Protein AF-A0A9P9QZ88-F1 (afdb_monomer)

Sequence (449 aa):
DKNSRKSSDKESGKKSDNDEESGKDENSAEHKKSTRYRLEQREEITRVRKCPEKDYYAILGLGENCSRAEVKKAYMKSSLLTHPDKSQFNDAEEAFKMVSAAYQVLGVAVERTKYDRNRETYKLRGELDPFVLWDEEFAENAAGTDSGSDSSGDDSEEDEEELRPDSFRLGIYKEATPWVRKLLADPRDSSTKAKIESLNKRITKQNKKDGFTKGEFLIGINVLRAIGMEAGVAVKSLKKDPNSKRAKELQEKLEKQFEKTIRINSYPREWLDFLPWSRKDKGKRHTRIRKWEPGETRKGEKILGWRPFYKTDRKKKEQLYNGCQFVIEKKGQPNPIALVSGEEVGRRVVDAYRDLPEEEQNDIRYSEKRYTYEDVEMFDELLGFACKPFNTKTEGSRAYYPVGYALYSFTDGSRDLVSRECMRQVFGKTDADNQIAEFYEDIGETPPW

Radius of gyration: 35.12 Å; Cα contacts (8 Å, |Δi|>4): 467; chains: 1; bounding box: 79×95×70 Å

Solvent-accessible surface area (backbone atoms only — not comparable to full-atom values): 26858 Å² total; per-residue (Å²): 135,89,80,85,90,79,92,87,87,92,87,88,85,85,88,85,84,87,88,80,92,89,73,72,64,65,64,53,50,52,54,50,50,54,53,49,50,56,48,52,23,54,52,50,33,53,51,35,64,71,35,62,96,84,41,42,45,59,44,54,72,47,62,94,87,59,50,69,70,54,51,52,53,34,42,57,53,50,47,66,41,20,30,59,92,78,35,99,50,88,62,18,53,61,29,32,52,52,46,50,54,26,42,61,36,59,70,35,73,68,47,30,51,54,48,61,69,45,47,68,66,51,76,76,63,86,74,84,67,80,75,79,80,50,67,83,72,58,63,70,73,71,64,72,82,86,75,89,79,80,92,71,96,69,92,71,75,72,81,66,82,72,85,72,75,50,77,66,55,53,50,51,51,62,70,39,44,69,44,52,44,48,29,33,72,39,53,81,50,63,70,46,50,54,52,51,51,54,52,37,53,52,50,54,57,46,29,62,74,75,70,50,65,101,66,71,85,52,77,60,61,69,59,46,26,51,54,18,48,54,48,54,49,35,51,54,48,33,74,75,36,83,79,42,63,72,35,54,54,50,50,54,53,51,51,53,52,49,51,51,52,31,59,79,57,65,46,70,74,70,61,63,61,57,43,96,76,49,57,82,75,56,67,67,75,52,74,71,69,62,80,77,52,78,51,39,39,87,90,65,34,43,53,71,30,37,38,78,43,66,45,69,40,83,89,77,74,42,76,41,85,68,50,43,36,33,35,32,42,40,86,92,44,80,56,35,37,41,56,44,46,39,72,80,54,25,64,74,45,50,53,47,41,69,69,44,57,70,89,75,45,46,63,46,83,57,33,55,76,76,58,46,56,85,47,48,82,43,58,65,44,80,62,27,66,22,48,74,70,49,83,74,83,63,93,90,59,82,85,77,79,72,76,33,38,34,35,32,35,30,72,87,72,48,72,53,67,37,29,49,69,28,40,28,58,31,62,31,65,65,54,36,55,44,55,56,50,51,48,31,60,74,60,70,49,82,69,61,87

Mean predicted aligned error: 21.86 Å

Structure (mmCIF, N/CA/C/O backbone):
data_AF-A0A9P9QZ88-F1
#
_entry.id   AF-A0A9P9QZ88-F1
#
loop_
_atom_site.group_PDB
_atom_site.id
_atom_site.type_symbol
_atom_site.label_atom_id
_atom_site.label_alt_id
_atom_site.label_comp_id
_atom_site.label_asym_id
_atom_site.label_entity_id
_atom_site.label_seq_id
_atom_site.pdbx_PDB_ins_code
_atom_site.Cartn_x
_atom_site.Cartn_y
_atom_site.Cartn_z
_atom_site.occupancy
_atom_site.B_iso_or_equiv
_atom_site.auth_seq_id
_atom_site.auth_comp_id
_atom_site.auth_asym_id
_atom_site.auth_atom_id
_atom_site.pdbx_PDB_model_num
ATOM 1 N N . ASP A 1 1 ? 42.108 72.452 35.640 1.00 34.72 1 ASP A N 1
ATOM 2 C CA . ASP A 1 1 ? 43.156 71.425 35.510 1.00 34.72 1 ASP A CA 1
ATOM 3 C C . ASP A 1 1 ? 43.193 70.808 34.121 1.00 34.72 1 ASP A C 1
ATOM 5 O O . ASP A 1 1 ? 42.151 70.413 33.627 1.00 34.72 1 ASP A O 1
ATOM 9 N N . LYS A 1 2 ? 44.399 70.825 33.523 1.00 34.12 2 LYS A N 1
ATOM 10 C CA . LYS A 1 2 ? 45.036 69.881 32.568 1.00 34.12 2 LYS A CA 1
ATOM 11 C C . LYS A 1 2 ? 44.146 69.177 31.506 1.00 34.12 2 LYS A C 1
ATOM 13 O O . LYS A 1 2 ? 43.226 68.470 31.864 1.00 34.12 2 LYS A O 1
ATOM 18 N N . ASN A 1 3 ? 44.451 69.145 30.202 1.00 29.64 3 ASN A N 1
ATOM 19 C CA . ASN A 1 3 ? 45.600 69.629 29.429 1.00 29.64 3 ASN A CA 1
ATOM 20 C C . ASN A 1 3 ? 45.358 69.415 27.906 1.00 29.64 3 ASN A C 1
ATOM 22 O O . ASN A 1 3 ? 44.804 68.390 27.532 1.00 29.64 3 ASN A O 1
ATOM 26 N N . SER A 1 4 ? 45.946 70.301 27.081 1.00 32.91 4 SER A N 1
ATOM 27 C CA . SER A 1 4 ? 46.688 70.009 25.822 1.00 32.91 4 SER A CA 1
ATOM 28 C C . SER A 1 4 ? 45.928 69.625 24.519 1.00 32.91 4 SER A C 1
ATOM 30 O O . SER A 1 4 ? 45.398 68.530 24.433 1.00 32.91 4 SER A O 1
ATOM 32 N N . ARG A 1 5 ? 45.798 70.511 23.495 1.00 34.22 5 ARG A N 1
ATOM 33 C CA . ARG A 1 5 ? 46.765 70.908 22.404 1.00 34.22 5 ARG A CA 1
ATOM 34 C C . ARG A 1 5 ? 46.899 69.840 21.283 1.00 34.22 5 ARG A C 1
ATOM 36 O O . ARG A 1 5 ? 47.051 68.684 21.629 1.00 34.22 5 ARG A O 1
ATOM 43 N N . LYS A 1 6 ? 46.989 70.106 19.963 1.00 32.41 6 LYS A N 1
ATOM 44 C CA . LYS A 1 6 ? 46.983 71.297 19.066 1.00 32.41 6 LYS A CA 1
ATOM 45 C C . LYS A 1 6 ? 47.202 70.780 17.608 1.00 32.41 6 LYS A C 1
ATOM 47 O O . LYS A 1 6 ? 47.982 69.846 17.496 1.00 32.41 6 LYS A O 1
ATOM 52 N N . SER A 1 7 ? 46.647 71.457 16.573 1.00 30.48 7 SER A N 1
ATOM 53 C CA . SER A 1 7 ? 47.150 71.650 15.163 1.00 30.48 7 SER A CA 1
ATOM 54 C C . SER A 1 7 ? 47.491 70.426 14.272 1.00 30.48 7 SER A C 1
ATOM 56 O O . SER A 1 7 ? 47.955 69.433 14.798 1.00 30.48 7 SER A O 1
ATOM 58 N N . SER A 1 8 ? 47.450 70.394 12.931 1.00 31.16 8 SER A N 1
ATOM 59 C CA . SER A 1 8 ? 47.005 71.206 11.771 1.00 31.16 8 SER A CA 1
ATOM 60 C C . SER A 1 8 ? 47.221 70.340 10.492 1.00 31.16 8 SER A C 1
ATOM 62 O O . SER A 1 8 ? 47.776 69.254 10.616 1.00 31.16 8 SER A O 1
ATOM 64 N N . ASP A 1 9 ? 46.858 70.859 9.302 1.00 30.72 9 ASP A N 1
ATOM 65 C CA . ASP A 1 9 ? 47.376 70.558 7.929 1.00 30.72 9 ASP A CA 1
ATOM 66 C C . ASP A 1 9 ? 46.320 69.989 6.958 1.00 30.72 9 ASP A C 1
ATOM 68 O O . ASP A 1 9 ? 45.675 68.993 7.255 1.00 30.72 9 ASP A O 1
ATOM 72 N N . LYS A 1 10 ? 45.899 70.684 5.888 1.00 32.38 10 LYS A N 1
ATOM 73 C CA . LYS A 1 10 ? 46.516 71.209 4.638 1.00 32.38 10 LYS A CA 1
ATOM 74 C C . LYS A 1 10 ? 46.350 70.266 3.436 1.00 32.38 10 LYS A C 1
ATOM 76 O O . LYS A 1 10 ? 46.510 69.058 3.507 1.00 32.38 10 LYS A O 1
ATOM 81 N N . GLU A 1 11 ? 45.997 70.909 2.333 1.00 32.91 11 GLU A N 1
ATOM 82 C CA . GLU A 1 11 ? 45.300 70.442 1.137 1.00 32.91 11 GLU A CA 1
ATOM 83 C C . GLU A 1 11 ? 46.273 70.234 -0.039 1.00 32.91 11 GLU A C 1
ATOM 85 O O . GLU A 1 11 ? 47.186 71.038 -0.220 1.00 32.91 11 GLU A O 1
ATOM 90 N N . SER A 1 12 ? 46.075 69.194 -0.863 1.00 28.86 12 SER A N 1
ATOM 91 C CA . SER A 1 12 ? 46.436 69.196 -2.297 1.00 28.86 12 SER A CA 1
ATOM 92 C C . SER A 1 12 ? 45.827 67.983 -3.021 1.00 28.86 12 SER A C 1
ATOM 94 O O . SER A 1 12 ? 46.050 66.841 -2.629 1.00 28.86 12 SER A O 1
ATOM 96 N N . GLY A 1 13 ? 45.063 68.220 -4.092 1.00 30.64 13 GLY A N 1
ATOM 97 C CA . GLY A 1 13 ? 44.488 67.185 -4.960 1.00 30.64 13 GLY A CA 1
ATOM 98 C C . GLY A 1 13 ? 44.632 67.578 -6.432 1.00 30.64 13 GLY A C 1
ATOM 99 O O . GLY A 1 13 ? 44.128 68.614 -6.854 1.00 30.64 13 GLY A O 1
ATOM 100 N N . LYS A 1 14 ? 45.389 66.773 -7.183 1.00 32.53 14 LYS A N 1
ATOM 101 C CA . LYS A 1 14 ? 45.826 66.968 -8.577 1.00 32.53 14 LYS A CA 1
ATOM 102 C C . LYS A 1 14 ? 44.733 66.606 -9.600 1.00 32.53 14 LYS A C 1
ATOM 104 O O . LYS A 1 14 ? 44.025 65.624 -9.418 1.00 32.53 14 LYS A O 1
ATOM 109 N N . LYS A 1 15 ? 44.698 67.355 -10.712 1.00 33.94 15 LYS A N 1
ATOM 110 C CA . LYS A 1 15 ? 44.058 67.012 -12.001 1.00 33.94 15 LYS A CA 1
ATOM 111 C C . LYS A 1 15 ? 44.886 65.984 -12.791 1.00 33.94 15 LYS A C 1
ATOM 113 O O . LYS A 1 15 ? 46.110 66.108 -12.808 1.00 33.94 15 LYS A O 1
ATOM 118 N N . SER A 1 16 ? 44.214 65.126 -13.563 1.00 31.05 16 SER A N 1
ATOM 119 C CA . SER A 1 16 ? 44.664 64.680 -14.895 1.00 31.05 16 SER A CA 1
ATOM 120 C C . SER A 1 16 ? 43.493 64.106 -15.706 1.00 31.05 16 SER A C 1
ATOM 122 O O . SER A 1 16 ? 42.749 63.269 -15.198 1.00 31.05 16 SER A O 1
ATOM 124 N N . ASP A 1 17 ? 43.368 64.592 -16.942 1.00 33.62 17 ASP A N 1
ATOM 125 C CA . ASP A 1 17 ? 42.414 64.217 -17.989 1.00 33.62 17 ASP A CA 1
ATOM 126 C C . ASP A 1 17 ? 42.834 62.935 -18.749 1.00 33.62 17 ASP A C 1
ATOM 128 O O . ASP A 1 17 ? 44.015 62.760 -19.032 1.00 33.62 17 ASP A O 1
ATOM 132 N N . ASN A 1 18 ? 41.821 62.103 -19.040 1.00 33.28 18 ASN A N 1
ATOM 133 C CA . ASN A 1 18 ? 41.443 61.349 -20.258 1.00 33.28 18 ASN A CA 1
ATOM 134 C C . ASN A 1 18 ? 42.388 60.481 -21.128 1.00 33.28 18 ASN A C 1
ATOM 136 O O . ASN A 1 18 ? 43.574 60.743 -21.283 1.00 33.28 18 ASN A O 1
ATOM 140 N N . ASP A 1 19 ? 41.686 59.526 -21.779 1.00 31.80 19 ASP A N 1
ATOM 141 C CA . ASP A 1 19 ? 41.996 58.650 -22.934 1.00 31.80 19 ASP A CA 1
ATOM 142 C C . ASP A 1 19 ? 42.615 57.277 -22.557 1.00 31.80 19 ASP A C 1
ATOM 144 O O . ASP A 1 19 ? 43.600 57.216 -21.836 1.00 31.80 19 ASP A O 1
ATOM 148 N N . GLU A 1 20 ? 42.080 56.085 -22.879 1.00 31.78 20 GLU A N 1
ATOM 149 C CA . GLU A 1 20 ? 41.272 55.601 -24.011 1.00 31.78 20 GLU A CA 1
ATOM 150 C C . GLU A 1 20 ? 40.477 54.311 -23.641 1.00 31.78 20 GLU A C 1
ATOM 152 O O . GLU A 1 20 ? 41.004 53.340 -23.101 1.00 31.78 20 GLU A O 1
ATOM 157 N N . GLU A 1 21 ? 39.170 54.337 -23.912 1.00 45.81 21 GLU A N 1
ATOM 158 C CA . GLU A 1 21 ? 38.405 53.355 -24.706 1.00 45.81 21 GLU A CA 1
ATOM 159 C C . GLU A 1 21 ? 38.781 51.845 -24.680 1.00 45.81 21 GLU A C 1
ATOM 161 O O . GLU A 1 21 ? 39.639 51.397 -25.427 1.00 45.81 21 GLU A O 1
ATOM 166 N N . SER A 1 22 ? 38.049 51.015 -23.907 1.00 37.34 22 SER A N 1
ATOM 167 C CA . SER A 1 22 ? 37.836 49.567 -24.211 1.00 37.34 22 SER A CA 1
ATOM 168 C C . SER A 1 22 ? 36.823 48.837 -23.291 1.00 37.34 22 SER A C 1
ATOM 170 O O . SER A 1 22 ? 37.036 47.693 -22.905 1.00 37.34 22 SER A O 1
ATOM 172 N N . GLY A 1 23 ? 35.696 49.458 -22.908 1.00 42.78 23 GLY A N 1
ATOM 173 C CA . GLY A 1 23 ? 34.761 48.828 -21.945 1.00 42.78 23 GLY A CA 1
ATOM 174 C C . GLY A 1 23 ? 33.261 49.043 -22.166 1.00 42.78 23 GLY A C 1
ATOM 175 O O . GLY A 1 23 ? 32.466 48.732 -21.281 1.00 42.78 23 GLY A O 1
ATOM 176 N N . LYS A 1 24 ? 32.837 49.614 -23.301 1.00 41.72 24 LYS A N 1
ATOM 177 C CA . LYS A 1 24 ? 31.432 50.028 -23.508 1.00 41.72 24 LYS A CA 1
ATOM 178 C C . LYS A 1 24 ? 30.541 48.995 -24.210 1.00 41.72 24 LYS A C 1
ATOM 180 O O . LYS A 1 24 ? 29.320 49.151 -24.176 1.00 41.72 24 LYS A O 1
ATOM 185 N N . ASP A 1 25 ? 31.102 47.926 -24.770 1.00 48.78 25 ASP A N 1
ATOM 186 C CA . ASP A 1 25 ? 30.315 46.976 -25.567 1.00 48.78 25 ASP A CA 1
ATOM 187 C C . ASP A 1 25 ? 29.669 45.849 -24.742 1.00 48.78 25 ASP A C 1
ATOM 189 O O . ASP A 1 25 ? 28.537 45.454 -25.034 1.00 48.78 25 ASP A O 1
ATOM 193 N N . GLU A 1 26 ? 30.299 45.393 -23.654 1.00 47.38 26 GLU A N 1
ATOM 194 C CA . GLU A 1 26 ? 29.779 44.276 -22.844 1.00 47.38 26 GLU A CA 1
ATOM 195 C C . GLU A 1 26 ? 28.549 44.674 -22.003 1.00 47.38 26 GLU A C 1
ATOM 197 O O . GLU A 1 26 ? 27.521 43.992 -22.035 1.00 47.38 26 GLU A O 1
ATOM 202 N N . ASN A 1 27 ? 28.579 45.852 -21.362 1.00 50.38 27 ASN A N 1
ATOM 203 C CA . ASN A 1 27 ? 27.444 46.388 -20.591 1.00 50.38 27 ASN A CA 1
ATOM 204 C C . ASN A 1 27 ? 26.219 46.716 -21.469 1.00 50.38 27 ASN A C 1
ATOM 206 O O . ASN A 1 27 ? 25.073 46.576 -21.036 1.00 50.38 27 ASN A O 1
ATOM 210 N N . SER A 1 28 ? 26.444 47.126 -22.723 1.00 53.81 28 SER A N 1
ATOM 211 C CA . SER A 1 28 ? 25.387 47.381 -23.713 1.00 53.81 28 SER A CA 1
ATOM 212 C C . SER A 1 28 ? 24.700 46.081 -24.147 1.00 53.81 28 SER A C 1
ATOM 214 O O . SER A 1 28 ? 23.475 46.043 -24.298 1.00 53.81 28 SER A O 1
ATOM 216 N N . ALA A 1 29 ? 25.465 44.997 -24.310 1.00 53.88 29 ALA A N 1
ATOM 217 C CA . ALA A 1 29 ? 24.950 43.687 -24.699 1.00 53.88 29 ALA A CA 1
ATOM 218 C C . ALA A 1 29 ? 24.126 43.018 -23.584 1.00 53.88 29 ALA A C 1
ATOM 220 O O . ALA A 1 29 ? 23.055 42.471 -23.866 1.00 53.88 29 ALA A O 1
ATOM 221 N N . GLU A 1 30 ? 24.557 43.107 -22.322 1.00 54.59 30 GLU A N 1
ATOM 222 C CA . GLU A 1 30 ? 23.807 42.565 -21.178 1.00 54.59 30 GLU A CA 1
ATOM 223 C C . GLU A 1 30 ? 22.503 43.322 -20.906 1.00 54.59 30 GLU A C 1
ATOM 225 O O . GLU A 1 30 ? 21.456 42.693 -20.719 1.00 54.59 30 GLU A O 1
ATOM 230 N N . HIS A 1 31 ? 22.513 44.659 -20.983 1.00 55.75 31 HIS A N 1
ATOM 231 C CA . HIS A 1 31 ? 21.285 45.457 -20.875 1.00 55.75 31 HIS A CA 1
ATOM 232 C C . HIS A 1 31 ? 20.290 45.131 -21.996 1.00 55.75 31 HIS A C 1
ATOM 234 O O . HIS A 1 31 ? 19.091 44.978 -21.744 1.00 55.75 31 HIS A O 1
ATOM 240 N N . LYS A 1 32 ? 20.771 44.947 -23.233 1.00 57.03 32 LYS A N 1
ATOM 241 C CA . LYS A 1 32 ? 19.935 44.516 -24.367 1.00 57.03 32 LYS A CA 1
ATOM 242 C C . LYS A 1 32 ? 19.372 43.105 -24.164 1.00 57.03 32 LYS A C 1
ATOM 244 O O . LYS A 1 32 ? 18.207 42.874 -24.483 1.00 57.03 32 LYS A O 1
ATOM 249 N N . LYS A 1 33 ? 20.151 42.177 -23.596 1.00 60.22 33 LYS A N 1
ATOM 250 C CA . LYS A 1 33 ? 19.728 40.793 -23.307 1.00 60.22 33 LYS A CA 1
ATOM 251 C C . LYS A 1 33 ? 18.678 40.727 -22.192 1.00 60.22 33 LYS A C 1
ATOM 253 O O . LYS A 1 33 ? 17.687 40.019 -22.343 1.00 60.22 33 LYS A O 1
ATOM 258 N N . SER A 1 34 ? 18.848 41.515 -21.130 1.00 65.06 34 SER A N 1
ATOM 259 C CA . SER A 1 34 ? 17.876 41.655 -20.033 1.00 65.06 34 SER A CA 1
ATOM 260 C C . SER A 1 34 ? 16.563 42.296 -20.503 1.00 65.06 34 SER A C 1
ATOM 262 O O . SER A 1 34 ? 15.475 41.793 -20.219 1.00 65.06 34 SER A O 1
ATOM 264 N N . THR A 1 35 ? 16.649 43.350 -21.322 1.00 66.50 35 THR A N 1
ATOM 265 C CA . THR A 1 35 ? 15.469 44.021 -21.899 1.00 66.50 35 THR A CA 1
ATOM 266 C C . THR A 1 35 ? 14.703 43.097 -22.850 1.00 66.50 35 THR A C 1
ATOM 268 O O . THR A 1 35 ? 13.476 43.038 -22.801 1.00 66.50 35 THR A O 1
ATOM 271 N N . ARG A 1 36 ? 15.420 42.317 -23.671 1.00 68.81 36 ARG A N 1
ATOM 272 C CA . ARG A 1 36 ? 14.833 41.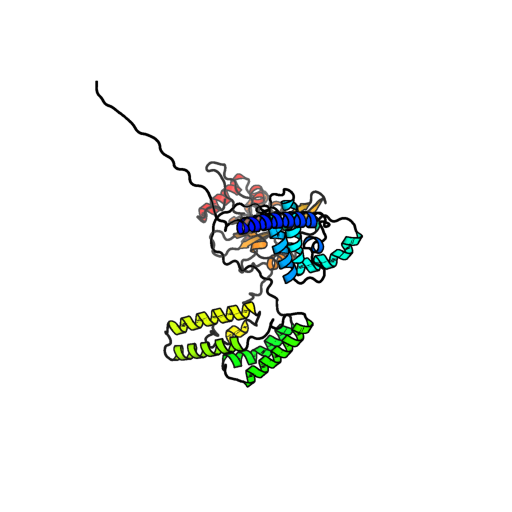307 -24.560 1.00 68.81 36 ARG A CA 1
ATOM 273 C C . ARG A 1 36 ? 14.142 40.186 -23.782 1.00 68.81 36 ARG A C 1
ATOM 275 O O . ARG A 1 36 ? 13.027 39.822 -24.128 1.00 68.81 36 ARG A O 1
ATOM 282 N N . TYR A 1 37 ? 14.757 39.696 -22.707 1.00 71.38 37 TYR A N 1
ATOM 283 C CA . TYR A 1 37 ? 14.162 38.669 -21.850 1.00 71.38 37 TYR A CA 1
ATOM 284 C C . TYR A 1 37 ? 12.861 39.153 -21.188 1.00 71.38 37 TYR A C 1
ATOM 286 O O . TYR A 1 37 ? 11.872 38.429 -21.178 1.00 71.38 37 TYR A O 1
ATOM 294 N N . ARG A 1 38 ? 12.808 40.408 -20.717 1.00 74.00 38 ARG A N 1
ATOM 295 C CA . ARG A 1 38 ? 11.575 41.006 -20.161 1.00 74.00 38 ARG A CA 1
ATOM 296 C C . ARG A 1 38 ? 10.472 41.191 -21.207 1.00 74.00 38 ARG A C 1
ATOM 298 O O . ARG A 1 38 ? 9.294 41.079 -20.868 1.00 74.00 38 ARG A O 1
ATOM 305 N N . LEU A 1 39 ? 10.835 41.471 -22.461 1.00 78.81 39 LEU A N 1
ATOM 306 C CA . LEU A 1 39 ? 9.883 41.531 -23.573 1.00 78.81 39 LEU A CA 1
ATOM 307 C C . LEU A 1 39 ? 9.314 40.136 -23.876 1.00 78.81 39 LEU A C 1
ATOM 309 O O . LEU A 1 39 ? 8.098 39.979 -23.928 1.00 78.81 39 LEU A O 1
ATOM 313 N N . GLU A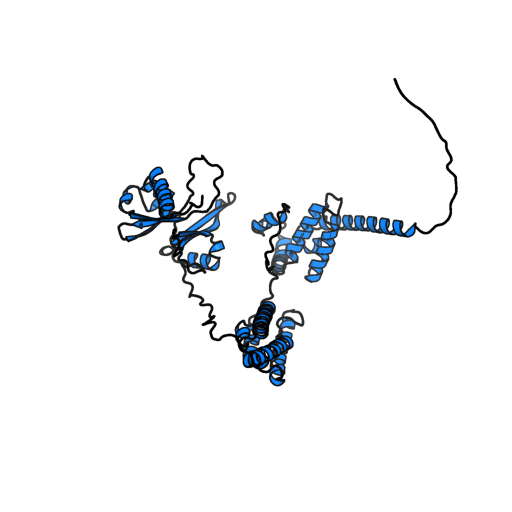 1 40 ? 10.180 39.123 -23.957 1.00 80.06 40 GLU A N 1
ATOM 314 C CA . GLU A 1 40 ? 9.798 37.720 -24.171 1.00 80.06 40 GLU A CA 1
ATOM 315 C C . GLU A 1 40 ? 8.899 37.187 -23.035 1.00 80.06 40 GLU A C 1
ATOM 317 O O . GLU A 1 40 ? 7.916 36.497 -23.301 1.00 80.06 40 GLU A O 1
ATOM 322 N N . GLN A 1 41 ? 9.161 37.563 -21.775 1.00 79.31 41 GLN A N 1
ATOM 323 C CA . GLN A 1 41 ? 8.283 37.247 -20.638 1.00 79.31 41 GLN A CA 1
ATOM 324 C C . GLN A 1 41 ? 6.882 37.850 -20.809 1.00 79.31 41 GLN A C 1
ATOM 326 O O . GLN A 1 41 ? 5.878 37.163 -20.628 1.00 79.31 41 GLN A O 1
ATOM 331 N N . ARG A 1 42 ? 6.794 39.132 -21.184 1.00 80.50 42 ARG A N 1
ATOM 332 C CA . ARG A 1 42 ? 5.509 39.823 -21.361 1.00 80.50 42 ARG A CA 1
ATOM 333 C C . ARG A 1 42 ? 4.704 39.247 -22.526 1.00 80.50 42 ARG A C 1
ATOM 335 O O . ARG A 1 42 ? 3.485 39.106 -22.413 1.00 80.50 42 ARG A O 1
ATOM 342 N N . GLU A 1 43 ? 5.367 38.926 -23.631 1.00 83.38 43 GLU A N 1
ATOM 343 C CA . GLU A 1 43 ? 4.742 38.300 -24.798 1.00 83.38 43 GLU A CA 1
ATOM 344 C C . GLU A 1 43 ? 4.175 36.923 -24.453 1.00 83.38 43 GLU A C 1
ATOM 346 O O . GLU A 1 43 ? 3.028 36.634 -24.792 1.00 83.38 43 GLU A O 1
ATOM 351 N N . GLU A 1 44 ? 4.930 36.112 -23.712 1.00 81.38 44 GLU A N 1
ATOM 352 C CA . GLU A 1 44 ? 4.503 34.774 -23.307 1.00 81.38 44 GLU A CA 1
ATOM 353 C C . GLU A 1 44 ? 3.327 34.814 -22.320 1.00 81.38 44 GLU A C 1
ATOM 355 O O . GLU A 1 44 ? 2.339 34.108 -22.518 1.00 81.38 44 GLU A O 1
ATOM 360 N N . ILE A 1 45 ? 3.369 35.698 -21.316 1.00 83.50 45 ILE A N 1
ATOM 361 C CA . ILE A 1 45 ? 2.254 35.906 -20.374 1.00 83.50 45 ILE A CA 1
ATOM 362 C C . ILE A 1 45 ? 0.992 36.348 -21.132 1.00 83.50 45 ILE A C 1
ATOM 364 O O . ILE A 1 45 ? -0.095 35.813 -20.914 1.00 83.50 45 ILE A O 1
ATOM 368 N N . THR A 1 46 ? 1.131 37.284 -22.075 1.00 84.31 46 THR A N 1
ATOM 369 C CA . THR A 1 46 ? 0.001 37.773 -22.884 1.00 84.31 46 THR A CA 1
ATOM 370 C C . THR A 1 46 ? -0.552 36.679 -23.800 1.00 84.31 46 THR A C 1
ATOM 372 O O . THR A 1 46 ? -1.767 36.570 -23.973 1.00 84.31 46 THR A O 1
ATOM 375 N N . ARG A 1 47 ? 0.322 35.845 -24.377 1.00 87.88 47 ARG A N 1
ATOM 376 C CA . ARG A 1 47 ? -0.056 34.709 -25.226 1.00 87.88 47 ARG A CA 1
ATOM 377 C C . ARG A 1 47 ? -0.877 33.693 -24.441 1.00 87.88 47 ARG A C 1
ATOM 379 O O . ARG A 1 47 ? -1.959 33.335 -24.896 1.00 87.88 47 ARG A O 1
ATOM 386 N N . VAL A 1 48 ? -0.387 33.277 -23.272 1.00 84.06 48 VAL A N 1
ATOM 387 C CA . VAL A 1 48 ? -1.055 32.291 -22.409 1.00 84.06 48 VAL A CA 1
ATOM 388 C C . VAL A 1 48 ? -2.434 32.787 -21.977 1.00 84.06 48 VAL A C 1
ATOM 390 O O . VAL A 1 48 ? -3.401 32.046 -22.109 1.00 84.06 48 VAL A O 1
ATOM 393 N N . ARG A 1 49 ? -2.558 34.055 -21.565 1.00 81.31 49 ARG A N 1
ATOM 394 C CA . ARG A 1 49 ? -3.850 34.634 -21.147 1.00 81.31 49 ARG A CA 1
ATOM 395 C C . ARG A 1 49 ? -4.856 34.813 -22.281 1.00 81.31 49 ARG A C 1
ATOM 397 O 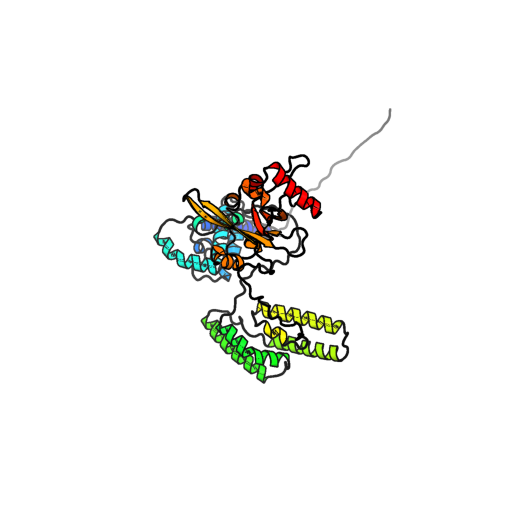O . ARG A 1 49 ? -6.056 34.833 -22.040 1.00 81.31 49 ARG A O 1
ATOM 404 N N . LYS A 1 50 ? -4.385 34.986 -23.519 1.00 83.69 50 LYS A N 1
ATOM 405 C CA . LYS A 1 50 ? -5.258 35.116 -24.695 1.00 83.69 50 LYS A CA 1
ATOM 406 C C . LYS A 1 50 ? -5.806 33.763 -25.159 1.00 83.69 50 LYS A C 1
ATOM 408 O O . LYS A 1 50 ? -6.802 33.726 -25.883 1.00 83.69 50 LYS A O 1
ATOM 413 N N . CYS A 1 51 ? -5.154 32.664 -24.789 1.00 79.50 51 CYS A N 1
ATOM 414 C CA . CYS A 1 51 ? -5.640 31.330 -25.098 1.00 79.50 51 CYS A CA 1
ATOM 415 C C . CYS A 1 51 ? -6.888 31.009 -24.260 1.00 79.50 51 CYS A C 1
ATOM 417 O O . CYS A 1 51 ? -6.973 31.406 -23.101 1.00 79.50 51 CYS A O 1
ATOM 419 N N . PRO A 1 52 ? -7.863 30.277 -24.821 1.00 75.81 52 PRO A N 1
ATOM 420 C CA . PRO A 1 52 ? -8.981 29.788 -24.031 1.00 75.81 52 PRO A CA 1
ATOM 421 C C . PRO A 1 52 ? -8.452 28.877 -22.916 1.00 75.81 52 PRO A C 1
ATOM 423 O O . PRO A 1 52 ? -7.661 27.974 -23.186 1.00 75.81 52 PRO A O 1
ATOM 426 N N . GLU A 1 53 ? -8.931 29.081 -21.684 1.00 64.56 53 GLU A N 1
ATOM 427 C CA . GLU A 1 53 ? -8.442 28.430 -20.447 1.00 64.56 53 GLU A CA 1
ATOM 428 C C . GLU A 1 53 ? -8.429 26.890 -20.491 1.00 64.56 53 GLU A C 1
ATOM 430 O O . GLU A 1 53 ? -7.831 26.231 -19.647 1.00 64.56 53 GLU A O 1
ATOM 435 N N . LYS A 1 54 ? -9.116 26.309 -21.478 1.00 67.06 54 LYS A N 1
ATOM 436 C CA . LYS A 1 54 ? -9.391 24.876 -21.618 1.00 67.06 54 LYS A CA 1
ATOM 437 C C . LYS A 1 54 ? -8.727 24.242 -22.846 1.00 67.06 54 LYS A C 1
ATOM 439 O O . LYS A 1 54 ? -8.946 23.058 -23.106 1.00 67.06 54 LYS A O 1
ATOM 444 N N . ASP A 1 55 ? -7.930 24.998 -23.609 1.00 81.19 55 ASP A N 1
ATOM 445 C CA . ASP A 1 55 ? -7.120 24.465 -24.714 1.00 81.19 55 ASP A CA 1
ATOM 446 C C . ASP A 1 55 ? -5.652 24.339 -24.293 1.00 81.19 55 ASP A C 1
ATOM 448 O O . ASP A 1 55 ? -4.818 25.208 -24.553 1.00 81.19 55 ASP A O 1
ATOM 452 N N . TYR A 1 56 ? -5.337 23.234 -23.614 1.00 85.38 56 TYR A N 1
ATOM 453 C CA . TYR A 1 56 ? -4.018 22.992 -23.024 1.00 85.38 56 TYR A CA 1
ATOM 454 C C . TYR A 1 56 ? -2.894 22.933 -24.070 1.00 85.38 56 TYR A C 1
ATOM 456 O O . TYR A 1 56 ? -1.761 23.324 -23.785 1.00 85.38 56 TYR A O 1
ATOM 464 N N . TYR A 1 57 ? -3.204 22.524 -25.307 1.00 85.38 57 TYR A N 1
ATOM 465 C CA . TYR A 1 57 ? -2.246 22.549 -26.417 1.00 85.38 57 TYR A CA 1
ATOM 466 C C . TYR A 1 57 ? -1.914 23.985 -26.834 1.00 85.38 57 TYR A C 1
ATOM 468 O O . TYR A 1 57 ? -0.742 24.324 -27.001 1.00 85.38 57 TYR A O 1
ATOM 476 N N . ALA A 1 58 ? -2.925 24.854 -26.927 1.00 84.31 58 ALA A N 1
ATOM 477 C CA . ALA A 1 58 ? -2.734 26.266 -27.244 1.00 84.31 58 ALA A CA 1
ATOM 478 C C . ALA A 1 58 ? -1.992 27.010 -26.121 1.00 84.31 58 ALA A C 1
ATOM 480 O O . ALA A 1 58 ? -1.090 27.803 -26.404 1.00 84.31 58 ALA A O 1
ATOM 481 N N . ILE A 1 59 ? -2.294 26.694 -24.856 1.00 85.69 59 ILE A N 1
ATOM 482 C CA . ILE A 1 59 ? -1.608 27.254 -23.681 1.00 85.69 59 ILE A CA 1
ATOM 483 C C . ILE A 1 59 ? -0.103 26.945 -23.735 1.00 85.69 59 ILE A C 1
ATOM 485 O O . ILE A 1 59 ? 0.712 27.863 -23.631 1.00 85.69 59 ILE A O 1
ATOM 489 N N . LEU A 1 60 ? 0.291 25.699 -24.024 1.00 85.88 60 LEU A N 1
ATOM 490 C CA . LEU A 1 60 ? 1.707 25.328 -24.197 1.00 85.88 60 LEU A CA 1
ATOM 491 C C . LEU A 1 60 ? 2.299 25.711 -25.567 1.00 85.88 60 LEU A C 1
ATOM 493 O O . LEU A 1 60 ? 3.498 25.548 -25.781 1.00 85.88 60 LEU A O 1
ATOM 497 N N . GLY A 1 61 ? 1.491 26.227 -26.498 1.00 83.75 61 GLY A N 1
ATOM 498 C CA . GLY A 1 61 ? 1.940 26.624 -27.836 1.00 83.75 61 GLY A CA 1
ATOM 499 C C . GLY A 1 61 ? 2.337 25.442 -28.727 1.00 83.75 61 GLY A C 1
ATOM 500 O O . GLY A 1 61 ? 3.232 25.571 -29.562 1.00 83.75 61 GLY A O 1
ATOM 501 N N . LEU A 1 62 ? 1.703 24.283 -28.534 1.00 87.75 62 LEU A N 1
ATOM 502 C CA . LEU A 1 62 ? 1.996 23.035 -29.237 1.00 87.75 62 LEU A CA 1
ATOM 503 C C . LEU A 1 62 ? 0.835 22.600 -30.135 1.00 87.75 62 LEU A C 1
ATOM 505 O O . LEU A 1 62 ? -0.325 22.904 -29.876 1.00 87.75 62 LEU A O 1
ATOM 509 N N . GLY A 1 63 ? 1.157 21.856 -31.195 1.00 81.94 63 GLY A N 1
ATOM 510 C CA . GLY A 1 63 ? 0.161 21.180 -32.026 1.00 81.94 63 GLY A CA 1
ATOM 511 C C . GLY A 1 63 ? -0.292 19.848 -31.422 1.00 81.94 63 GLY A C 1
ATOM 512 O O . GLY A 1 63 ? 0.410 19.259 -30.605 1.00 81.94 63 GLY A O 1
ATOM 513 N N . GLU A 1 64 ? -1.435 19.339 -31.876 1.00 76.25 64 GLU A N 1
ATOM 514 C CA . GLU A 1 64 ? -2.063 18.101 -31.373 1.00 76.25 64 GLU A CA 1
ATOM 515 C C . GLU A 1 64 ? -1.163 16.857 -31.547 1.00 76.25 64 GLU A C 1
ATOM 517 O O . GLU A 1 64 ? -1.170 15.946 -30.721 1.00 76.25 64 GLU A O 1
ATOM 522 N N . ASN A 1 65 ? -0.293 16.870 -32.564 1.00 77.56 65 ASN A N 1
ATOM 523 C CA . ASN A 1 65 ? 0.675 15.806 -32.859 1.00 77.56 65 ASN A CA 1
ATOM 524 C C . ASN A 1 65 ? 1.991 15.911 -32.057 1.00 77.56 65 ASN A C 1
ATOM 526 O O . ASN A 1 65 ? 2.981 15.277 -32.426 1.00 77.56 65 ASN A O 1
ATOM 530 N N . CYS A 1 66 ? 2.050 16.725 -30.998 1.00 79.31 66 CYS A N 1
ATOM 531 C CA . CYS A 1 66 ? 3.283 16.929 -30.239 1.00 79.31 66 CYS A CA 1
ATOM 532 C C . CYS A 1 66 ? 3.702 15.679 -29.448 1.00 79.31 66 CYS A C 1
ATOM 534 O O . CYS A 1 66 ? 2.885 14.975 -28.841 1.00 79.31 66 CYS A O 1
ATOM 536 N N . SER A 1 67 ? 5.004 15.416 -29.422 1.00 80.56 67 SER A N 1
ATOM 537 C CA . SER A 1 67 ? 5.602 14.348 -28.620 1.00 80.56 67 SER A CA 1
ATOM 538 C C . SER A 1 67 ? 5.716 14.751 -27.144 1.00 80.56 67 SER A C 1
ATOM 540 O O . SER A 1 67 ? 5.799 15.930 -26.803 1.00 80.56 67 SER A O 1
ATOM 542 N N . ARG A 1 68 ? 5.795 13.771 -26.234 1.00 76.12 68 ARG A N 1
ATOM 543 C CA . ARG A 1 68 ? 5.968 14.032 -24.788 1.00 76.12 68 ARG A CA 1
ATOM 544 C C . ARG A 1 68 ? 7.223 14.866 -24.484 1.00 76.12 68 ARG A C 1
ATOM 546 O O . ARG A 1 68 ? 7.217 15.698 -23.581 1.00 76.12 68 ARG A O 1
ATOM 553 N N . ALA A 1 69 ? 8.285 14.678 -25.269 1.00 76.69 69 ALA A N 1
ATOM 554 C CA . ALA A 1 69 ? 9.516 15.456 -25.155 1.00 76.69 69 ALA A CA 1
ATOM 555 C C . ALA A 1 69 ? 9.305 16.940 -25.509 1.00 76.69 69 ALA A C 1
ATOM 557 O O . ALA A 1 69 ? 9.869 17.816 -24.854 1.00 76.69 69 ALA A O 1
ATOM 558 N N . GLU A 1 70 ? 8.466 17.233 -26.504 1.00 80.25 70 GLU A N 1
ATOM 559 C CA . GLU A 1 70 ? 8.108 18.603 -26.889 1.00 80.25 70 GLU A CA 1
ATOM 560 C C . GLU A 1 70 ? 7.203 19.267 -25.850 1.00 80.25 70 GLU A C 1
ATOM 562 O O . GLU A 1 70 ? 7.435 20.428 -25.522 1.00 80.25 70 GLU A O 1
ATOM 567 N N . VAL A 1 71 ? 6.259 18.522 -25.261 1.00 83.75 71 VAL A N 1
ATOM 568 C CA . VAL A 1 71 ? 5.419 18.983 -24.137 1.00 83.75 71 VAL A CA 1
ATOM 569 C C . VAL A 1 71 ? 6.276 19.411 -22.949 1.00 83.75 71 VAL A C 1
ATOM 571 O O . VAL A 1 71 ? 6.135 20.529 -22.454 1.00 83.75 71 VAL A O 1
ATOM 574 N N . LYS A 1 72 ? 7.233 18.571 -22.541 1.00 82.81 72 LYS A N 1
ATOM 575 C CA . LYS A 1 72 ? 8.158 18.891 -21.444 1.00 82.81 72 LYS A CA 1
ATOM 576 C C . LYS A 1 72 ? 9.031 20.105 -21.766 1.00 82.81 72 LYS A C 1
ATOM 578 O O . LYS A 1 72 ? 9.218 20.975 -20.920 1.00 82.81 72 LYS A O 1
ATOM 583 N N . LYS A 1 73 ? 9.541 20.199 -22.996 1.00 82.25 73 LYS A N 1
ATOM 584 C CA . LYS A 1 73 ? 10.382 21.323 -23.432 1.00 82.25 73 LYS A CA 1
ATOM 585 C C . LYS A 1 73 ? 9.609 22.645 -23.485 1.00 82.25 73 LYS A C 1
ATOM 587 O O . LYS A 1 73 ? 10.152 23.673 -23.084 1.00 82.25 73 LYS A O 1
ATOM 592 N N . ALA A 1 74 ? 8.366 22.620 -23.961 1.00 84.62 74 ALA A N 1
ATOM 593 C CA . ALA A 1 74 ? 7.489 23.785 -23.986 1.00 84.62 74 ALA A CA 1
ATOM 594 C C . ALA A 1 74 ? 7.129 24.233 -22.567 1.00 84.62 74 ALA A C 1
ATOM 596 O O . ALA A 1 74 ? 7.307 25.403 -22.247 1.00 84.62 74 ALA A O 1
ATOM 597 N N . TYR A 1 75 ? 6.757 23.294 -21.692 1.00 85.81 75 TYR A N 1
ATOM 598 C CA . TYR A 1 75 ? 6.493 23.580 -20.283 1.00 85.81 75 TYR A CA 1
ATOM 599 C C . TYR A 1 75 ? 7.694 24.226 -19.588 1.00 85.81 75 TYR A C 1
ATOM 601 O O . TYR A 1 75 ? 7.545 25.280 -18.983 1.00 85.81 75 TYR A O 1
ATOM 609 N N . MET A 1 76 ? 8.901 23.665 -19.728 1.00 81.06 76 MET A N 1
ATOM 610 C CA . MET A 1 76 ? 10.104 24.247 -19.117 1.00 81.06 76 MET A CA 1
ATOM 611 C C . MET A 1 76 ? 10.371 25.674 -19.612 1.00 81.06 76 MET A C 1
ATOM 613 O O . MET A 1 76 ? 10.763 26.534 -18.827 1.00 81.06 76 MET A O 1
ATOM 617 N N . LYS A 1 77 ? 10.143 25.945 -20.902 1.00 85.19 77 LYS A N 1
ATOM 618 C CA . LYS A 1 77 ? 10.322 27.281 -21.480 1.00 85.19 77 LYS A CA 1
ATOM 619 C C . LYS A 1 77 ? 9.270 28.266 -20.961 1.00 85.19 77 LYS A C 1
ATOM 621 O O . LYS A 1 77 ? 9.640 29.346 -20.511 1.00 85.19 77 LYS A O 1
ATOM 626 N N . SER A 1 78 ? 7.991 27.902 -21.007 1.00 83.56 78 SER A N 1
ATOM 627 C CA . SER A 1 78 ? 6.889 28.770 -20.578 1.00 83.56 78 SER A CA 1
ATOM 628 C C . SER A 1 78 ? 6.910 28.996 -19.066 1.00 83.56 78 SER A C 1
ATOM 630 O O . SER A 1 78 ? 6.818 30.135 -18.633 1.00 83.56 78 SER A O 1
ATOM 632 N N . SER A 1 79 ? 7.164 27.954 -18.270 1.00 81.56 79 SER A N 1
ATOM 633 C CA . SER A 1 79 ? 7.279 28.024 -16.807 1.00 81.56 79 SER A CA 1
ATOM 634 C C . SER A 1 79 ? 8.388 28.983 -16.359 1.00 81.56 79 SER A C 1
ATOM 636 O O . SER A 1 79 ? 8.170 29.797 -15.470 1.00 81.56 79 SER A O 1
ATOM 638 N N . LEU A 1 80 ? 9.556 28.974 -17.019 1.00 80.50 80 LEU A N 1
ATOM 639 C CA . LEU A 1 80 ? 10.645 29.919 -16.724 1.00 80.50 80 LEU A CA 1
ATOM 640 C C . LEU A 1 80 ? 10.301 31.375 -17.073 1.00 80.50 80 LEU A C 1
ATOM 642 O O . LEU A 1 80 ? 10.796 32.294 -16.416 1.00 80.50 80 LEU A O 1
ATOM 646 N N . LEU A 1 81 ? 9.478 31.586 -18.103 1.00 79.00 81 LEU A N 1
ATOM 647 C CA . LEU A 1 81 ? 9.054 32.911 -18.556 1.00 79.00 81 LEU A CA 1
ATOM 648 C C . LEU A 1 81 ? 7.889 33.471 -17.726 1.00 79.00 81 LEU A C 1
ATOM 650 O O . LEU A 1 81 ? 7.817 34.685 -17.546 1.00 79.00 81 LEU A O 1
ATOM 654 N N . THR A 1 82 ? 7.023 32.609 -17.187 1.00 80.94 82 THR A N 1
ATOM 655 C CA . THR A 1 82 ? 5.853 32.989 -16.378 1.00 80.94 82 THR A CA 1
ATOM 656 C C . THR A 1 82 ? 6.068 32.825 -14.868 1.00 80.94 82 THR A C 1
ATOM 658 O O . THR A 1 82 ? 5.127 33.005 -14.106 1.00 80.94 82 THR A O 1
ATOM 661 N N . HIS A 1 83 ? 7.266 32.451 -14.404 1.00 78.25 83 HIS A N 1
ATOM 662 C CA . HIS A 1 83 ? 7.515 32.190 -12.982 1.00 78.25 83 HIS A CA 1
ATOM 663 C C . HIS A 1 83 ? 7.361 33.462 -12.120 1.00 78.25 83 HIS A C 1
ATOM 665 O O . HIS A 1 83 ? 8.088 34.430 -12.373 1.00 78.25 83 HIS A O 1
ATOM 671 N N . PRO A 1 84 ? 6.541 33.451 -11.048 1.00 74.62 84 PRO A N 1
ATOM 672 C CA . PRO A 1 84 ? 6.217 34.649 -10.263 1.00 74.62 84 PRO A CA 1
ATOM 673 C C . PRO A 1 84 ? 7.443 35.307 -9.608 1.00 74.62 84 PRO A C 1
ATOM 675 O O . PRO A 1 84 ? 7.518 36.525 -9.539 1.00 74.62 84 PRO A O 1
ATOM 678 N N . ASP A 1 85 ? 8.452 34.521 -9.220 1.00 72.62 85 ASP A N 1
ATOM 679 C CA . ASP A 1 85 ? 9.715 35.035 -8.651 1.00 72.62 85 ASP A CA 1
ATOM 680 C C . ASP A 1 85 ? 10.628 35.730 -9.690 1.00 72.62 85 ASP A C 1
ATOM 682 O O . ASP A 1 85 ? 11.403 36.627 -9.371 1.00 72.62 85 ASP A O 1
ATOM 686 N N . LYS A 1 86 ? 10.540 35.344 -10.973 1.00 68.75 86 LYS A N 1
ATOM 687 C CA . LYS A 1 86 ? 11.430 35.856 -12.038 1.00 68.75 86 LYS A CA 1
ATOM 688 C C . LYS A 1 86 ? 10.783 36.929 -12.906 1.00 68.75 86 LYS A C 1
ATOM 690 O O . LYS A 1 86 ? 11.474 37.576 -13.697 1.00 68.75 86 LYS A O 1
ATOM 695 N N . SER A 1 87 ? 9.472 37.107 -12.805 1.00 69.19 87 SER A N 1
ATOM 696 C CA . SER A 1 87 ? 8.707 38.093 -13.561 1.00 69.19 87 SER A CA 1
ATOM 697 C C . SER A 1 87 ? 8.097 39.124 -12.619 1.00 69.19 87 SER A C 1
ATOM 699 O O . SER A 1 87 ? 7.383 38.774 -11.693 1.00 69.19 87 SER A O 1
ATOM 701 N N . GLN A 1 88 ? 8.302 40.409 -12.893 1.00 66.94 88 GLN A N 1
ATOM 702 C CA . GLN A 1 88 ? 7.740 41.508 -12.091 1.00 66.94 88 GLN A CA 1
ATOM 703 C C . GLN A 1 88 ? 6.316 41.901 -12.541 1.00 66.94 88 GLN A C 1
ATOM 705 O O . GLN A 1 88 ? 5.915 43.053 -12.388 1.00 66.94 88 GLN A O 1
ATOM 710 N N . PHE A 1 89 ? 5.578 40.985 -13.179 1.00 73.38 89 PHE A N 1
ATOM 711 C CA . PHE A 1 89 ? 4.254 41.246 -13.747 1.00 73.38 89 PHE A CA 1
ATOM 712 C C . PHE A 1 89 ? 3.172 40.570 -12.900 1.00 73.38 89 PHE A C 1
ATOM 714 O O . PHE A 1 89 ? 3.239 39.367 -12.672 1.00 73.38 89 PHE A O 1
ATOM 721 N N . ASN A 1 90 ? 2.144 41.325 -12.505 1.00 73.44 90 ASN A N 1
ATOM 722 C CA . ASN A 1 90 ? 1.039 40.823 -11.671 1.00 73.44 90 ASN A CA 1
ATOM 723 C C . ASN A 1 90 ? 0.243 39.685 -12.338 1.00 73.44 90 ASN A C 1
ATOM 725 O O . ASN A 1 90 ? -0.338 38.849 -11.662 1.00 73.44 90 ASN A O 1
ATOM 729 N N . ASP A 1 91 ? 0.260 39.632 -13.669 1.00 77.00 91 ASP A N 1
ATOM 730 C CA . ASP A 1 91 ? -0.456 38.639 -14.475 1.00 77.00 91 ASP A CA 1
ATOM 7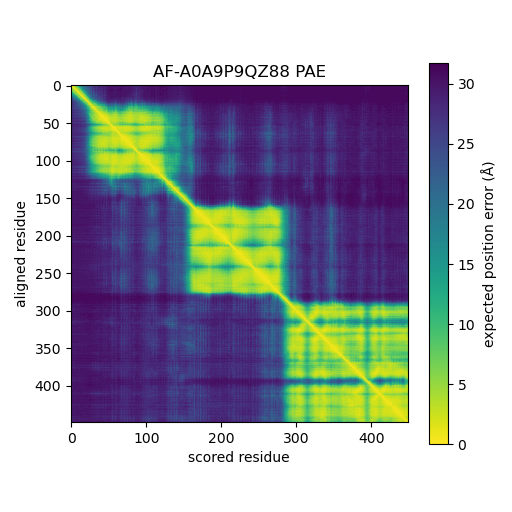31 C C . ASP A 1 91 ? 0.302 37.305 -14.632 1.00 77.00 91 ASP A C 1
ATOM 733 O O . ASP A 1 91 ? -0.198 36.363 -15.254 1.00 77.00 91 ASP A O 1
ATOM 737 N N . ALA A 1 92 ? 1.535 37.223 -14.125 1.00 74.94 92 ALA A N 1
ATOM 738 C CA . ALA A 1 92 ? 2.380 36.046 -14.288 1.00 74.94 92 ALA A CA 1
ATOM 739 C C . ALA A 1 92 ? 1.879 34.843 -13.482 1.00 74.94 92 ALA A C 1
ATOM 741 O O . ALA A 1 92 ? 1.984 33.714 -13.949 1.00 74.94 92 ALA A O 1
ATOM 742 N N . GLU A 1 93 ? 1.284 35.079 -12.310 1.00 75.38 93 GLU A N 1
ATOM 743 C CA . GLU A 1 93 ? 0.757 34.019 -11.448 1.00 75.38 93 GLU A CA 1
ATOM 744 C C . GLU A 1 93 ? -0.401 33.261 -12.120 1.00 75.38 93 GLU A C 1
ATOM 746 O O . GLU A 1 93 ? -0.416 32.030 -12.139 1.00 75.38 93 GLU A O 1
ATOM 751 N N . GLU A 1 94 ? -1.340 33.983 -12.739 1.00 77.44 94 GLU A N 1
ATOM 752 C CA . GLU A 1 94 ? -2.448 33.388 -13.497 1.00 77.44 94 GLU A CA 1
ATOM 753 C C . GLU A 1 94 ? -1.934 32.591 -14.703 1.00 77.44 94 GLU A C 1
ATOM 755 O O . GLU A 1 94 ? -2.334 31.444 -14.917 1.00 77.44 94 GLU A O 1
ATOM 760 N N . ALA A 1 95 ? -0.995 33.164 -15.463 1.00 78.69 95 ALA A N 1
ATOM 761 C CA . ALA A 1 95 ? -0.393 32.491 -16.610 1.00 78.69 95 ALA A CA 1
ATOM 762 C C . ALA A 1 95 ? 0.386 31.231 -16.193 1.00 78.69 95 ALA A C 1
ATOM 764 O O . ALA A 1 95 ? 0.306 30.200 -16.861 1.00 78.69 95 ALA A O 1
ATOM 765 N N . PHE A 1 96 ? 1.095 31.276 -15.064 1.00 82.38 96 PHE A N 1
ATOM 766 C CA . PHE A 1 96 ? 1.806 30.126 -14.514 1.00 82.38 96 PHE A CA 1
ATOM 767 C C . PHE A 1 96 ? 0.849 29.008 -14.097 1.00 82.38 96 PHE A C 1
ATOM 769 O O . PHE A 1 96 ? 1.096 27.846 -14.426 1.00 82.38 96 PHE A O 1
ATOM 776 N N . LYS A 1 97 ? -0.274 29.343 -13.448 1.00 81.62 97 LYS A N 1
ATOM 777 C CA . LYS A 1 97 ? -1.323 28.371 -13.098 1.00 81.62 97 LYS A CA 1
ATOM 778 C C . LYS A 1 97 ? -1.879 27.678 -14.344 1.00 81.62 97 LYS A C 1
ATOM 780 O O . LYS A 1 97 ? -1.978 26.453 -14.363 1.00 81.62 97 LYS A O 1
ATOM 785 N N . MET A 1 98 ? -2.149 28.430 -15.413 1.00 80.50 98 MET A N 1
ATOM 786 C CA . MET A 1 98 ? -2.612 27.868 -16.691 1.00 80.50 98 MET A CA 1
ATOM 787 C C . MET A 1 98 ? -1.571 26.947 -17.345 1.00 80.50 98 MET A C 1
ATOM 789 O O . MET A 1 98 ? -1.914 25.861 -17.815 1.00 80.50 98 MET A O 1
ATOM 793 N N . VAL A 1 99 ? -0.294 27.344 -17.353 1.00 83.44 99 VAL A N 1
ATOM 794 C CA . VAL A 1 99 ? 0.814 26.538 -17.904 1.00 83.44 99 VAL A CA 1
ATOM 795 C C . VAL A 1 99 ? 1.035 25.254 -17.095 1.00 83.44 99 VAL A C 1
ATOM 797 O O . VAL A 1 99 ? 1.265 24.196 -17.684 1.00 83.44 99 VAL A O 1
ATOM 800 N N . SER A 1 100 ? 0.931 25.328 -15.766 1.00 81.50 100 SER A N 1
ATOM 801 C CA . SER A 1 100 ? 1.045 24.173 -14.868 1.00 81.50 100 SER A CA 1
ATOM 802 C C . SER A 1 100 ? -0.097 23.178 -15.085 1.00 81.50 100 SER A C 1
ATOM 804 O O . SER A 1 100 ? 0.156 21.999 -15.341 1.00 81.50 100 SER A O 1
ATOM 806 N N . ALA A 1 101 ? -1.341 23.666 -15.123 1.00 80.69 101 ALA A N 1
ATOM 807 C CA . ALA A 1 101 ? -2.514 22.843 -15.411 1.00 80.69 101 ALA A CA 1
ATOM 808 C C . ALA A 1 101 ? -2.406 22.160 -16.786 1.00 80.69 101 ALA A C 1
ATOM 810 O O . ALA A 1 101 ? -2.656 20.962 -16.916 1.00 80.69 101 ALA A O 1
ATOM 811 N N . ALA A 1 102 ? -1.948 22.883 -17.813 1.00 84.25 102 ALA A N 1
ATOM 812 C CA . ALA A 1 102 ? -1.754 22.314 -19.144 1.00 84.25 102 ALA A CA 1
ATOM 813 C C . ALA A 1 102 ? -0.716 21.181 -19.167 1.00 84.25 102 ALA A C 1
ATOM 815 O O . ALA A 1 102 ? -0.906 20.182 -19.863 1.00 84.25 102 ALA A O 1
ATOM 816 N N . TYR A 1 103 ? 0.370 21.303 -18.399 1.00 82.75 103 TYR A N 1
ATOM 817 C CA . TYR A 1 103 ? 1.384 20.254 -18.296 1.00 82.75 103 TYR A CA 1
ATOM 818 C C . TYR A 1 103 ? 0.912 19.049 -17.479 1.00 82.75 103 TYR A C 1
ATOM 820 O O . TYR A 1 103 ? 1.228 17.921 -17.846 1.00 82.75 103 TYR A O 1
ATOM 828 N N . GLN A 1 104 ? 0.120 19.255 -16.427 1.00 79.75 104 GLN A N 1
ATOM 829 C CA . GLN A 1 104 ? -0.468 18.155 -15.654 1.00 79.75 104 GLN A CA 1
ATOM 830 C C . GLN A 1 104 ? -1.377 17.279 -16.529 1.00 79.75 104 GLN A C 1
ATOM 832 O O . GLN A 1 104 ? -1.306 16.054 -16.456 1.00 79.75 104 GLN A O 1
ATOM 837 N N . VAL A 1 105 ? -2.146 17.893 -17.434 1.00 80.69 105 VAL A N 1
ATOM 838 C CA . VAL A 1 105 ? -3.022 17.162 -18.363 1.00 80.69 105 VAL A CA 1
ATOM 839 C C . VAL A 1 105 ? -2.254 16.543 -19.531 1.00 80.69 105 VAL A C 1
ATOM 841 O O . VAL A 1 105 ? -2.455 15.376 -19.854 1.00 80.69 105 VAL A O 1
ATOM 844 N N . LEU A 1 106 ? -1.364 17.296 -20.184 1.00 81.12 106 LEU A N 1
ATOM 845 C CA . LEU A 1 106 ? -0.686 16.837 -21.407 1.00 81.12 106 LEU A CA 1
ATOM 846 C C . LEU A 1 106 ? 0.602 16.040 -21.150 1.00 81.12 106 LEU A C 1
ATOM 848 O O . LEU A 1 106 ? 1.085 15.339 -22.044 1.00 81.12 106 LEU A O 1
ATOM 852 N N . GLY A 1 107 ? 1.183 16.156 -19.956 1.00 74.31 107 GLY A N 1
ATOM 853 C CA . GLY A 1 107 ? 2.425 15.492 -19.554 1.00 74.31 107 GLY A CA 1
ATOM 854 C C . GLY A 1 107 ? 2.242 14.023 -19.159 1.00 74.31 107 GLY A C 1
ATOM 855 O O . GLY A 1 107 ? 3.195 13.239 -19.278 1.00 74.31 107 GLY A O 1
ATOM 856 N N . VAL A 1 108 ? 1.024 13.646 -18.749 1.00 78.00 108 VAL A N 1
ATOM 857 C CA . VAL A 1 108 ? 0.624 12.281 -18.373 1.00 78.00 108 VAL A CA 1
ATOM 858 C C . VAL A 1 108 ? -0.168 11.647 -19.518 1.00 78.00 108 VAL A C 1
ATOM 860 O O . VAL A 1 108 ? -1.154 12.204 -19.991 1.00 78.00 108 VAL A O 1
ATOM 863 N N . ALA A 1 109 ? 0.247 10.464 -19.982 1.00 72.25 109 ALA A N 1
ATOM 864 C CA . ALA A 1 109 ? -0.339 9.835 -21.172 1.00 72.25 109 ALA A CA 1
ATOM 865 C C . ALA A 1 109 ? -1.823 9.471 -20.985 1.00 72.25 109 ALA A C 1
ATOM 867 O O . ALA A 1 109 ? -2.625 9.608 -21.914 1.00 72.25 109 ALA A O 1
ATOM 868 N N . VAL A 1 110 ? -2.194 9.038 -19.778 1.00 71.25 110 VAL A N 1
ATOM 869 C CA . VAL A 1 110 ? -3.574 8.686 -19.421 1.00 71.25 110 VAL A CA 1
ATOM 870 C C . VAL A 1 110 ? -4.477 9.921 -19.439 1.00 71.25 110 VAL A C 1
ATOM 872 O O . VAL A 1 110 ? -5.524 9.899 -20.088 1.00 71.25 110 VAL A O 1
ATOM 875 N N . GLU A 1 111 ? -4.056 11.008 -18.790 1.00 75.81 111 GLU A N 1
ATOM 876 C CA . GLU A 1 111 ? -4.814 12.265 -18.735 1.00 75.81 111 GLU A CA 1
ATOM 877 C C . GLU A 1 111 ? -4.904 12.935 -20.107 1.00 75.81 111 GLU A C 1
ATOM 879 O O . GLU A 1 111 ? -5.986 13.368 -20.506 1.00 75.81 111 GLU A O 1
ATOM 884 N N . ARG A 1 112 ? -3.829 12.890 -20.903 1.00 81.19 112 ARG A N 1
ATOM 885 C CA . ARG A 1 112 ? -3.841 13.348 -22.297 1.00 81.19 112 ARG A CA 1
ATOM 886 C C . ARG A 1 112 ? -4.855 12.575 -23.136 1.00 81.19 112 ARG A C 1
ATOM 888 O O . ARG A 1 112 ? -5.636 13.182 -23.856 1.00 81.19 112 ARG A O 1
ATOM 895 N N . THR A 1 113 ? -4.909 11.251 -22.993 1.00 75.56 113 THR A N 1
ATOM 896 C CA . THR A 1 113 ? -5.865 10.411 -23.737 1.00 75.56 113 THR A CA 1
ATOM 897 C C . THR A 1 113 ? -7.314 10.697 -23.328 1.00 75.56 113 THR A C 1
ATOM 899 O O . THR A 1 113 ? -8.200 10.737 -24.184 1.00 75.56 113 THR A O 1
ATOM 902 N N . LYS A 1 114 ? -7.578 10.916 -22.031 1.00 76.38 114 LYS A N 1
ATOM 903 C CA . LYS A 1 114 ? -8.906 11.316 -21.531 1.00 76.38 114 LYS A CA 1
ATOM 904 C C . LYS A 1 114 ? -9.308 12.695 -22.057 1.00 76.38 114 LYS A C 1
ATOM 906 O O . LYS A 1 114 ? -10.438 12.866 -22.515 1.00 76.38 114 LYS A O 1
ATOM 911 N N . TYR A 1 115 ? -8.381 13.648 -22.019 1.00 77.75 115 TYR A N 1
ATOM 912 C CA . TYR A 1 115 ? -8.577 14.990 -22.551 1.00 77.75 115 TYR A CA 1
ATOM 913 C C . TYR A 1 115 ? -8.873 14.949 -24.052 1.00 77.75 115 TYR A C 1
ATOM 915 O O . TYR A 1 115 ? -9.910 15.457 -24.471 1.00 77.75 115 TYR A O 1
ATOM 923 N N . ASP A 1 116 ? -8.043 14.267 -24.843 1.00 80.75 116 ASP A N 1
ATOM 924 C CA . ASP A 1 116 ? -8.194 14.153 -26.298 1.00 80.75 116 ASP A CA 1
ATOM 925 C C . ASP A 1 116 ? -9.526 13.489 -26.682 1.00 80.75 116 ASP A C 1
ATOM 927 O O . ASP A 1 116 ? -10.235 13.985 -27.559 1.00 80.75 116 ASP A O 1
ATOM 931 N N . ARG A 1 117 ? -9.921 12.418 -25.977 1.00 76.06 117 ARG A N 1
ATOM 932 C CA . ARG A 1 117 ? -11.190 11.705 -26.209 1.00 76.06 117 ARG A CA 1
ATOM 933 C C . ARG A 1 117 ? -12.413 12.581 -25.963 1.00 76.06 117 ARG A C 1
ATOM 935 O O . ARG A 1 117 ? -13.404 12.469 -26.682 1.00 76.06 117 ARG A O 1
ATOM 942 N N . ASN A 1 118 ? -12.363 13.429 -24.944 1.00 71.12 118 ASN A N 1
ATOM 943 C CA . ASN A 1 118 ? -13.516 14.226 -24.558 1.00 71.12 118 ASN A CA 1
ATOM 944 C C . ASN A 1 118 ? -13.499 15.634 -25.196 1.00 71.12 118 ASN A C 1
ATOM 946 O O . ASN A 1 118 ? -14.536 16.297 -25.269 1.00 71.12 118 ASN A O 1
ATOM 950 N N . ARG A 1 119 ? -12.361 16.084 -25.741 1.00 69.69 119 ARG A N 1
ATOM 951 C CA . ARG A 1 119 ? -12.184 17.403 -26.375 1.00 69.69 119 ARG A CA 1
ATOM 952 C C . ARG A 1 119 ? -13.171 17.672 -27.513 1.00 69.69 119 ARG A C 1
ATOM 954 O O . ARG A 1 119 ? -13.685 18.786 -27.610 1.00 69.69 119 ARG A O 1
ATOM 961 N N . GLU A 1 120 ? -13.482 16.673 -28.342 1.00 61.44 120 GLU A N 1
ATOM 962 C CA . GLU A 1 120 ? -14.490 16.808 -29.410 1.00 61.44 120 GLU A CA 1
ATOM 963 C C . GLU A 1 120 ? -15.908 16.980 -28.852 1.00 61.44 120 GLU A C 1
ATOM 965 O O . GLU A 1 120 ? -16.655 17.843 -29.313 1.00 61.44 120 GLU A O 1
ATOM 970 N N . THR A 1 121 ? -16.258 16.231 -27.802 1.00 57.34 121 THR A N 1
ATOM 971 C CA . THR A 1 121 ? -17.556 16.368 -27.123 1.00 57.34 121 THR A CA 1
ATOM 972 C C . THR A 1 121 ? -17.706 17.706 -26.391 1.00 57.34 121 THR A C 1
ATOM 974 O O . THR A 1 121 ? -18.817 18.224 -26.281 1.00 57.34 121 THR A O 1
ATOM 977 N N . TYR A 1 122 ? -16.599 18.312 -25.945 1.00 59.72 122 TYR A N 1
ATOM 978 C CA . TYR A 1 122 ? -16.600 19.585 -25.218 1.00 59.72 122 TYR A CA 1
ATOM 979 C C . TYR A 1 122 ? -16.676 20.820 -26.122 1.00 59.72 122 TYR A C 1
ATOM 981 O O . TYR A 1 122 ? -17.325 21.795 -25.743 1.00 59.72 122 TYR A O 1
ATOM 989 N N . LYS A 1 123 ? -16.111 20.776 -27.340 1.00 55.53 123 LYS A N 1
ATOM 990 C CA . LYS A 1 123 ? -16.257 21.861 -28.336 1.00 55.53 123 LYS A CA 1
ATOM 991 C C . LYS A 1 123 ? -17.723 22.140 -28.709 1.00 55.53 123 LYS A C 1
ATOM 993 O O . LYS A 1 123 ? -18.035 23.249 -29.127 1.00 55.53 123 LYS A O 1
ATOM 998 N N . LEU A 1 124 ? -18.612 21.157 -28.538 1.00 50.91 124 LEU A N 1
ATOM 999 C CA . LEU A 1 124 ? -20.033 21.235 -28.897 1.00 50.91 124 LEU A CA 1
ATOM 1000 C C . LEU A 1 124 ? -20.947 21.790 -27.789 1.00 50.91 124 LEU A C 1
ATOM 1002 O O . LEU A 1 124 ? -22.052 22.226 -28.101 1.00 50.91 124 LEU A O 1
ATOM 1006 N N . ARG A 1 125 ? -20.538 21.755 -26.510 1.00 48.12 125 ARG A N 1
ATOM 1007 C CA . ARG A 1 125 ? -21.450 21.978 -25.364 1.00 48.12 125 ARG A CA 1
ATOM 1008 C C . ARG A 1 125 ? -21.242 23.276 -24.577 1.00 48.12 125 ARG A C 1
ATOM 1010 O O . ARG A 1 125 ? -22.040 23.552 -23.693 1.00 48.12 125 ARG A O 1
ATOM 1017 N N . GLY A 1 126 ? -20.226 24.077 -24.898 1.00 45.88 126 GLY A N 1
ATOM 1018 C CA . GLY A 1 126 ? -20.099 25.474 -24.449 1.00 45.88 126 GLY A CA 1
ATOM 1019 C C . GLY A 1 126 ? -19.813 25.736 -22.960 1.00 45.88 126 GLY A C 1
ATOM 1020 O O . GLY A 1 126 ? -19.390 26.839 -22.636 1.00 45.88 126 GLY A O 1
ATOM 1021 N N . GLU A 1 127 ? -19.956 24.764 -22.059 1.00 41.69 127 GLU A N 1
ATOM 1022 C CA . GLU A 1 127 ? -19.715 24.949 -20.621 1.00 41.69 127 GLU A CA 1
ATOM 1023 C C . GLU A 1 127 ? -18.756 23.893 -20.063 1.00 41.69 127 GLU A C 1
ATOM 1025 O O . GLU A 1 127 ? -18.847 22.704 -20.366 1.00 41.69 127 GLU A O 1
ATOM 1030 N N . LEU A 1 128 ? -17.813 24.349 -19.239 1.00 44.53 128 LEU A N 1
ATOM 1031 C CA . LEU A 1 128 ? -16.844 23.518 -18.526 1.00 44.53 128 LEU A CA 1
ATOM 1032 C C . LEU A 1 128 ? -16.644 24.146 -17.144 1.00 44.53 128 LEU A C 1
ATOM 1034 O O . LEU A 1 128 ? -16.192 25.288 -17.064 1.00 44.53 128 LEU A O 1
ATOM 1038 N N . ASP A 1 129 ? -16.938 23.405 -16.084 1.00 40.88 129 ASP A N 1
ATOM 1039 C CA . ASP A 1 129 ? -16.380 23.662 -14.758 1.00 40.88 129 ASP A CA 1
ATOM 1040 C C . ASP A 1 129 ? -15.281 22.608 -14.510 1.00 40.88 129 ASP A C 1
ATOM 1042 O O . ASP A 1 129 ? -15.595 21.416 -14.415 1.00 40.88 129 ASP A O 1
ATOM 1046 N N . PRO A 1 130 ? -13.994 23.008 -14.480 1.00 40.81 130 PRO A N 1
ATOM 1047 C CA . PRO A 1 130 ? -12.862 22.115 -14.219 1.00 40.81 130 PRO A CA 1
ATOM 1048 C C . PRO A 1 130 ? -12.915 21.389 -12.865 1.00 40.81 130 PRO A C 1
ATOM 1050 O O . PRO A 1 130 ? -12.214 20.395 -12.700 1.00 40.81 130 PRO A O 1
ATOM 1053 N N . PHE A 1 131 ? -13.763 21.817 -11.921 1.00 37.47 131 PHE A N 1
ATOM 1054 C CA . PHE A 1 131 ? -13.942 21.143 -10.628 1.00 37.47 131 PHE A CA 1
ATOM 1055 C C . PHE A 1 131 ? -14.771 19.855 -10.691 1.00 37.47 131 PHE A C 1
ATOM 1057 O O . PHE A 1 131 ? -14.814 19.105 -9.722 1.00 37.47 131 PHE A O 1
ATOM 1064 N N . VAL A 1 132 ? -15.450 19.582 -11.808 1.00 39.44 132 VAL A N 1
ATOM 1065 C CA . VAL A 1 132 ? -16.338 18.412 -11.934 1.00 39.44 132 VAL A CA 1
ATOM 1066 C C . VAL A 1 132 ? -15.601 17.185 -12.490 1.00 39.44 132 VAL A C 1
ATOM 1068 O O . VAL A 1 132 ? -16.129 16.077 -12.432 1.00 39.44 132 VAL A O 1
ATOM 1071 N N . LEU A 1 133 ? -14.387 17.361 -13.031 1.00 36.19 133 LEU A N 1
ATOM 1072 C CA . LEU A 1 133 ? -13.637 16.286 -13.694 1.00 36.19 133 LEU A CA 1
ATOM 1073 C C . LEU A 1 133 ? -12.483 15.695 -12.862 1.00 36.19 133 LEU A C 1
ATOM 1075 O O . LEU A 1 133 ? -12.013 14.609 -13.199 1.00 36.19 133 LEU A O 1
ATOM 1079 N N . TRP A 1 134 ? -12.042 16.374 -11.800 1.00 37.31 134 TRP A N 1
ATOM 1080 C CA . TRP A 1 134 ? -10.961 15.924 -10.919 1.00 37.31 134 TRP A CA 1
ATOM 1081 C C . TRP A 1 134 ? -11.449 15.904 -9.466 1.00 37.31 134 TRP A C 1
ATOM 1083 O O . TRP A 1 134 ? -11.976 16.903 -8.984 1.00 37.31 134 TRP A O 1
ATOM 1093 N N . ASP A 1 135 ? -11.311 14.754 -8.797 1.00 39.81 135 ASP A N 1
ATOM 1094 C CA . ASP A 1 135 ? -11.640 14.566 -7.377 1.00 39.81 135 ASP A CA 1
ATOM 1095 C C . ASP A 1 135 ? -10.918 15.598 -6.476 1.00 39.81 135 ASP A C 1
ATOM 1097 O O . ASP A 1 135 ? -9.871 16.137 -6.848 1.00 39.81 135 ASP A O 1
ATOM 1101 N N . GLU A 1 136 ? -11.479 15.855 -5.280 1.00 36.16 136 GLU A N 1
ATOM 1102 C CA . GLU A 1 136 ? -11.091 16.888 -4.284 1.00 36.16 136 GLU A CA 1
ATOM 1103 C C . GLU A 1 136 ? -9.577 16.941 -3.930 1.00 36.16 136 GLU A C 1
ATOM 1105 O O . GLU A 1 136 ? -9.111 17.939 -3.387 1.00 36.16 136 GLU A O 1
ATOM 1110 N N . GLU A 1 137 ? -8.788 15.931 -4.300 1.00 39.16 137 GLU A N 1
ATOM 1111 C CA . GLU A 1 137 ? -7.342 15.791 -4.054 1.00 39.16 137 GLU A CA 1
ATOM 1112 C C . GLU A 1 137 ? -6.455 16.675 -4.969 1.00 39.16 137 GLU A C 1
ATOM 1114 O O . GLU A 1 137 ? -5.314 17.005 -4.638 1.00 39.16 137 GLU A O 1
ATOM 1119 N N . PHE A 1 138 ? -6.969 17.120 -6.125 1.00 38.19 138 PHE A N 1
ATOM 1120 C CA . PHE A 1 138 ? -6.207 17.964 -7.064 1.00 38.19 138 PHE A CA 1
ATOM 1121 C C . PHE A 1 138 ? -6.139 19.441 -6.629 1.00 38.19 138 PHE A C 1
ATOM 1123 O O . PHE A 1 138 ? -5.165 20.138 -6.917 1.00 38.19 138 PHE A O 1
ATOM 1130 N N . ALA A 1 139 ? -7.155 19.927 -5.907 1.00 39.41 139 ALA A N 1
ATOM 1131 C CA . ALA A 1 139 ? -7.239 21.320 -5.465 1.00 39.41 139 ALA A CA 1
ATOM 1132 C C . ALA A 1 139 ? -6.247 21.649 -4.333 1.00 39.41 139 ALA A C 1
ATOM 1134 O O . ALA A 1 139 ? -5.740 22.769 -4.274 1.00 39.41 139 ALA A O 1
ATOM 1135 N N . GLU A 1 140 ? -5.923 20.674 -3.478 1.00 39.19 140 GLU A N 1
ATOM 1136 C CA . GLU A 1 140 ? -4.976 20.850 -2.366 1.00 39.19 140 GLU A CA 1
ATOM 1137 C C . GLU A 1 140 ? -3.522 20.969 -2.857 1.00 39.19 140 GLU A C 1
ATOM 1139 O O . GLU A 1 140 ? -2.746 21.756 -2.319 1.00 39.19 140 GLU A O 1
ATOM 1144 N N . ASN A 1 141 ? -3.178 20.299 -3.961 1.00 41.97 141 ASN A N 1
ATOM 1145 C CA . ASN A 1 141 ? -1.843 20.361 -4.566 1.00 41.97 141 ASN A CA 1
ATOM 1146 C C . ASN A 1 141 ? -1.627 21.584 -5.482 1.00 41.97 141 ASN A C 1
ATOM 1148 O O . ASN A 1 141 ? -0.491 21.921 -5.818 1.00 41.97 141 ASN A O 1
ATOM 1152 N N . ALA A 1 142 ? -2.699 22.270 -5.891 1.00 40.25 142 ALA A N 1
ATOM 1153 C CA . ALA A 1 142 ? -2.641 23.426 -6.791 1.00 40.25 142 ALA A CA 1
ATOM 1154 C C . ALA A 1 142 ? -2.431 24.775 -6.071 1.00 40.25 142 ALA A C 1
ATOM 1156 O O . ALA A 1 142 ? -2.138 25.777 -6.727 1.00 40.25 142 ALA A O 1
ATOM 1157 N N . ALA A 1 143 ? -2.578 24.822 -4.741 1.00 38.09 143 ALA A N 1
ATOM 1158 C CA . ALA A 1 143 ? -2.552 26.067 -3.967 1.00 38.09 143 ALA A CA 1
ATOM 1159 C C . ALA A 1 143 ? -1.171 26.466 -3.410 1.00 38.09 143 ALA A C 1
ATOM 1161 O O . ALA A 1 143 ? -1.054 27.556 -2.858 1.00 38.09 143 ALA A O 1
ATOM 1162 N N . GLY A 1 144 ? -0.126 25.645 -3.575 1.00 39.31 144 GLY A N 1
ATOM 1163 C CA . GLY A 1 144 ? 1.261 26.053 -3.307 1.00 39.31 144 GLY A CA 1
ATOM 1164 C C . GLY A 1 144 ? 1.499 26.654 -1.916 1.00 39.31 144 GLY A C 1
ATOM 1165 O O . GLY A 1 144 ? 2.127 27.705 -1.806 1.00 39.31 144 GLY A O 1
ATOM 1166 N N . THR A 1 145 ? 0.998 26.022 -0.852 1.00 32.06 145 THR A N 1
ATOM 1167 C CA . THR A 1 145 ? 1.346 26.428 0.515 1.00 32.06 145 THR A CA 1
ATOM 1168 C C . THR A 1 145 ? 2.724 25.875 0.869 1.00 32.06 145 THR A C 1
ATOM 1170 O O . THR A 1 145 ? 2.861 24.740 1.320 1.00 32.06 145 THR A O 1
ATOM 1173 N N . ASP A 1 146 ? 3.749 26.685 0.626 1.00 37.22 146 ASP A N 1
ATOM 1174 C CA . ASP A 1 146 ? 5.090 26.512 1.175 1.00 37.22 146 ASP A CA 1
ATOM 1175 C C . ASP A 1 146 ? 5.042 26.679 2.703 1.00 37.22 146 ASP A C 1
ATOM 1177 O O . ASP A 1 146 ? 4.888 27.783 3.227 1.00 37.22 146 ASP A O 1
ATOM 1181 N N . SER A 1 147 ? 5.149 25.567 3.427 1.00 31.00 147 SER A N 1
ATOM 1182 C CA . SER A 1 147 ? 5.680 25.580 4.786 1.00 31.00 147 SER A CA 1
ATOM 1183 C C . SER A 1 147 ? 6.699 24.455 4.916 1.00 31.00 147 SER A C 1
ATOM 1185 O O . SER A 1 147 ? 6.358 23.310 5.219 1.00 31.00 147 SER A O 1
ATOM 1187 N N . GLY A 1 148 ? 7.956 24.788 4.632 1.00 36.44 148 GLY A N 1
ATOM 1188 C CA . GLY A 1 148 ? 9.091 23.898 4.825 1.00 36.44 148 GLY A CA 1
ATOM 1189 C C . GLY A 1 148 ? 9.242 23.400 6.266 1.00 36.44 148 GLY A C 1
ATOM 1190 O O . GLY A 1 148 ? 9.142 24.161 7.228 1.00 36.44 148 GLY A O 1
ATOM 1191 N N . SER A 1 149 ? 9.556 22.112 6.397 1.00 28.88 149 SER A N 1
ATOM 1192 C CA . SER A 1 149 ? 10.285 21.557 7.535 1.00 28.88 149 SER A CA 1
ATOM 1193 C C . SER A 1 149 ? 11.008 20.276 7.105 1.00 28.88 149 SER A C 1
ATOM 1195 O O . SER A 1 149 ? 10.391 19.264 6.794 1.00 28.88 149 SER A O 1
ATOM 1197 N N . ASP A 1 150 ? 12.329 20.421 7.021 1.00 26.83 150 ASP A N 1
ATOM 1198 C CA . ASP A 1 150 ? 13.414 19.465 7.248 1.00 26.83 150 ASP A CA 1
ATOM 1199 C C . ASP A 1 150 ? 13.317 17.997 6.796 1.00 26.83 150 ASP A C 1
ATOM 1201 O O . ASP A 1 150 ? 12.667 17.142 7.389 1.00 26.83 150 ASP A O 1
ATOM 1205 N N . SER A 1 151 ? 14.178 17.708 5.813 1.00 36.25 151 SER A N 1
ATOM 1206 C CA . SER A 1 151 ? 15.053 16.536 5.693 1.00 36.25 151 SER A CA 1
ATOM 1207 C C . SER A 1 151 ? 14.862 15.408 6.715 1.00 36.25 151 SER A C 1
ATOM 1209 O O . SER A 1 151 ? 15.449 15.407 7.797 1.00 36.25 151 SER A O 1
ATOM 1211 N N . SER A 1 152 ? 14.262 14.320 6.247 1.00 30.72 152 SER A N 1
ATOM 1212 C CA . SER A 1 152 ? 14.844 12.997 6.460 1.00 30.72 152 SER A CA 1
ATOM 1213 C C . SER A 1 152 ? 14.740 12.222 5.151 1.00 30.72 152 SER A C 1
ATOM 1215 O O . SER A 1 152 ? 13.719 12.268 4.475 1.00 30.72 152 SER A O 1
ATOM 1217 N N . GLY A 1 153 ? 15.858 11.623 4.736 1.00 40.47 153 GLY A N 1
ATOM 1218 C CA . GLY A 1 153 ? 15.953 10.878 3.490 1.00 40.47 153 GLY A CA 1
ATOM 1219 C C . GLY A 1 153 ? 15.014 9.683 3.518 1.00 40.47 153 GLY A C 1
ATOM 1220 O O . GLY A 1 153 ? 15.294 8.701 4.202 1.00 40.47 153 GLY A O 1
ATOM 1221 N N . ASP A 1 154 ? 13.932 9.793 2.762 1.00 30.12 154 ASP A N 1
ATOM 1222 C CA . ASP A 1 154 ? 13.069 8.688 2.393 1.00 30.12 154 ASP A CA 1
ATOM 1223 C C . ASP A 1 154 ? 13.230 8.471 0.889 1.00 30.12 154 ASP A C 1
ATOM 1225 O O . ASP A 1 154 ? 12.987 9.369 0.080 1.00 30.12 154 ASP A O 1
ATOM 1229 N N . ASP A 1 155 ? 13.729 7.287 0.547 1.00 36.16 155 ASP A N 1
ATOM 1230 C CA . ASP A 1 155 ? 13.985 6.767 -0.798 1.00 36.16 155 ASP A CA 1
ATOM 1231 C C . ASP A 1 155 ? 12.631 6.426 -1.445 1.00 36.16 155 ASP A C 1
ATOM 1233 O O . ASP A 1 155 ? 12.319 5.272 -1.746 1.00 36.16 155 ASP A O 1
ATOM 1237 N N . SER A 1 156 ? 11.776 7.443 -1.563 1.00 33.66 156 SER A N 1
ATOM 1238 C CA . SER A 1 156 ? 10.494 7.359 -2.242 1.00 33.66 156 SER A CA 1
ATOM 1239 C C . SER A 1 156 ? 10.788 7.309 -3.733 1.00 33.66 156 SER A C 1
ATOM 1241 O O . SER A 1 156 ? 11.063 8.316 -4.383 1.00 33.66 156 SER A O 1
ATOM 1243 N N . GLU A 1 157 ? 10.802 6.075 -4.239 1.00 39.19 157 GLU A N 1
ATOM 1244 C CA . GLU A 1 157 ? 10.631 5.735 -5.643 1.00 39.19 157 GLU A CA 1
ATOM 1245 C C . GLU A 1 157 ? 9.491 6.612 -6.192 1.00 39.19 157 GLU A C 1
ATOM 1247 O O . GLU A 1 157 ? 8.315 6.342 -5.957 1.00 39.19 157 GLU A O 1
ATOM 1252 N N . GLU A 1 158 ? 9.839 7.712 -6.870 1.00 37.03 158 GLU A N 1
ATOM 1253 C CA . GLU A 1 158 ? 8.914 8.384 -7.771 1.00 37.03 158 GLU A CA 1
ATOM 1254 C C . GLU A 1 158 ? 8.421 7.292 -8.720 1.00 37.03 158 GLU A C 1
ATOM 1256 O O . GLU A 1 158 ? 9.225 6.696 -9.441 1.00 37.03 158 GLU A O 1
ATOM 1261 N N . ASP A 1 159 ? 7.122 6.989 -8.667 1.00 38.19 159 ASP A N 1
ATOM 1262 C CA . ASP A 1 159 ? 6.429 6.131 -9.621 1.00 38.19 159 ASP A CA 1
ATOM 1263 C C . ASP A 1 159 ? 6.550 6.767 -11.026 1.00 38.19 159 ASP A C 1
ATOM 1265 O O . ASP A 1 159 ? 5.614 7.357 -11.573 1.00 38.19 159 ASP A O 1
ATOM 1269 N N . GLU A 1 160 ? 7.730 6.659 -11.644 1.00 41.41 160 GLU A N 1
ATOM 1270 C CA . GLU A 1 160 ? 7.852 6.572 -13.089 1.00 41.41 160 GLU A CA 1
ATOM 1271 C C . GLU A 1 160 ? 6.903 5.441 -13.483 1.00 41.41 160 GLU A C 1
ATOM 1273 O O . GLU A 1 160 ? 7.093 4.307 -13.052 1.00 41.41 160 GLU A O 1
ATOM 1278 N N . GLU A 1 161 ? 5.846 5.740 -14.246 1.00 47.25 161 GLU A N 1
ATOM 1279 C CA . GLU A 1 161 ? 4.973 4.721 -14.834 1.00 47.25 161 GLU A CA 1
ATOM 1280 C C . GLU A 1 161 ? 5.843 3.711 -15.607 1.00 47.25 161 GLU A C 1
ATOM 1282 O O . GLU A 1 161 ? 6.134 3.897 -16.793 1.00 47.25 161 GLU A O 1
ATOM 1287 N N . GLU A 1 162 ? 6.296 2.651 -14.926 1.00 51.00 162 GLU A N 1
ATOM 1288 C CA . GLU A 1 162 ? 7.099 1.586 -15.505 1.00 51.00 162 GLU A CA 1
ATOM 1289 C C . GLU A 1 162 ? 6.258 0.981 -16.628 1.00 51.00 162 GLU A C 1
ATOM 1291 O O . GLU A 1 162 ? 5.210 0.372 -16.389 1.00 51.00 162 GLU A O 1
ATOM 1296 N N . LEU A 1 163 ? 6.687 1.184 -17.875 1.00 58.19 163 LEU A N 1
ATOM 1297 C CA . LEU A 1 163 ? 6.052 0.605 -19.050 1.00 58.19 163 LEU A CA 1
ATOM 1298 C C . LEU A 1 163 ? 5.972 -0.914 -18.857 1.00 58.19 163 LEU A C 1
ATOM 1300 O O . LEU A 1 163 ? 6.973 -1.622 -18.949 1.00 58.19 163 LEU A O 1
ATOM 1304 N N . ARG A 1 164 ? 4.775 -1.429 -18.558 1.00 65.19 164 ARG A N 1
ATOM 1305 C CA . ARG A 1 164 ? 4.592 -2.855 -18.269 1.00 65.19 164 ARG A CA 1
ATOM 1306 C C . ARG A 1 164 ? 4.554 -3.663 -19.569 1.00 65.19 164 ARG A C 1
ATOM 1308 O O . ARG A 1 164 ? 3.857 -3.275 -20.508 1.00 65.19 164 ARG A O 1
ATOM 1315 N N . PRO A 1 165 ? 5.255 -4.808 -19.643 1.00 72.50 165 PRO A N 1
ATOM 1316 C CA . PRO A 1 165 ? 5.227 -5.665 -20.817 1.00 72.50 165 PRO A CA 1
ATOM 1317 C C . PRO A 1 165 ? 3.832 -6.267 -21.006 1.00 72.50 165 PRO A C 1
ATOM 1319 O O . PRO A 1 165 ? 3.215 -6.771 -20.067 1.00 72.50 165 PRO A O 1
ATOM 1322 N N . ASP A 1 166 ? 3.351 -6.246 -22.245 1.00 75.56 166 ASP A N 1
ATOM 1323 C CA . ASP A 1 166 ? 2.087 -6.864 -22.634 1.00 75.56 166 ASP A CA 1
ATOM 1324 C C . ASP A 1 166 ? 2.144 -8.405 -22.613 1.00 75.56 166 ASP A C 1
ATOM 1326 O O . ASP A 1 166 ? 3.195 -9.039 -22.455 1.00 75.56 166 ASP A O 1
ATOM 1330 N N . SER A 1 167 ? 0.983 -9.038 -22.805 1.00 79.50 167 SER A N 1
ATOM 1331 C CA . SER A 1 167 ? 0.849 -10.501 -22.818 1.00 79.50 167 SER A CA 1
ATOM 1332 C C . SER A 1 167 ? 1.748 -11.179 -23.863 1.00 79.50 167 SER A C 1
ATOM 1334 O O . SER A 1 167 ? 2.246 -12.283 -23.623 1.00 79.50 167 SER A O 1
ATOM 1336 N N . PHE A 1 168 ? 2.018 -10.512 -24.990 1.00 82.88 168 PHE A N 1
ATOM 1337 C CA . PHE A 1 168 ? 2.912 -10.999 -26.037 1.00 82.88 168 PHE A CA 1
ATOM 1338 C C . PHE A 1 168 ? 4.375 -11.051 -25.574 1.00 82.88 168 PHE A C 1
ATOM 1340 O O . PHE A 1 168 ? 5.028 -12.092 -25.711 1.00 82.88 168 PHE A O 1
ATOM 1347 N N . ARG A 1 169 ? 4.893 -9.965 -24.986 1.00 83.94 169 ARG A N 1
ATOM 1348 C CA . ARG A 1 169 ? 6.269 -9.893 -24.462 1.00 83.94 169 ARG A CA 1
ATOM 1349 C C . ARG A 1 169 ? 6.480 -10.868 -23.310 1.00 83.94 169 ARG A C 1
ATOM 1351 O O . ARG A 1 169 ? 7.481 -11.583 -23.301 1.00 83.94 169 ARG A O 1
ATOM 1358 N N . LEU A 1 170 ? 5.497 -10.999 -22.417 1.00 83.44 170 LEU A N 1
ATOM 1359 C CA . LEU A 1 170 ? 5.505 -12.022 -21.366 1.00 83.44 170 LEU A CA 1
ATOM 1360 C C . LEU A 1 170 ? 5.574 -13.445 -21.945 1.00 83.44 170 LEU A C 1
ATOM 1362 O O . LEU A 1 170 ? 6.296 -14.292 -21.417 1.00 83.44 170 LEU A O 1
ATOM 1366 N N . GLY A 1 171 ? 4.875 -13.710 -23.053 1.00 83.50 171 GLY A N 1
ATOM 1367 C CA . GLY A 1 171 ? 4.972 -14.974 -23.788 1.00 83.50 171 GLY A CA 1
ATOM 1368 C C . GLY A 1 171 ? 6.381 -15.241 -24.329 1.00 83.50 171 GLY A C 1
ATOM 1369 O O . GLY A 1 171 ? 6.906 -16.344 -24.169 1.00 83.50 171 GLY A O 1
ATOM 1370 N N . ILE A 1 172 ? 7.035 -14.222 -24.894 1.00 88.50 172 ILE A N 1
ATOM 1371 C CA . ILE A 1 172 ? 8.420 -14.334 -25.377 1.00 88.50 172 ILE A CA 1
ATOM 1372 C C . ILE A 1 172 ? 9.400 -14.552 -24.222 1.00 88.50 172 ILE A C 1
ATOM 1374 O O . ILE A 1 172 ? 10.317 -15.361 -24.350 1.00 88.50 172 ILE A O 1
ATOM 1378 N N . TYR A 1 173 ? 9.210 -13.894 -23.078 1.00 89.19 173 TYR A N 1
ATOM 1379 C CA . TYR A 1 173 ? 10.055 -14.122 -21.905 1.00 89.19 173 TYR A CA 1
ATOM 1380 C C . TYR A 1 173 ? 9.930 -15.556 -21.375 1.00 89.19 173 TYR A C 1
ATOM 1382 O O . TYR A 1 173 ? 10.942 -16.183 -21.049 1.00 89.19 173 TYR A O 1
ATOM 1390 N N . LYS A 1 174 ? 8.720 -16.129 -21.364 1.00 87.62 174 LYS A N 1
ATOM 1391 C CA . LYS A 1 174 ? 8.519 -17.551 -21.038 1.00 87.62 174 LYS A CA 1
ATOM 1392 C C . LYS A 1 174 ? 9.272 -18.465 -22.010 1.00 87.62 174 LYS A C 1
ATOM 1394 O O . LYS A 1 174 ? 9.991 -19.357 -21.569 1.00 87.62 174 LYS A O 1
ATOM 1399 N N . GLU A 1 175 ? 9.200 -18.198 -23.313 1.00 90.31 175 GLU A N 1
ATOM 1400 C CA . GLU A 1 175 ? 9.949 -18.943 -24.339 1.00 90.31 175 GLU A CA 1
ATOM 1401 C C . GLU A 1 175 ? 11.476 -18.782 -24.193 1.00 90.31 175 GLU A C 1
ATOM 1403 O O . GLU A 1 175 ? 12.242 -19.720 -24.426 1.00 90.31 175 GLU A O 1
ATOM 1408 N N . ALA A 1 176 ? 11.934 -17.604 -23.761 1.00 90.75 176 ALA A N 1
ATOM 1409 C CA . ALA A 1 176 ? 13.344 -17.298 -23.539 1.00 90.75 176 ALA A CA 1
ATOM 1410 C C . ALA A 1 176 ? 13.919 -17.942 -22.271 1.00 90.75 176 ALA A C 1
ATOM 1412 O O . ALA A 1 176 ? 15.125 -18.163 -22.193 1.00 90.75 176 ALA A O 1
ATOM 1413 N N . THR A 1 177 ? 13.076 -18.260 -21.290 1.00 89.94 177 THR A N 1
ATOM 1414 C CA . THR A 1 177 ? 13.461 -18.752 -19.958 1.00 89.94 177 THR A CA 1
ATOM 1415 C C . THR A 1 177 ? 14.483 -19.906 -19.975 1.00 89.94 177 THR A C 1
ATOM 1417 O O . THR A 1 177 ? 15.522 -19.775 -19.319 1.00 89.94 177 THR A O 1
ATOM 1420 N N . PRO A 1 178 ? 14.300 -21.006 -20.741 1.00 90.56 178 PRO A N 1
ATOM 1421 C CA . PRO A 1 178 ? 15.303 -22.076 -20.807 1.00 90.56 178 PRO A CA 1
ATOM 1422 C C . PRO A 1 178 ? 16.643 -21.614 -21.401 1.00 90.56 178 PRO A C 1
ATOM 1424 O O . PRO A 1 178 ? 17.705 -22.062 -20.963 1.00 90.56 178 PRO A O 1
ATOM 1427 N N . TRP A 1 179 ? 16.613 -20.695 -22.368 1.00 91.00 179 TRP A N 1
ATOM 1428 C CA . TRP A 1 179 ? 17.813 -20.144 -23.001 1.00 91.00 179 TRP A CA 1
ATOM 1429 C C . TRP A 1 179 ? 18.546 -19.184 -22.067 1.00 91.00 179 TRP A C 1
ATOM 1431 O O . TRP A 1 179 ? 19.766 -19.242 -21.975 1.00 91.00 179 TRP A O 1
ATOM 1441 N N . VAL A 1 180 ? 17.824 -18.355 -21.314 1.00 89.19 180 VAL A N 1
ATOM 1442 C CA . VAL A 1 180 ? 18.410 -17.458 -20.308 1.00 89.19 180 VAL A CA 1
ATOM 1443 C C . VAL A 1 180 ? 19.095 -18.255 -19.205 1.00 89.19 180 VAL A C 1
ATOM 1445 O O . VAL A 1 180 ? 20.238 -17.958 -18.862 1.00 89.19 180 VAL A O 1
ATOM 1448 N N . ARG A 1 181 ? 18.460 -19.328 -18.719 1.00 89.56 181 ARG A N 1
ATOM 1449 C CA . ARG A 1 181 ? 19.081 -20.252 -17.762 1.00 89.56 181 ARG A CA 1
ATOM 1450 C C . ARG A 1 181 ? 20.385 -20.839 -18.303 1.00 89.56 181 ARG A C 1
ATOM 1452 O O . ARG A 1 181 ? 21.390 -20.857 -17.597 1.00 89.56 181 ARG A O 1
ATOM 1459 N N . LYS A 1 182 ? 20.379 -21.299 -19.559 1.00 89.25 182 LYS A N 1
ATOM 1460 C CA . LYS A 1 182 ? 21.577 -21.846 -20.208 1.00 89.25 182 LYS A CA 1
ATOM 1461 C C . LYS A 1 182 ? 22.663 -20.782 -20.405 1.00 89.25 182 LYS A C 1
ATOM 1463 O O . LYS A 1 182 ? 23.831 -21.078 -20.198 1.00 89.25 182 LYS A O 1
ATOM 1468 N N . LEU A 1 183 ? 22.292 -19.545 -20.737 1.00 88.75 183 LEU A N 1
ATOM 1469 C CA . LEU A 1 183 ? 23.231 -18.435 -20.932 1.00 88.75 183 LEU A CA 1
ATOM 1470 C C . LEU A 1 183 ? 23.898 -17.990 -19.624 1.00 88.75 183 LEU A C 1
ATOM 1472 O O . LEU A 1 183 ? 25.077 -17.648 -19.632 1.00 88.75 183 LEU A O 1
ATOM 1476 N N . LEU A 1 184 ? 23.158 -17.988 -18.512 1.00 87.25 184 LEU A N 1
ATOM 1477 C CA . LEU A 1 184 ? 23.707 -17.678 -17.188 1.00 87.25 184 LEU A CA 1
ATOM 1478 C C . LEU A 1 184 ? 24.674 -18.766 -16.703 1.00 87.25 184 LEU A C 1
ATOM 1480 O O . LEU A 1 184 ? 25.671 -18.443 -16.061 1.00 87.25 184 LEU A O 1
ATOM 1484 N N . ALA A 1 185 ? 24.405 -20.032 -17.037 1.00 85.62 185 ALA A N 1
ATOM 1485 C CA . ALA A 1 185 ? 25.306 -21.145 -16.747 1.00 85.62 185 ALA A CA 1
ATOM 1486 C C . ALA A 1 185 ? 26.562 -21.125 -17.637 1.00 85.62 185 ALA A C 1
ATOM 1488 O O . ALA A 1 185 ? 27.674 -21.241 -17.125 1.00 85.62 185 ALA A O 1
ATOM 1489 N N . ASP A 1 186 ? 26.383 -20.907 -18.946 1.00 86.81 186 ASP A N 1
ATOM 1490 C CA . ASP A 1 186 ? 27.444 -20.896 -19.956 1.00 86.81 186 ASP A CA 1
ATOM 1491 C C . ASP A 1 186 ? 27.433 -19.596 -20.791 1.00 86.81 186 ASP A C 1
ATOM 1493 O O . ASP A 1 186 ? 26.965 -19.571 -21.937 1.00 86.81 186 ASP A O 1
ATOM 1497 N N . PRO A 1 187 ? 28.037 -18.499 -20.289 1.00 87.12 187 PRO A N 1
ATOM 1498 C CA . PRO A 1 187 ? 28.020 -17.190 -20.958 1.00 87.12 187 PRO A CA 1
ATOM 1499 C C . PRO A 1 187 ? 28.715 -17.134 -22.326 1.00 87.12 187 PRO A C 1
ATOM 1501 O O . PRO A 1 187 ? 28.658 -16.112 -23.017 1.00 87.12 187 PRO A O 1
ATOM 1504 N N . ARG A 1 188 ? 29.441 -18.189 -22.712 1.00 82.94 188 ARG A N 1
ATOM 1505 C CA . ARG A 1 188 ? 30.180 -18.287 -23.982 1.00 82.94 188 ARG A CA 1
ATOM 1506 C C . ARG A 1 188 ? 29.430 -19.079 -25.055 1.00 82.94 188 ARG A C 1
ATOM 1508 O O . ARG A 1 188 ? 29.926 -19.163 -26.175 1.00 82.94 188 ARG A O 1
ATOM 1515 N N . ASP A 1 189 ? 28.253 -19.628 -24.752 1.00 88.25 189 ASP A N 1
ATOM 1516 C CA . ASP A 1 189 ? 27.484 -20.410 -25.720 1.00 88.25 189 ASP A CA 1
ATOM 1517 C C . ASP A 1 189 ? 26.869 -19.521 -26.818 1.00 88.25 189 ASP A C 1
ATOM 1519 O O . ASP A 1 189 ? 25.855 -18.840 -26.631 1.00 88.25 189 ASP A O 1
ATOM 1523 N N . SER A 1 190 ? 27.488 -19.563 -28.000 1.00 83.81 190 SER A N 1
ATOM 1524 C CA . SER A 1 190 ? 27.048 -18.829 -29.191 1.00 83.81 190 SER A CA 1
ATOM 1525 C C . SER A 1 190 ? 25.666 -19.283 -29.684 1.00 83.81 190 SER A C 1
ATOM 1527 O O . SER A 1 190 ? 24.873 -18.469 -30.164 1.00 83.81 190 SER A O 1
ATOM 1529 N N . SER A 1 191 ? 25.321 -20.564 -29.504 1.00 88.25 191 SER A N 1
ATOM 1530 C CA . SER A 1 191 ? 24.043 -21.116 -29.975 1.00 88.25 191 SER A CA 1
ATOM 1531 C C . SER A 1 191 ? 22.851 -20.554 -29.194 1.00 88.25 191 SER A C 1
ATOM 1533 O O . SER A 1 191 ? 21.821 -20.202 -29.772 1.00 88.25 191 SER A O 1
ATOM 1535 N N . THR A 1 192 ? 23.009 -20.401 -27.878 1.00 88.12 192 THR A N 1
ATOM 1536 C CA . THR A 1 192 ? 21.997 -19.824 -26.986 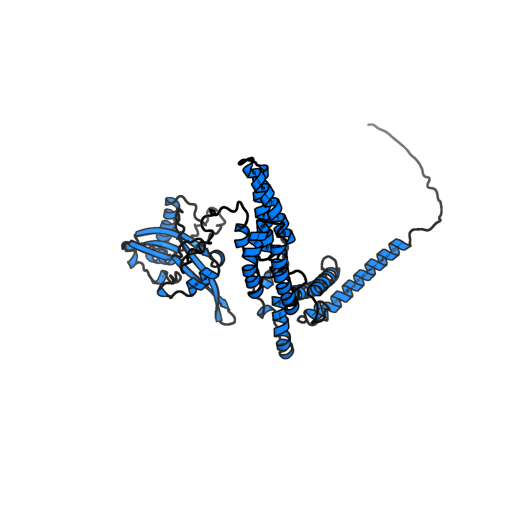1.00 88.12 192 THR A CA 1
ATOM 1537 C C . THR A 1 192 ? 21.826 -18.328 -27.237 1.00 88.12 192 THR A C 1
ATOM 1539 O O . THR A 1 192 ? 20.695 -17.839 -27.297 1.00 88.12 192 THR A O 1
ATOM 1542 N N . LYS A 1 193 ? 22.931 -17.611 -27.483 1.00 89.75 193 LYS A N 1
ATOM 1543 C CA . LYS A 1 193 ? 22.907 -16.200 -27.889 1.00 89.75 193 LYS A CA 1
ATOM 1544 C C . LYS A 1 193 ? 22.063 -15.991 -29.147 1.00 89.75 193 LYS A C 1
ATOM 1546 O O . LYS A 1 193 ? 21.157 -15.162 -29.132 1.00 89.75 193 LYS A O 1
ATOM 1551 N N . ALA A 1 194 ? 22.298 -16.784 -30.194 1.00 88.81 194 ALA A N 1
ATOM 1552 C CA . ALA A 1 194 ? 21.563 -16.678 -31.455 1.00 88.81 194 ALA A CA 1
ATOM 1553 C C . ALA A 1 194 ? 20.046 -16.900 -31.285 1.00 88.81 194 ALA A C 1
ATOM 1555 O O . ALA A 1 194 ? 19.236 -16.244 -31.946 1.00 88.81 194 ALA A O 1
ATOM 1556 N N . LYS A 1 195 ? 19.638 -17.783 -30.363 1.00 92.06 195 LYS A N 1
ATOM 1557 C CA . LYS A 1 195 ? 18.219 -18.024 -30.056 1.00 92.06 195 LYS A CA 1
ATOM 1558 C C . LYS A 1 195 ? 17.563 -16.829 -29.370 1.00 92.06 195 LYS A C 1
ATOM 1560 O O . LYS A 1 195 ? 16.496 -16.404 -29.806 1.00 92.06 195 LYS A O 1
ATOM 1565 N N . ILE A 1 196 ? 18.213 -16.236 -28.367 1.00 90.19 196 ILE A N 1
ATOM 1566 C CA . ILE A 1 196 ? 17.697 -15.028 -27.699 1.00 90.19 196 ILE A CA 1
ATOM 1567 C C . ILE A 1 196 ? 17.688 -13.834 -28.669 1.00 90.19 196 ILE A C 1
ATOM 1569 O O . ILE A 1 196 ? 16.743 -13.050 -28.670 1.00 90.19 196 ILE A O 1
ATOM 1573 N N . GLU A 1 197 ? 18.670 -13.725 -29.571 1.00 91.38 197 GLU A N 1
ATOM 1574 C CA . GLU A 1 197 ? 18.667 -12.714 -30.639 1.00 91.38 197 GLU A CA 1
A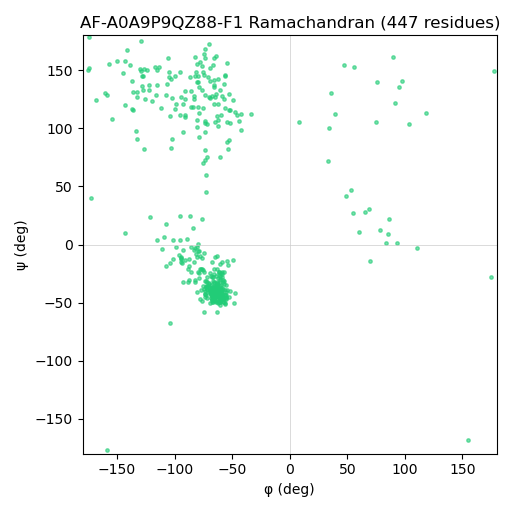TOM 1575 C C . GLU A 1 197 ? 17.474 -12.875 -31.593 1.00 91.38 197 GLU A C 1
ATOM 1577 O O . GLU A 1 197 ? 16.860 -11.881 -31.980 1.00 91.38 197 GLU A O 1
ATOM 1582 N N . SER A 1 198 ? 17.101 -14.110 -31.944 1.00 92.38 198 SER A N 1
ATOM 1583 C CA . SER A 1 198 ? 15.894 -14.390 -32.737 1.00 92.38 198 SER A CA 1
ATOM 1584 C C . SER A 1 198 ? 14.609 -13.950 -32.016 1.00 92.38 198 SER A C 1
ATOM 1586 O O . SER A 1 198 ? 13.728 -13.336 -32.624 1.00 92.38 198 SER A O 1
ATOM 1588 N N . LEU A 1 199 ? 14.523 -14.167 -30.699 1.00 91.75 199 LEU A N 1
ATOM 1589 C CA . LEU A 1 199 ? 13.408 -13.692 -29.870 1.00 91.75 199 LEU A CA 1
ATOM 1590 C C . LEU A 1 199 ? 13.369 -12.158 -29.776 1.00 91.75 199 LEU A C 1
ATOM 1592 O O . LEU A 1 199 ? 12.314 -11.554 -29.968 1.00 91.75 199 LEU A O 1
ATOM 1596 N N . ASN A 1 200 ? 14.520 -11.504 -29.611 1.00 92.25 200 ASN A N 1
ATOM 1597 C CA . ASN A 1 200 ? 14.622 -10.043 -29.646 1.00 92.25 200 ASN A CA 1
ATOM 1598 C C . ASN A 1 200 ? 14.226 -9.467 -31.020 1.00 92.25 200 ASN A C 1
ATOM 1600 O O . ASN A 1 200 ? 13.613 -8.402 -31.091 1.00 92.25 200 ASN A O 1
ATOM 1604 N N . LYS A 1 201 ? 14.486 -10.171 -32.131 1.00 90.50 201 LYS A N 1
ATOM 1605 C CA . LYS A 1 201 ? 13.973 -9.777 -33.460 1.00 90.50 201 LYS A CA 1
ATOM 1606 C C . LYS A 1 201 ? 12.440 -9.808 -33.527 1.00 90.50 201 LYS A C 1
ATOM 1608 O O . LYS A 1 201 ? 11.841 -8.945 -34.167 1.00 90.50 201 LYS A O 1
ATOM 1613 N N . ARG A 1 202 ? 11.789 -10.757 -32.846 1.00 90.75 202 ARG A N 1
ATOM 1614 C CA . ARG A 1 202 ? 10.318 -10.790 -32.725 1.00 90.75 202 ARG A CA 1
ATOM 1615 C C . ARG A 1 202 ? 9.799 -9.617 -31.891 1.00 90.75 202 ARG A C 1
ATOM 1617 O O . ARG A 1 202 ? 8.874 -8.945 -32.340 1.00 90.75 202 ARG A O 1
ATOM 1624 N N . ILE A 1 203 ? 10.437 -9.320 -30.755 1.00 87.56 203 ILE A N 1
ATOM 1625 C CA . ILE A 1 203 ? 10.083 -8.172 -29.899 1.00 87.56 203 ILE A CA 1
ATOM 1626 C C . ILE A 1 203 ? 10.258 -6.856 -30.662 1.00 87.56 203 ILE A C 1
ATOM 1628 O O . ILE A 1 203 ? 9.329 -6.066 -30.734 1.00 87.56 203 ILE A O 1
ATOM 1632 N N . THR A 1 204 ? 11.395 -6.640 -31.330 1.00 88.06 204 THR A N 1
ATOM 1633 C CA . THR A 1 204 ? 11.621 -5.415 -32.123 1.00 88.06 204 THR A CA 1
ATOM 1634 C C . THR A 1 204 ? 10.607 -5.237 -33.256 1.00 88.06 204 THR A C 1
ATOM 1636 O O . THR A 1 204 ? 10.219 -4.106 -33.548 1.00 88.06 204 THR A O 1
ATOM 1639 N N . LYS A 1 205 ? 10.154 -6.323 -33.900 1.00 87.81 205 LYS A N 1
ATOM 1640 C CA . LYS A 1 205 ? 9.090 -6.256 -34.915 1.00 87.81 205 LYS A CA 1
ATOM 1641 C C . LYS A 1 205 ? 7.757 -5.820 -34.304 1.00 87.81 205 LYS A C 1
ATOM 1643 O O . LYS A 1 205 ? 7.042 -5.057 -34.946 1.00 87.81 205 LYS A O 1
ATOM 1648 N N . GLN A 1 206 ? 7.445 -6.282 -33.094 1.00 84.50 206 GLN A N 1
ATOM 1649 C CA . GLN A 1 206 ? 6.236 -5.889 -32.374 1.00 84.50 206 GLN A CA 1
ATOM 1650 C C . GLN A 1 206 ? 6.334 -4.453 -31.836 1.00 84.50 206 GLN A C 1
ATOM 1652 O O . GLN A 1 206 ? 5.432 -3.663 -32.073 1.00 84.50 206 GLN A O 1
ATOM 1657 N N . ASN A 1 207 ? 7.476 -4.054 -31.268 1.00 84.94 207 ASN A N 1
ATOM 1658 C CA . ASN A 1 207 ? 7.732 -2.678 -30.827 1.00 84.94 207 ASN A CA 1
ATOM 1659 C C . ASN A 1 207 ? 7.512 -1.652 -31.944 1.00 84.94 207 ASN A C 1
ATOM 1661 O O . ASN A 1 207 ? 6.947 -0.596 -31.694 1.00 84.94 207 ASN A O 1
ATOM 1665 N N . LYS A 1 208 ? 7.903 -1.974 -33.186 1.00 84.25 208 LYS A N 1
ATOM 1666 C CA . LYS A 1 208 ? 7.639 -1.112 -34.351 1.00 84.25 208 LYS A CA 1
ATOM 1667 C C . LYS A 1 208 ? 6.150 -0.930 -34.647 1.00 84.25 208 LYS A C 1
ATOM 1669 O O . LYS A 1 208 ? 5.779 0.125 -35.142 1.00 84.25 208 LYS A O 1
ATOM 1674 N N . LYS A 1 209 ? 5.326 -1.956 -34.409 1.00 82.62 209 LYS A N 1
ATOM 1675 C CA . LYS A 1 209 ? 3.869 -1.871 -34.592 1.00 82.62 209 LYS A CA 1
ATOM 1676 C C . LYS A 1 209 ? 3.216 -1.060 -33.480 1.00 82.62 209 LYS A C 1
ATOM 1678 O O . LYS A 1 209 ? 2.314 -0.285 -33.758 1.00 82.62 209 LYS A O 1
ATOM 1683 N N . ASP A 1 210 ? 3.709 -1.227 -32.260 1.00 79.00 210 ASP A N 1
ATOM 1684 C CA . ASP A 1 210 ? 3.151 -0.600 -31.061 1.00 79.00 210 ASP A CA 1
ATOM 1685 C C . ASP A 1 210 ? 3.694 0.827 -30.821 1.00 79.00 210 ASP A C 1
ATOM 1687 O O . ASP A 1 210 ? 3.303 1.482 -29.863 1.00 79.00 210 ASP A O 1
ATOM 1691 N N . GLY A 1 211 ? 4.616 1.315 -31.661 1.00 78.62 211 GLY A N 1
ATOM 1692 C CA . GLY A 1 211 ? 5.197 2.659 -31.547 1.00 78.62 211 GLY A CA 1
ATOM 1693 C C . GLY A 1 211 ? 6.292 2.818 -30.481 1.00 78.62 211 GLY A C 1
ATOM 1694 O O . GLY A 1 211 ? 6.688 3.943 -30.184 1.00 78.62 211 GLY A O 1
ATOM 1695 N N . PHE A 1 212 ? 6.819 1.726 -29.917 1.00 78.25 212 PHE A N 1
ATOM 1696 C CA . PHE A 1 212 ? 7.909 1.779 -28.935 1.00 78.25 212 PHE A CA 1
ATOM 1697 C C . PHE A 1 212 ? 9.273 2.064 -29.580 1.00 78.25 212 PHE A C 1
ATOM 1699 O O . PHE A 1 212 ? 9.540 1.708 -30.734 1.00 78.25 212 PHE A O 1
ATOM 1706 N N . THR A 1 213 ? 10.181 2.661 -28.801 1.00 73.00 213 THR A N 1
ATOM 1707 C CA . THR A 1 213 ? 11.547 2.951 -29.250 1.00 73.00 213 THR A CA 1
ATOM 1708 C C . THR A 1 213 ? 12.344 1.664 -29.516 1.00 73.00 213 THR A C 1
ATOM 1710 O O . THR A 1 213 ? 12.016 0.556 -29.073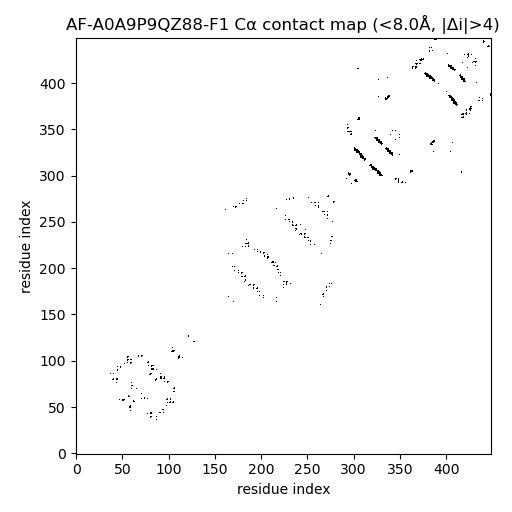 1.00 73.00 213 THR A O 1
ATOM 1713 N N . LYS A 1 214 ? 13.423 1.799 -30.295 1.00 61.41 214 LYS A N 1
ATOM 1714 C CA . LYS A 1 214 ? 14.306 0.699 -30.704 1.00 61.41 214 LYS A CA 1
ATOM 1715 C C . LYS A 1 214 ? 15.208 0.276 -29.532 1.00 61.41 214 LYS A C 1
ATOM 1717 O O . LYS A 1 214 ? 16.407 0.521 -29.560 1.00 61.41 214 LYS A O 1
ATOM 1722 N N . GLY A 1 215 ? 14.634 -0.349 -28.509 1.00 68.81 215 GLY A N 1
ATOM 1723 C CA . GLY A 1 215 ? 15.368 -0.802 -27.322 1.00 68.81 215 GLY A CA 1
ATOM 1724 C C . GLY A 1 215 ? 14.491 -1.389 -26.219 1.00 68.81 215 GLY A C 1
ATOM 1725 O O . GLY A 1 215 ? 14.950 -2.277 -25.504 1.00 68.81 215 GLY A O 1
ATOM 1726 N N . GLU A 1 216 ? 13.231 -0.959 -26.136 1.00 79.88 216 GLU A N 1
ATOM 1727 C CA . GLU A 1 216 ? 12.319 -1.364 -25.061 1.00 79.88 216 GLU A CA 1
ATOM 1728 C C . GLU A 1 216 ? 12.033 -2.868 -25.047 1.00 79.88 216 GLU A C 1
ATOM 1730 O O . GLU A 1 216 ? 11.878 -3.498 -26.100 1.00 79.88 216 GLU A O 1
ATOM 1735 N N . PHE A 1 217 ? 11.920 -3.442 -23.848 1.00 82.88 217 PHE A N 1
ATOM 1736 C CA . PHE A 1 217 ? 11.545 -4.846 -23.614 1.00 82.88 217 PHE A CA 1
ATOM 1737 C C . PHE A 1 217 ? 12.473 -5.902 -24.231 1.00 82.88 217 PHE A C 1
ATOM 1739 O O . PHE A 1 217 ? 12.137 -7.087 -24.286 1.00 82.88 217 PHE A O 1
ATOM 1746 N N . LEU A 1 218 ? 13.644 -5.510 -24.734 1.00 87.06 218 LEU A N 1
ATOM 1747 C CA . LEU A 1 218 ? 14.606 -6.465 -25.268 1.00 87.06 218 LEU A CA 1
ATOM 1748 C C . LEU A 1 218 ? 15.292 -7.213 -24.134 1.00 87.06 218 LEU A C 1
ATOM 1750 O O . LEU A 1 218 ? 15.592 -6.655 -23.083 1.00 87.06 218 LEU A O 1
ATOM 1754 N N . ILE A 1 219 ? 15.603 -8.484 -24.371 1.00 88.12 219 ILE A N 1
ATOM 1755 C CA . ILE A 1 219 ? 16.374 -9.291 -23.431 1.00 88.12 219 ILE A CA 1
ATOM 1756 C C . ILE A 1 219 ? 17.840 -8.856 -23.518 1.00 88.12 219 ILE A C 1
ATOM 1758 O O . ILE A 1 219 ? 18.480 -9.003 -24.566 1.00 88.12 219 ILE A O 1
ATOM 1762 N N . GLY A 1 220 ? 18.377 -8.332 -22.416 1.00 86.69 220 GLY A N 1
ATOM 1763 C CA . GLY A 1 220 ? 19.735 -7.805 -22.294 1.00 86.69 220 GLY A CA 1
ATOM 1764 C C . GLY A 1 220 ? 20.808 -8.895 -22.299 1.00 86.69 220 GLY A C 1
ATOM 1765 O O . GLY A 1 220 ? 21.397 -9.203 -21.266 1.00 86.69 220 GLY A O 1
ATOM 1766 N N . ILE A 1 221 ? 21.107 -9.463 -23.470 1.00 87.31 221 ILE A N 1
ATOM 1767 C CA . ILE A 1 221 ? 22.073 -10.567 -23.642 1.00 87.31 221 ILE A CA 1
ATOM 1768 C C . ILE A 1 221 ? 23.436 -10.251 -23.010 1.00 87.31 221 ILE A C 1
ATOM 1770 O O . ILE A 1 221 ? 24.018 -11.100 -22.340 1.00 87.31 221 ILE A O 1
ATOM 1774 N N . ASN A 1 222 ? 23.963 -9.042 -23.220 1.00 86.00 222 ASN A N 1
ATOM 1775 C CA . ASN A 1 222 ? 25.280 -8.663 -22.701 1.00 86.00 222 ASN A CA 1
ATOM 1776 C C . ASN A 1 222 ? 25.289 -8.580 -21.170 1.00 86.00 222 ASN A C 1
ATOM 1778 O O . ASN A 1 222 ? 26.246 -9.034 -20.548 1.00 86.00 222 ASN A O 1
ATOM 1782 N N . VAL A 1 223 ? 24.203 -8.071 -20.583 1.00 85.75 223 VAL A N 1
ATOM 1783 C CA . VAL A 1 223 ? 24.026 -7.981 -19.129 1.00 85.75 223 VAL A CA 1
ATOM 1784 C C . VAL A 1 223 ? 23.957 -9.383 -18.525 1.00 85.75 223 VAL A C 1
ATOM 1786 O O . VAL A 1 223 ? 24.710 -9.694 -17.608 1.00 85.75 223 VAL A O 1
ATOM 1789 N N . LEU A 1 224 ? 23.148 -10.274 -19.108 1.00 86.56 224 LEU A N 1
ATOM 1790 C CA . LEU A 1 224 ? 23.044 -11.669 -18.664 1.00 86.56 224 LEU A CA 1
ATOM 1791 C C . LEU A 1 224 ? 24.387 -12.409 -18.757 1.00 86.56 224 LEU A C 1
ATOM 1793 O O . LEU A 1 224 ? 24.750 -13.150 -17.847 1.00 86.56 224 LEU A O 1
ATOM 1797 N N . ARG A 1 225 ? 25.168 -12.184 -19.821 1.00 87.44 225 ARG A N 1
ATOM 1798 C CA . ARG A 1 225 ? 26.510 -12.775 -19.954 1.00 87.44 225 ARG A CA 1
ATOM 1799 C C . ARG A 1 225 ? 27.478 -12.259 -18.894 1.00 87.44 225 ARG A C 1
ATOM 1801 O O . ARG A 1 225 ? 28.245 -13.056 -18.360 1.00 87.44 225 ARG A O 1
ATOM 1808 N N . ALA A 1 226 ? 27.462 -10.958 -18.606 1.00 85.81 226 ALA A N 1
ATOM 1809 C CA . ALA A 1 226 ? 28.304 -10.367 -17.569 1.00 85.81 226 ALA A CA 1
ATOM 1810 C C . ALA A 1 226 ? 27.987 -10.976 -16.196 1.00 85.81 226 ALA A C 1
ATOM 1812 O O . ALA A 1 226 ? 28.882 -11.514 -15.546 1.00 85.81 226 ALA A O 1
ATOM 1813 N N . ILE A 1 227 ? 26.699 -11.021 -15.835 1.00 85.81 227 ILE A N 1
ATOM 1814 C CA . ILE A 1 227 ? 26.220 -11.625 -14.584 1.00 85.81 227 ILE A CA 1
ATOM 1815 C C . ILE A 1 227 ? 26.634 -13.098 -14.493 1.00 85.81 227 ILE A C 1
ATOM 1817 O O . ILE A 1 227 ? 27.177 -13.519 -13.475 1.00 85.81 227 ILE A O 1
ATOM 1821 N N . GLY A 1 228 ? 26.445 -13.884 -15.558 1.00 86.25 228 GLY A N 1
ATOM 1822 C CA . GLY A 1 228 ? 26.843 -15.294 -15.572 1.00 86.25 228 GLY A CA 1
ATOM 1823 C C . GLY A 1 228 ? 28.359 -15.504 -15.427 1.00 86.25 228 GLY A C 1
ATOM 1824 O O . GLY A 1 228 ? 28.796 -16.425 -14.735 1.00 86.25 228 GLY A O 1
ATOM 1825 N N . MET A 1 229 ? 29.189 -14.638 -16.024 1.00 85.81 229 MET A N 1
ATOM 1826 C CA . MET A 1 229 ? 30.650 -14.719 -15.880 1.00 85.81 229 MET A CA 1
ATOM 1827 C C . MET A 1 229 ? 31.095 -14.414 -14.450 1.00 85.81 229 MET A C 1
ATOM 1829 O O . MET A 1 229 ? 31.873 -15.180 -13.878 1.00 85.81 229 MET A O 1
ATOM 1833 N N . GLU A 1 230 ? 30.586 -13.330 -13.867 1.00 85.38 230 GLU A N 1
ATOM 1834 C CA . GLU A 1 230 ? 30.901 -12.940 -12.491 1.00 85.38 230 GLU A CA 1
ATOM 1835 C C . GLU A 1 230 ? 30.377 -13.973 -11.486 1.00 85.38 230 GLU A C 1
ATOM 1837 O O . GLU A 1 230 ? 31.081 -14.333 -10.539 1.00 85.38 230 GLU A O 1
ATOM 1842 N N . ALA A 1 231 ? 29.207 -14.560 -11.751 1.00 86.25 231 ALA A N 1
ATOM 1843 C CA . ALA A 1 231 ? 28.682 -15.665 -10.965 1.00 86.25 231 ALA A CA 1
ATOM 1844 C C . ALA A 1 231 ? 29.575 -16.909 -11.026 1.00 86.25 231 ALA A C 1
ATOM 1846 O O . ALA A 1 231 ? 29.870 -17.525 -9.998 1.00 86.25 231 ALA A O 1
ATOM 1847 N N . GLY A 1 232 ? 30.083 -17.252 -12.208 1.00 85.56 232 GLY A N 1
ATOM 1848 C CA . GLY A 1 232 ? 31.059 -18.327 -12.360 1.00 85.56 232 GLY A CA 1
ATOM 1849 C C . GLY A 1 232 ? 32.336 -18.093 -11.543 1.00 85.56 232 GLY A C 1
ATOM 1850 O O . GLY A 1 232 ? 32.877 -19.041 -10.969 1.00 85.56 232 GLY A O 1
ATOM 1851 N N . VAL A 1 233 ? 32.807 -16.844 -11.450 1.00 85.50 233 VAL A N 1
ATOM 1852 C CA . VAL A 1 233 ? 33.962 -16.471 -10.612 1.00 85.50 233 VAL A CA 1
ATOM 1853 C C . VAL A 1 233 ? 33.629 -16.626 -9.128 1.00 85.50 233 VAL A C 1
ATOM 1855 O O . VAL A 1 233 ? 34.385 -17.286 -8.417 1.00 85.50 233 VAL A O 1
ATOM 1858 N N . ALA A 1 234 ? 32.479 -16.115 -8.678 1.00 84.38 234 ALA A N 1
ATOM 1859 C CA . ALA A 1 234 ? 32.028 -16.222 -7.287 1.00 84.38 234 ALA A CA 1
ATOM 1860 C C . ALA A 1 234 ? 31.984 -17.681 -6.810 1.00 84.38 234 ALA A C 1
ATOM 1862 O O . ALA A 1 234 ? 32.524 -18.024 -5.757 1.00 84.38 234 ALA A O 1
ATOM 1863 N N . VAL A 1 235 ? 31.398 -18.563 -7.627 1.00 85.06 235 VAL A N 1
ATOM 1864 C CA . VAL A 1 235 ? 31.291 -19.998 -7.331 1.00 85.06 235 VAL A CA 1
ATOM 1865 C C . VAL A 1 235 ? 32.666 -20.652 -7.252 1.00 85.06 235 VAL A C 1
ATOM 1867 O O . VAL A 1 235 ? 32.909 -21.448 -6.348 1.00 85.06 235 VAL A O 1
ATOM 1870 N N . LYS A 1 236 ? 33.584 -20.331 -8.172 1.00 85.94 236 LYS A N 1
ATOM 1871 C CA . LYS A 1 236 ? 34.957 -20.862 -8.134 1.00 85.94 236 LYS A CA 1
ATOM 1872 C C . LYS A 1 236 ? 35.698 -20.413 -6.875 1.00 85.94 236 LYS A C 1
ATOM 1874 O O . LYS A 1 236 ? 36.366 -21.234 -6.250 1.00 85.94 236 LYS A O 1
ATOM 1879 N N . SER A 1 237 ? 35.548 -19.151 -6.479 1.00 83.12 237 SER A N 1
ATOM 1880 C CA . SER A 1 237 ? 36.147 -18.616 -5.254 1.00 83.12 237 SER A CA 1
ATOM 1881 C C . SER A 1 237 ? 35.571 -19.260 -3.991 1.00 83.12 237 SER A C 1
ATOM 1883 O O . SER A 1 237 ? 36.338 -19.604 -3.101 1.00 83.12 237 SER A O 1
ATOM 1885 N N . LEU A 1 238 ? 34.259 -19.500 -3.925 1.00 80.31 238 LEU A N 1
ATOM 1886 C CA . LEU A 1 238 ? 33.616 -20.154 -2.774 1.00 80.31 238 LEU A CA 1
ATOM 1887 C C . LEU A 1 238 ? 33.897 -21.652 -2.686 1.00 80.31 238 LEU A C 1
ATOM 1889 O O . LEU A 1 238 ? 33.968 -22.194 -1.589 1.00 80.31 238 LEU A O 1
ATOM 1893 N N . LYS A 1 239 ? 34.079 -22.324 -3.829 1.00 84.56 239 LYS A N 1
ATOM 1894 C CA . LYS A 1 239 ? 34.558 -23.713 -3.856 1.00 84.56 239 LYS A CA 1
ATOM 1895 C C . LYS A 1 239 ? 35.966 -23.838 -3.280 1.00 84.56 239 LYS A C 1
ATOM 1897 O O . LYS A 1 239 ? 36.273 -24.867 -2.693 1.00 84.56 239 LYS A O 1
ATOM 1902 N N . LYS A 1 240 ? 36.807 -22.818 -3.476 1.00 86.12 240 LYS A N 1
ATOM 1903 C CA . LYS A 1 240 ? 38.155 -22.767 -2.907 1.00 86.12 240 LYS A CA 1
ATOM 1904 C C . LYS A 1 240 ? 38.111 -22.425 -1.416 1.00 86.12 240 LYS A C 1
ATOM 1906 O O . LYS A 1 240 ? 38.697 -23.152 -0.629 1.00 86.12 240 LYS A O 1
ATOM 1911 N N . ASP A 1 241 ? 37.365 -21.380 -1.053 1.00 83.12 241 ASP A N 1
ATOM 1912 C CA . ASP A 1 241 ? 37.248 -20.872 0.316 1.00 83.12 241 ASP A CA 1
ATOM 1913 C C . ASP A 1 241 ? 35.771 -20.611 0.684 1.00 83.12 241 ASP A C 1
ATOM 1915 O O . ASP A 1 241 ? 35.235 -19.533 0.389 1.00 83.12 241 ASP A O 1
ATOM 1919 N N . PRO A 1 242 ? 35.097 -21.549 1.380 1.00 78.69 242 PRO A N 1
ATOM 1920 C CA . PRO A 1 242 ? 33.667 -21.441 1.699 1.00 78.69 242 PRO A CA 1
ATOM 1921 C C . PRO A 1 242 ? 33.289 -20.227 2.560 1.00 78.69 242 PRO A C 1
ATOM 1923 O O . PRO A 1 242 ? 32.143 -19.772 2.541 1.00 78.69 242 PRO A O 1
ATOM 1926 N N . ASN A 1 243 ? 34.245 -19.683 3.320 1.00 77.69 243 ASN A N 1
ATOM 1927 C CA . ASN A 1 243 ? 34.033 -18.524 4.186 1.00 77.69 243 ASN A CA 1
ATOM 1928 C C . ASN A 1 243 ? 34.689 -17.235 3.666 1.00 77.69 243 ASN A C 1
ATOM 1930 O O . ASN A 1 243 ? 34.868 -16.285 4.425 1.00 77.69 243 ASN A O 1
ATOM 1934 N N . SER A 1 244 ? 35.043 -17.180 2.378 1.00 84.88 244 SER A N 1
ATOM 1935 C CA . SER A 1 244 ? 35.613 -15.973 1.781 1.00 84.88 244 SER A CA 1
ATOM 1936 C C . SER A 1 244 ? 34.614 -14.814 1.827 1.00 84.88 244 SER A C 1
ATOM 1938 O O . SER A 1 244 ? 33.608 -14.808 1.112 1.00 84.88 244 SER A O 1
ATOM 1940 N N . LYS A 1 245 ? 34.914 -13.805 2.656 1.00 83.38 245 LYS A N 1
ATOM 1941 C CA . LYS A 1 245 ? 34.105 -12.585 2.798 1.00 83.38 245 LYS A CA 1
ATOM 1942 C C . LYS A 1 245 ? 33.897 -11.892 1.448 1.00 83.38 245 LYS A C 1
ATOM 1944 O O . LYS A 1 245 ? 32.767 -11.601 1.075 1.00 83.38 245 LYS A O 1
ATOM 1949 N N . ARG A 1 246 ? 34.972 -11.761 0.662 1.00 81.19 246 ARG A N 1
ATOM 1950 C CA . ARG A 1 246 ? 34.954 -11.143 -0.673 1.00 81.19 246 ARG A CA 1
ATOM 1951 C C . ARG A 1 246 ? 34.025 -11.867 -1.649 1.00 81.19 246 ARG A C 1
ATOM 1953 O O . ARG A 1 246 ? 33.379 -11.229 -2.472 1.00 81.19 246 ARG A O 1
ATOM 1960 N N . ALA A 1 247 ? 33.961 -13.196 -1.579 1.00 81.19 247 ALA A N 1
ATOM 1961 C CA . ALA A 1 247 ? 33.105 -13.966 -2.473 1.00 81.19 247 ALA A CA 1
ATOM 1962 C C . ALA A 1 247 ? 31.622 -13.872 -2.072 1.00 81.19 247 ALA A C 1
ATOM 1964 O O . ALA A 1 247 ? 30.773 -13.769 -2.952 1.00 81.19 247 ALA A O 1
ATOM 1965 N N . LYS A 1 248 ? 31.317 -13.821 -0.767 1.00 81.44 248 LYS A N 1
ATOM 1966 C CA . LYS A 1 248 ? 29.956 -13.579 -0.251 1.00 81.44 248 LYS A CA 1
ATOM 1967 C C . LYS A 1 248 ? 29.450 -12.165 -0.572 1.00 81.44 248 LYS A C 1
ATOM 1969 O O . LYS A 1 248 ? 28.322 -12.017 -1.027 1.00 81.44 248 LYS A O 1
ATOM 1974 N N . GLU A 1 249 ? 30.293 -11.142 -0.424 1.00 85.44 249 GLU A N 1
ATOM 1975 C CA . GLU A 1 249 ? 29.965 -9.760 -0.820 1.00 85.44 249 GLU A CA 1
ATOM 1976 C C . GLU A 1 249 ? 29.671 -9.653 -2.324 1.00 85.44 249 GLU A C 1
ATOM 1978 O O . GLU A 1 249 ? 28.732 -8.977 -2.744 1.00 85.44 249 GLU A O 1
ATOM 1983 N N . LEU A 1 250 ? 30.447 -10.363 -3.150 1.00 83.81 250 LEU A N 1
ATOM 1984 C CA . LEU A 1 250 ? 30.239 -10.404 -4.594 1.00 83.81 250 LEU A CA 1
ATOM 1985 C C . LEU A 1 250 ? 28.929 -11.121 -4.970 1.00 83.81 250 LEU A C 1
ATOM 1987 O O . LEU A 1 250 ? 28.243 -10.663 -5.880 1.00 83.81 250 LEU A O 1
ATOM 1991 N N . GLN A 1 251 ? 28.537 -12.182 -4.251 1.00 85.31 251 GLN A N 1
ATOM 1992 C CA . GLN A 1 251 ? 27.220 -12.817 -4.423 1.00 85.31 251 GLN A CA 1
ATOM 1993 C C . GLN A 1 251 ? 26.072 -11.846 -4.140 1.00 85.31 251 GLN A C 1
ATOM 1995 O O . GLN A 1 251 ? 25.161 -11.729 -4.957 1.00 85.31 251 GLN A O 1
ATOM 2000 N N . GLU A 1 252 ? 26.120 -11.142 -3.007 1.00 83.00 252 GLU A N 1
ATOM 2001 C CA . GLU A 1 252 ? 25.065 -10.207 -2.604 1.00 83.00 252 GLU A CA 1
ATOM 2002 C C . GLU A 1 252 ? 24.946 -9.038 -3.589 1.00 83.00 252 GLU A C 1
ATOM 2004 O O . GLU A 1 252 ? 23.844 -8.661 -3.997 1.00 83.00 252 GLU A O 1
ATOM 2009 N N . LYS A 1 253 ? 26.087 -8.498 -4.030 1.00 85.81 253 LYS A N 1
ATOM 2010 C CA . LYS A 1 253 ? 26.125 -7.431 -5.030 1.00 85.81 253 LYS A CA 1
ATOM 2011 C C . LYS A 1 253 ? 25.511 -7.883 -6.356 1.00 85.81 253 LYS A C 1
ATOM 2013 O O . LYS A 1 253 ? 24.693 -7.156 -6.916 1.00 85.81 253 LYS A O 1
ATOM 2018 N N . LEU A 1 254 ? 25.858 -9.082 -6.825 1.00 85.88 254 LEU A N 1
ATOM 2019 C CA . LEU A 1 254 ? 25.311 -9.646 -8.060 1.00 85.88 254 LEU A CA 1
ATOM 2020 C C . LEU A 1 254 ? 23.810 -9.925 -7.970 1.00 85.88 254 LEU A C 1
ATOM 2022 O O . LEU A 1 254 ? 23.089 -9.627 -8.920 1.00 85.88 254 LEU A O 1
ATOM 2026 N N . GLU A 1 255 ? 23.323 -10.455 -6.844 1.00 85.56 255 GLU A N 1
ATOM 2027 C CA . GLU A 1 255 ? 21.884 -10.649 -6.626 1.00 85.56 255 GLU A CA 1
ATOM 2028 C C . GLU A 1 255 ? 21.130 -9.320 -6.684 1.00 85.56 255 GLU A C 1
ATOM 2030 O O . GLU A 1 255 ? 20.157 -9.211 -7.429 1.00 85.56 255 GLU A O 1
ATOM 2035 N N . LYS A 1 256 ? 21.612 -8.290 -5.976 1.00 85.00 256 LYS A N 1
ATOM 2036 C CA . LYS A 1 256 ? 21.005 -6.949 -5.983 1.00 85.00 256 LYS A CA 1
ATOM 2037 C C . LYS A 1 256 ? 21.013 -6.323 -7.379 1.00 85.00 256 LYS A C 1
ATOM 2039 O O . LYS A 1 256 ? 20.005 -5.770 -7.817 1.00 85.00 256 LYS A O 1
ATOM 2044 N N . GLN A 1 257 ? 22.127 -6.433 -8.105 1.00 84.62 257 GLN A N 1
ATOM 2045 C CA . GLN A 1 257 ? 22.230 -5.930 -9.477 1.00 84.62 257 GLN A CA 1
ATOM 2046 C C . GLN A 1 257 ? 21.272 -6.654 -10.427 1.00 84.62 257 GLN A C 1
ATOM 2048 O O . GLN A 1 257 ? 20.627 -6.011 -11.262 1.00 84.62 257 GLN A O 1
ATOM 2053 N N . PHE A 1 258 ? 21.149 -7.978 -10.303 1.00 87.81 258 PHE A N 1
ATOM 2054 C CA . PHE A 1 258 ? 20.252 -8.737 -11.163 1.00 87.81 258 PHE A CA 1
ATOM 2055 C C . PHE A 1 258 ? 18.783 -8.489 -10.811 1.00 87.81 258 PHE A C 1
ATOM 2057 O O . PHE A 1 258 ? 17.976 -8.299 -11.717 1.00 87.81 258 PHE A O 1
ATOM 2064 N N . GLU A 1 259 ? 18.439 -8.385 -9.525 1.00 83.50 259 GLU A N 1
ATOM 2065 C CA . GLU A 1 259 ? 17.095 -8.013 -9.076 1.00 83.50 259 GLU A CA 1
ATOM 2066 C C . GLU A 1 259 ? 16.687 -6.634 -9.608 1.00 83.50 259 GLU A C 1
ATOM 2068 O O . GLU A 1 259 ? 15.609 -6.506 -10.187 1.00 83.50 259 GLU A O 1
ATOM 2073 N N . LYS A 1 260 ? 17.568 -5.630 -9.512 1.00 83.25 260 LYS A N 1
ATOM 2074 C CA . LYS A 1 260 ? 17.324 -4.300 -10.092 1.00 83.25 260 LYS A CA 1
ATOM 2075 C C . LYS A 1 260 ? 17.107 -4.372 -11.607 1.00 83.25 260 LYS A C 1
ATOM 2077 O O . LYS A 1 260 ? 16.189 -3.753 -12.130 1.00 83.25 260 LYS A O 1
ATOM 2082 N N . THR A 1 261 ? 17.905 -5.177 -12.309 1.00 81.12 261 THR A N 1
ATOM 2083 C CA . THR A 1 261 ? 17.760 -5.377 -13.762 1.00 81.12 261 THR A CA 1
ATOM 2084 C C . THR A 1 261 ? 16.427 -6.038 -14.120 1.00 81.12 261 THR A C 1
ATOM 2086 O O . THR A 1 261 ? 15.801 -5.652 -15.107 1.00 81.12 261 THR A O 1
ATOM 2089 N N . ILE A 1 262 ? 15.988 -7.026 -13.333 1.00 83.50 262 ILE A N 1
ATOM 2090 C CA . ILE A 1 262 ? 14.705 -7.714 -13.520 1.00 83.50 262 ILE A CA 1
ATOM 2091 C C . ILE A 1 262 ? 13.540 -6.741 -13.334 1.00 83.50 262 ILE A C 1
ATOM 2093 O O . ILE A 1 262 ? 12.614 -6.789 -14.138 1.00 83.50 262 ILE A O 1
ATOM 2097 N N . ARG A 1 263 ? 13.601 -5.862 -12.324 1.00 79.44 263 ARG A N 1
ATOM 2098 C CA . ARG A 1 263 ? 12.572 -4.839 -12.072 1.00 79.44 263 ARG A CA 1
ATOM 2099 C C . ARG A 1 263 ? 12.479 -3.845 -13.229 1.00 79.44 263 ARG A C 1
ATOM 2101 O O . ARG A 1 263 ? 11.466 -3.833 -13.915 1.00 79.44 263 ARG A O 1
ATOM 2108 N N . ILE A 1 264 ? 13.586 -3.164 -13.546 1.00 76.88 264 ILE A N 1
ATOM 2109 C CA . ILE A 1 264 ? 13.642 -2.129 -14.597 1.00 76.88 264 ILE A CA 1
ATOM 2110 C C . ILE A 1 264 ? 13.147 -2.653 -15.953 1.00 76.88 264 ILE A C 1
ATOM 2112 O O . ILE A 1 264 ? 12.445 -1.959 -16.676 1.00 76.88 264 ILE A O 1
ATOM 2116 N N . ASN A 1 265 ? 13.506 -3.888 -16.319 1.00 79.31 265 ASN A N 1
ATOM 2117 C CA . ASN A 1 265 ? 13.124 -4.459 -17.616 1.00 79.31 265 ASN A CA 1
ATOM 2118 C C . ASN A 1 265 ? 11.849 -5.316 -17.557 1.00 79.31 265 ASN A C 1
ATOM 2120 O O . ASN A 1 265 ? 11.484 -5.951 -18.553 1.00 79.31 265 ASN A O 1
ATOM 2124 N N . SER A 1 266 ? 11.197 -5.382 -16.390 1.00 80.56 266 SER A N 1
ATOM 2125 C CA . SER A 1 266 ? 10.024 -6.221 -16.129 1.00 80.56 266 SER A CA 1
ATOM 2126 C C . SER A 1 266 ? 10.202 -7.683 -16.578 1.00 80.56 266 SER A C 1
ATOM 2128 O O . SER A 1 266 ? 9.308 -8.296 -17.170 1.00 80.56 266 SER A O 1
ATOM 2130 N N . TYR A 1 267 ? 11.382 -8.258 -16.336 1.00 84.50 267 TYR A N 1
ATOM 2131 C CA . TYR A 1 267 ? 11.648 -9.665 -16.642 1.00 84.50 267 TYR A CA 1
ATOM 2132 C C . TYR A 1 267 ? 10.941 -10.603 -15.648 1.00 84.50 267 TYR A C 1
ATOM 2134 O O . TYR A 1 267 ? 10.600 -10.200 -14.533 1.00 84.50 267 TYR A O 1
ATOM 2142 N N . PRO A 1 268 ? 10.743 -11.888 -15.998 1.00 84.44 268 PRO A N 1
ATOM 2143 C CA . PRO A 1 268 ? 10.222 -12.867 -15.054 1.00 84.44 268 PRO A CA 1
ATOM 2144 C C . PRO A 1 268 ? 11.120 -12.987 -13.819 1.00 84.44 268 PRO A C 1
ATOM 2146 O O . PRO A 1 268 ? 12.317 -13.257 -13.926 1.00 84.44 268 PRO A O 1
ATOM 2149 N N . ARG A 1 269 ? 10.523 -12.858 -12.628 1.00 81.38 269 ARG A N 1
ATOM 2150 C CA . ARG A 1 269 ? 11.240 -12.953 -11.344 1.00 81.38 269 ARG A CA 1
ATOM 2151 C C . ARG A 1 269 ? 11.951 -14.296 -11.149 1.00 81.38 269 ARG A C 1
ATOM 2153 O O . ARG A 1 269 ? 12.986 -14.345 -10.494 1.00 81.38 269 ARG A O 1
ATOM 2160 N N . GLU A 1 270 ? 11.430 -15.351 -11.771 1.00 84.12 270 GLU A N 1
ATOM 2161 C CA . GLU A 1 270 ? 12.001 -16.705 -11.786 1.00 84.12 270 GLU A CA 1
ATOM 2162 C C . GLU A 1 270 ? 13.434 -16.747 -12.334 1.00 84.12 270 GLU A C 1
ATOM 2164 O O . GLU A 1 270 ? 14.197 -17.651 -12.005 1.00 84.12 270 GLU A O 1
ATOM 2169 N N . TRP A 1 271 ? 13.842 -15.770 -13.152 1.00 86.00 271 TRP A N 1
ATOM 2170 C CA . TRP A 1 271 ? 15.200 -15.746 -13.694 1.00 86.00 271 TRP A CA 1
ATOM 2171 C C . TRP A 1 271 ? 16.263 -15.534 -12.614 1.00 86.00 271 TRP A C 1
ATOM 2173 O O . TRP A 1 271 ? 17.386 -16.011 -12.777 1.00 86.00 271 TRP A O 1
ATOM 2183 N N . LEU A 1 272 ? 15.908 -14.897 -11.492 1.00 85.19 272 LEU A N 1
ATOM 2184 C CA . LEU A 1 272 ? 16.793 -14.742 -10.335 1.00 85.19 272 LEU A CA 1
ATOM 2185 C C . LEU A 1 272 ? 17.205 -16.105 -9.749 1.00 85.19 272 LEU A C 1
ATOM 2187 O O . LEU A 1 272 ? 18.327 -16.262 -9.266 1.00 85.19 272 LEU A O 1
ATOM 2191 N N . ASP A 1 273 ? 16.339 -17.114 -9.865 1.00 82.38 273 ASP A N 1
ATOM 2192 C CA . ASP A 1 273 ? 16.582 -18.466 -9.352 1.00 82.38 273 ASP A CA 1
ATOM 2193 C C . ASP A 1 273 ? 17.590 -19.259 -10.192 1.00 82.38 273 ASP A C 1
ATOM 2195 O O . ASP A 1 273 ? 18.028 -20.340 -9.795 1.00 82.38 273 ASP A O 1
ATOM 2199 N N . PHE A 1 274 ? 18.003 -18.726 -11.344 1.00 85.38 274 PHE A N 1
ATOM 2200 C CA . PHE A 1 274 ? 19.045 -19.331 -12.170 1.00 85.38 274 PHE A CA 1
ATOM 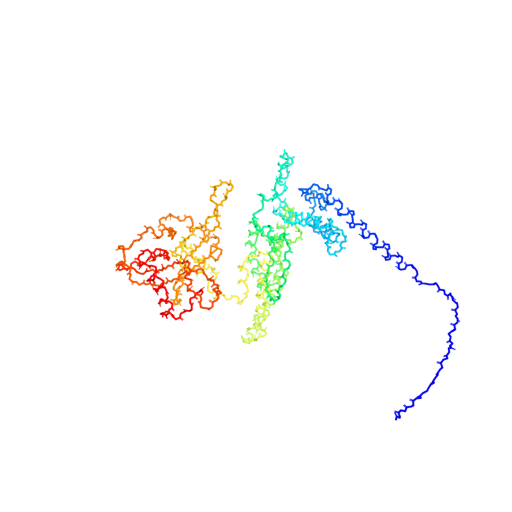2201 C C . PHE A 1 274 ? 20.458 -19.008 -11.685 1.00 85.38 274 PHE A C 1
ATOM 2203 O O . PHE A 1 274 ? 21.412 -19.604 -12.189 1.00 85.38 274 PHE A O 1
ATOM 2210 N N . LEU A 1 275 ? 20.615 -18.107 -10.707 1.00 83.81 275 LEU A N 1
ATOM 2211 C CA . LEU A 1 275 ? 21.917 -17.866 -10.098 1.00 83.81 275 LEU A CA 1
ATOM 2212 C C . LEU A 1 275 ? 22.396 -19.114 -9.330 1.00 83.81 275 LEU A C 1
ATOM 2214 O O . LEU A 1 275 ? 21.616 -19.714 -8.590 1.00 83.81 275 LEU A O 1
ATOM 2218 N N . PRO A 1 276 ? 23.683 -19.499 -9.439 1.00 77.69 276 PRO A N 1
ATOM 2219 C CA . PRO A 1 276 ? 24.185 -20.766 -8.894 1.00 77.69 276 PRO A CA 1
ATOM 2220 C C . PRO A 1 276 ? 24.028 -20.948 -7.379 1.00 77.69 276 PRO A C 1
ATOM 2222 O O . PRO A 1 276 ? 24.036 -22.075 -6.890 1.00 77.69 276 PRO A O 1
ATOM 2225 N N . TRP A 1 277 ? 23.938 -19.847 -6.635 1.00 74.19 277 TRP A N 1
ATOM 2226 C CA . TRP A 1 277 ? 23.779 -19.826 -5.181 1.00 74.19 277 TRP A CA 1
ATOM 2227 C C . TRP A 1 277 ? 22.388 -19.369 -4.741 1.00 74.19 277 TRP A C 1
ATOM 2229 O O . TRP A 1 277 ? 22.162 -19.228 -3.536 1.00 74.19 277 TRP A O 1
ATOM 2239 N N . SER A 1 278 ? 21.455 -19.168 -5.682 1.00 66.94 278 SER A N 1
ATOM 2240 C CA . SER A 1 278 ? 20.056 -18.972 -5.325 1.00 66.94 278 SER A CA 1
ATOM 2241 C C . SER A 1 278 ? 19.584 -20.245 -4.625 1.00 66.94 278 SER A C 1
ATOM 2243 O O . SER A 1 278 ? 19.416 -21.306 -5.233 1.00 66.94 278 SER A O 1
ATOM 2245 N N . ARG A 1 279 ? 19.497 -20.181 -3.292 1.00 54.84 279 ARG A N 1
ATOM 2246 C CA . ARG A 1 279 ? 19.080 -21.302 -2.450 1.00 54.84 279 ARG A CA 1
ATOM 2247 C C . ARG A 1 279 ? 17.707 -21.770 -2.932 1.00 54.84 279 ARG A C 1
ATOM 2249 O O . ARG A 1 279 ? 16.724 -21.056 -2.750 1.00 54.84 279 ARG A O 1
ATOM 2256 N N . LYS A 1 280 ? 17.621 -23.019 -3.406 1.00 48.22 280 LYS A N 1
ATOM 2257 C CA . LYS A 1 280 ? 16.347 -23.761 -3.497 1.00 48.22 280 LYS A CA 1
ATOM 2258 C C . LYS A 1 280 ? 15.600 -23.797 -2.145 1.00 48.22 280 LYS A C 1
ATOM 2260 O O . LYS A 1 280 ? 14.390 -23.984 -2.127 1.00 48.22 280 LYS A O 1
ATOM 2265 N N . ASP A 1 281 ? 16.316 -23.512 -1.051 1.00 38.50 281 ASP A N 1
ATOM 2266 C CA . ASP A 1 281 ? 15.830 -23.342 0.323 1.00 38.50 281 ASP A CA 1
ATOM 2267 C C . ASP A 1 281 ? 15.552 -21.884 0.740 1.00 38.50 281 ASP A C 1
ATOM 2269 O O . ASP A 1 281 ? 15.496 -21.571 1.928 1.00 38.50 281 ASP A O 1
ATOM 2273 N N . LYS A 1 282 ? 15.279 -20.961 -0.190 1.00 43.81 282 LYS A N 1
ATOM 2274 C CA . LYS A 1 282 ? 14.233 -19.965 0.102 1.00 43.81 282 LYS A CA 1
ATOM 2275 C C . LYS A 1 282 ? 12.916 -20.726 -0.016 1.00 43.81 282 LYS A C 1
ATOM 2277 O O . LYS A 1 282 ? 12.249 -20.632 -1.043 1.00 43.81 282 LYS A O 1
ATOM 2282 N N . GLY A 1 283 ? 12.647 -21.580 0.981 1.00 35.81 283 GLY A N 1
ATOM 2283 C CA . GLY A 1 283 ? 11.583 -22.575 0.959 1.00 35.81 283 GLY A CA 1
ATOM 2284 C C . GLY A 1 283 ? 10.339 -21.961 0.364 1.00 35.81 283 GLY A C 1
ATOM 2285 O O . GLY A 1 283 ? 9.836 -21.007 0.937 1.00 35.81 283 GLY A O 1
ATOM 2286 N N . LYS A 1 284 ? 9.940 -22.433 -0.824 1.00 35.78 284 LYS A N 1
ATOM 2287 C CA . LYS A 1 284 ? 8.750 -21.963 -1.534 1.00 35.78 284 LYS A CA 1
ATOM 2288 C C . LYS A 1 284 ? 8.495 -20.467 -1.285 1.00 35.78 284 LYS A C 1
ATOM 2290 O O . LYS A 1 284 ? 7.538 -20.129 -0.603 1.00 35.78 284 LYS A O 1
ATOM 2295 N N . ARG A 1 285 ? 9.324 -19.585 -1.860 1.00 38.28 285 ARG A N 1
ATOM 2296 C CA . ARG A 1 285 ? 8.791 -18.312 -2.363 1.00 38.28 285 ARG A CA 1
ATOM 2297 C C . ARG A 1 285 ? 7.969 -18.582 -3.644 1.00 38.28 285 ARG A C 1
ATOM 2299 O O . ARG A 1 285 ? 8.043 -17.846 -4.611 1.00 38.28 285 ARG A O 1
ATOM 2306 N N . HIS A 1 286 ? 7.100 -19.593 -3.696 1.00 38.72 286 HIS A N 1
ATOM 2307 C CA . HIS A 1 286 ? 5.710 -19.173 -3.557 1.00 38.72 286 HIS A CA 1
ATOM 2308 C C . HIS A 1 286 ? 5.676 -17.978 -2.604 1.00 38.72 286 HIS A C 1
ATOM 2310 O O . HIS A 1 286 ? 5.895 -18.112 -1.405 1.00 38.72 286 HIS A O 1
ATOM 2316 N N . THR A 1 287 ? 5.334 -16.786 -3.086 1.00 34.41 287 THR A N 1
ATOM 2317 C CA . THR A 1 287 ? 4.349 -16.100 -2.264 1.00 34.41 287 THR A CA 1
ATOM 2318 C C . THR A 1 287 ? 3.364 -17.222 -1.944 1.00 34.41 287 THR A C 1
ATOM 2320 O O . THR A 1 287 ? 2.691 -17.744 -2.835 1.00 34.41 287 THR A O 1
ATOM 2323 N N . ARG A 1 288 ? 3.364 -17.731 -0.702 1.00 37.81 288 ARG A N 1
ATOM 2324 C CA . ARG A 1 288 ? 2.106 -18.133 -0.131 1.00 37.81 288 ARG A CA 1
ATOM 2325 C C . ARG A 1 288 ? 1.354 -16.826 -0.313 1.00 37.81 288 ARG A C 1
ATOM 2327 O O . ARG A 1 288 ? 1.404 -15.941 0.528 1.00 37.81 288 ARG A O 1
ATOM 2334 N N . ILE A 1 289 ? 0.715 -16.676 -1.473 1.00 43.09 289 ILE A N 1
ATOM 2335 C CA . ILE A 1 289 ? -0.626 -16.186 -1.537 1.00 43.09 289 ILE A CA 1
ATOM 2336 C C . ILE A 1 289 ? -1.269 -17.179 -0.581 1.00 43.09 289 ILE A C 1
ATOM 2338 O O . ILE A 1 289 ? -1.673 -18.272 -0.971 1.00 43.09 289 ILE A O 1
ATOM 2342 N N . ARG A 1 290 ? -1.133 -16.883 0.725 1.00 41.88 290 ARG A N 1
ATOM 2343 C CA . ARG A 1 290 ? -2.015 -17.374 1.753 1.00 41.88 290 ARG A CA 1
ATOM 2344 C C . ARG A 1 290 ? -3.330 -17.117 1.068 1.00 41.88 290 ARG A C 1
ATOM 2346 O O . ARG A 1 290 ? -3.543 -15.977 0.645 1.00 41.88 290 ARG A O 1
ATOM 2353 N N . LYS A 1 291 ? -4.006 -18.205 0.696 1.00 45.47 291 LYS A N 1
ATOM 2354 C CA . LYS A 1 291 ? -5.242 -18.129 -0.064 1.00 45.47 291 LYS A CA 1
ATOM 2355 C C . LYS A 1 291 ? -6.075 -17.161 0.756 1.00 45.47 291 LYS A C 1
ATOM 2357 O O . LYS A 1 291 ? -6.343 -17.441 1.914 1.00 45.47 291 LYS A O 1
ATOM 2362 N N . TRP A 1 292 ? -6.171 -15.942 0.246 1.00 59.31 292 TRP A N 1
ATOM 2363 C CA . TRP A 1 292 ? -6.570 -14.814 1.056 1.00 59.31 292 TRP A CA 1
ATOM 2364 C C . TRP A 1 292 ? -8.073 -14.961 1.137 1.00 59.31 292 TRP A C 1
ATOM 2366 O O . TRP A 1 292 ? -8.739 -14.980 0.100 1.00 59.31 292 TRP A O 1
ATOM 2376 N N . GLU A 1 293 ? -8.554 -15.243 2.338 1.00 62.72 293 GLU A N 1
ATOM 2377 C CA . GLU A 1 293 ? -9.966 -15.461 2.579 1.00 62.72 293 GLU A CA 1
ATOM 2378 C C . GLU A 1 293 ? -10.605 -14.089 2.816 1.00 62.72 293 GLU A C 1
ATOM 2380 O O . GLU A 1 293 ? -10.045 -13.272 3.561 1.00 62.72 293 GLU A O 1
ATOM 2385 N N . PRO A 1 294 ? -11.732 -13.788 2.148 1.00 66.69 294 PRO A N 1
ATOM 2386 C CA . PRO A 1 294 ? -12.546 -12.634 2.502 1.00 66.69 294 PRO A CA 1
ATOM 2387 C C . PRO A 1 294 ? -12.799 -12.647 4.019 1.00 66.69 294 PRO A C 1
ATOM 2389 O O . PRO A 1 294 ? -13.223 -13.663 4.559 1.00 66.69 294 PRO A O 1
ATOM 2392 N N . GLY A 1 295 ? -12.449 -11.562 4.718 1.00 75.50 295 GLY A N 1
ATOM 2393 C CA . GLY A 1 295 ? -12.493 -11.509 6.189 1.00 75.50 295 GLY A CA 1
ATOM 2394 C C . GLY A 1 295 ? -11.133 -11.465 6.896 1.00 75.50 295 GLY A C 1
ATOM 2395 O O . GLY A 1 295 ? -11.096 -11.301 8.113 1.00 75.50 295 GLY A O 1
ATOM 2396 N N . GLU A 1 296 ? -10.011 -11.538 6.175 1.00 84.81 296 GLU A N 1
ATOM 2397 C CA . GLU A 1 296 ? -8.672 -11.295 6.736 1.00 84.81 296 GLU A CA 1
ATOM 2398 C C . GLU A 1 296 ? -7.975 -10.085 6.090 1.00 84.81 296 GLU A C 1
ATOM 2400 O O . GLU A 1 296 ? -8.186 -9.763 4.919 1.00 84.81 296 GLU A O 1
ATOM 2405 N N . THR A 1 297 ? -7.077 -9.419 6.818 1.00 83.44 297 THR A N 1
ATOM 2406 C CA . THR A 1 297 ? -6.176 -8.407 6.245 1.00 83.44 297 THR A CA 1
ATOM 2407 C C . THR A 1 297 ? -5.077 -9.069 5.405 1.00 83.44 297 THR A C 1
ATOM 2409 O O . THR A 1 297 ? -4.835 -10.275 5.479 1.00 83.44 297 THR A O 1
ATOM 2412 N N . ARG A 1 298 ? -4.317 -8.286 4.625 1.00 76.94 298 ARG A N 1
ATOM 2413 C CA . ARG A 1 298 ? -3.138 -8.806 3.892 1.00 76.94 298 ARG A CA 1
ATOM 2414 C C . ARG A 1 298 ? -2.057 -9.385 4.808 1.00 76.94 298 ARG A C 1
ATOM 2416 O O . ARG A 1 298 ? -1.291 -10.245 4.375 1.00 76.94 298 ARG A O 1
ATOM 2423 N N . LYS A 1 299 ? -1.985 -8.898 6.049 1.00 78.94 299 LYS A N 1
ATOM 2424 C CA . LYS A 1 299 ? -1.079 -9.395 7.092 1.00 78.94 299 LYS A CA 1
ATOM 2425 C C . LYS A 1 299 ? -1.629 -10.661 7.761 1.00 78.94 299 LYS A C 1
ATOM 2427 O O . LYS A 1 299 ? -0.884 -11.355 8.448 1.00 78.94 299 LYS A O 1
ATOM 2432 N N . GLY A 1 300 ? -2.889 -11.008 7.489 1.00 80.81 300 GLY A N 1
ATOM 2433 C CA . GLY A 1 300 ? -3.546 -12.196 8.012 1.00 80.81 300 GLY A CA 1
ATOM 2434 C C . GLY A 1 300 ? -4.194 -12.006 9.378 1.00 80.81 300 GLY A C 1
ATOM 2435 O O . GLY A 1 300 ? -4.351 -12.992 10.099 1.00 80.81 300 GLY A O 1
ATOM 2436 N N . GLU A 1 301 ? -4.498 -10.758 9.735 1.00 87.94 301 GLU A N 1
ATOM 2437 C CA . GLU A 1 301 ? -5.286 -10.390 10.914 1.00 87.94 301 GLU A CA 1
ATOM 2438 C C . GLU A 1 301 ? -6.767 -10.588 10.584 1.00 87.94 301 GLU A C 1
ATOM 2440 O O . GLU A 1 301 ? -7.198 -10.281 9.471 1.00 87.94 301 GLU A O 1
ATOM 2445 N N . LYS A 1 302 ? -7.552 -11.109 11.526 1.00 89.62 302 LYS A N 1
ATOM 2446 C CA . LYS A 1 302 ? -8.979 -11.347 11.301 1.00 89.62 302 LYS A CA 1
ATOM 2447 C C . LYS A 1 302 ? -9.739 -10.025 11.379 1.00 89.62 302 LYS A C 1
ATOM 2449 O O . LYS A 1 302 ? -9.529 -9.256 12.313 1.00 89.62 302 LYS A O 1
ATOM 2454 N N . ILE A 1 303 ? -10.626 -9.763 10.426 1.00 90.06 303 ILE A N 1
ATOM 2455 C CA . ILE A 1 303 ? -11.568 -8.645 10.492 1.00 90.06 303 ILE A CA 1
ATOM 2456 C C . ILE A 1 303 ? -12.716 -9.069 11.405 1.00 90.06 303 ILE A C 1
ATOM 2458 O O . ILE A 1 303 ? -13.413 -10.043 11.127 1.00 90.06 303 ILE A O 1
ATOM 2462 N N . LEU A 1 304 ? -12.888 -8.348 12.508 1.00 89.12 304 LEU A N 1
ATOM 2463 C CA . LEU A 1 304 ? -13.949 -8.590 13.480 1.00 89.12 304 LEU A CA 1
ATOM 2464 C C . LEU A 1 304 ? -15.191 -7.753 13.181 1.00 89.12 304 LEU A C 1
ATOM 2466 O O . LEU A 1 304 ? -16.295 -8.217 13.435 1.00 89.12 304 LEU A O 1
ATOM 2470 N N . GLY A 1 305 ? -15.022 -6.549 12.633 1.00 87.50 305 GLY A N 1
ATOM 2471 C CA . GLY A 1 305 ? -16.130 -5.655 12.307 1.00 87.50 305 GLY A CA 1
ATOM 2472 C C . GLY A 1 305 ? -15.770 -4.638 11.235 1.00 87.50 305 GLY A C 1
ATOM 2473 O O . GLY A 1 305 ? -14.600 -4.290 11.058 1.00 87.50 305 GLY A O 1
ATOM 2474 N N . TRP A 1 306 ? -16.786 -4.144 10.535 1.00 88.25 306 TRP A N 1
ATOM 2475 C CA . TRP A 1 306 ? -16.663 -3.147 9.474 1.00 88.25 306 TRP A CA 1
ATOM 2476 C C . TRP A 1 306 ? -17.628 -1.985 9.720 1.00 88.25 306 TRP A C 1
ATOM 2478 O O . TRP A 1 306 ? -18.766 -2.176 10.144 1.00 88.25 306 TRP A O 1
ATOM 2488 N N . ARG A 1 307 ? -17.205 -0.769 9.366 1.00 86.19 307 ARG A N 1
ATOM 2489 C CA . ARG A 1 307 ? -18.051 0.428 9.325 1.00 86.19 307 ARG A CA 1
ATOM 2490 C C . ARG A 1 307 ? -17.799 1.248 8.057 1.00 86.19 307 ARG A C 1
ATOM 2492 O O . ARG A 1 307 ? -16.728 1.848 7.944 1.00 86.19 307 ARG A O 1
ATOM 2499 N N . PRO A 1 308 ? -18.777 1.399 7.148 1.00 85.94 308 PRO A N 1
ATOM 2500 C CA . PRO A 1 308 ? -18.697 2.371 6.069 1.00 85.94 308 PRO A CA 1
ATOM 2501 C C . PRO A 1 308 ? -19.110 3.759 6.579 1.00 85.94 308 PRO A C 1
ATOM 2503 O O . PRO A 1 308 ? -20.012 3.896 7.409 1.00 85.94 308 PRO A O 1
ATOM 2506 N N . PHE A 1 309 ? -18.480 4.811 6.070 1.00 83.50 309 PHE A N 1
ATOM 2507 C CA . PHE A 1 309 ? -18.883 6.188 6.334 1.00 83.50 309 PHE A CA 1
ATOM 2508 C C . PHE A 1 309 ? -19.198 6.911 5.025 1.00 83.50 309 PHE A C 1
ATOM 2510 O O . PHE A 1 309 ? -18.497 6.781 4.021 1.00 83.50 309 PHE A O 1
ATOM 2517 N N . TYR A 1 310 ? -20.286 7.677 5.052 1.00 83.50 310 TYR A N 1
ATOM 2518 C CA . TYR A 1 310 ? -20.823 8.388 3.899 1.00 83.50 310 TYR A CA 1
ATOM 2519 C C . TYR A 1 310 ? -20.732 9.897 4.139 1.00 83.50 310 TYR A C 1
ATOM 2521 O O . TYR A 1 310 ? -21.041 10.379 5.230 1.00 83.50 310 TYR A O 1
ATOM 2529 N N . LYS A 1 311 ? -20.318 10.650 3.120 1.00 82.25 311 LYS A N 1
ATOM 2530 C CA . LYS A 1 311 ? -20.349 12.116 3.092 1.00 82.25 311 LYS A CA 1
ATOM 2531 C C . LYS A 1 311 ? -21.648 12.528 2.403 1.00 82.25 311 LYS A C 1
ATOM 2533 O O . LYS A 1 311 ? -21.971 12.044 1.325 1.00 82.25 311 LYS A O 1
ATOM 2538 N N . THR A 1 312 ? -22.434 13.388 3.045 1.00 84.69 312 THR A N 1
ATOM 2539 C CA . THR A 1 312 ? -23.671 13.898 2.435 1.00 84.69 312 THR A CA 1
ATOM 2540 C C . THR A 1 312 ? -23.335 15.080 1.535 1.00 84.69 312 THR A C 1
ATOM 2542 O O . THR A 1 312 ? -22.857 16.106 2.028 1.00 84.69 312 THR A O 1
ATOM 2545 N N . ASP A 1 313 ? -23.617 14.968 0.239 1.00 80.06 313 ASP A N 1
ATOM 2546 C CA . ASP A 1 313 ? -23.587 16.119 -0.659 1.00 80.06 313 ASP A CA 1
ATOM 2547 C C . ASP A 1 313 ? -24.819 16.987 -0.370 1.00 80.06 313 ASP A C 1
ATOM 2549 O O . ASP A 1 313 ? -25.952 16.653 -0.727 1.00 80.06 313 ASP A O 1
ATOM 2553 N N . ARG A 1 314 ? -24.607 18.121 0.308 1.00 76.75 314 ARG A N 1
ATOM 2554 C CA . ARG A 1 314 ? -25.685 19.044 0.699 1.00 76.75 314 ARG A CA 1
ATOM 2555 C C . ARG A 1 314 ? -26.440 19.627 -0.499 1.00 76.75 314 ARG A C 1
ATOM 2557 O O . ARG A 1 314 ? -27.589 20.026 -0.323 1.00 76.75 314 ARG A O 1
ATOM 2564 N N . LYS A 1 315 ? -25.828 19.684 -1.689 1.00 77.00 315 LYS A N 1
ATOM 2565 C CA . LYS A 1 315 ? -26.466 20.226 -2.900 1.00 77.00 315 LYS A CA 1
ATOM 2566 C C . LYS A 1 315 ? -27.395 19.207 -3.552 1.00 77.00 315 LYS A C 1
ATOM 2568 O O . LYS A 1 315 ? -28.485 19.576 -3.979 1.00 77.00 315 LYS A O 1
ATOM 2573 N N . LYS A 1 316 ? -26.987 17.937 -3.597 1.00 78.50 316 LYS A N 1
ATOM 2574 C CA . LYS A 1 316 ? -27.758 16.851 -4.228 1.00 78.50 316 LYS A CA 1
ATOM 2575 C C . LYS A 1 316 ? -28.645 16.069 -3.255 1.00 78.50 316 LYS A C 1
ATOM 2577 O O . LYS A 1 316 ? -29.521 15.338 -3.697 1.00 78.50 316 LYS A O 1
ATOM 2582 N N . LYS A 1 317 ? -28.453 16.244 -1.939 1.00 75.81 317 LYS A N 1
ATOM 2583 C CA . LYS A 1 317 ? -29.045 15.413 -0.869 1.00 75.81 317 LYS A CA 1
ATOM 2584 C C . LYS A 1 317 ? -28.744 13.914 -1.038 1.00 75.81 317 LYS A C 1
ATOM 2586 O O . LYS A 1 317 ? -29.504 13.075 -0.565 1.00 75.81 317 LYS A O 1
ATOM 2591 N N . GLU A 1 318 ? -27.629 13.584 -1.681 1.00 79.88 318 GLU A N 1
ATOM 2592 C CA . GLU A 1 318 ? -27.175 12.210 -1.899 1.00 79.88 318 GLU A CA 1
ATOM 2593 C C . GLU A 1 318 ? -26.093 11.842 -0.876 1.00 79.88 318 GLU A C 1
ATOM 2595 O O . GLU A 1 318 ? -25.284 12.682 -0.468 1.00 79.88 318 GLU A O 1
ATOM 2600 N N . GLN A 1 319 ? -26.083 10.581 -0.438 1.00 78.12 319 GLN A N 1
ATOM 2601 C CA . GLN A 1 319 ? -25.010 10.040 0.393 1.00 78.12 319 GLN A CA 1
ATOM 2602 C C . GLN A 1 319 ? -23.937 9.435 -0.509 1.00 78.12 319 GLN A C 1
ATOM 2604 O O . GLN A 1 319 ? -24.156 8.410 -1.149 1.00 78.12 319 GLN A O 1
ATOM 2609 N N . LEU A 1 320 ? -22.770 10.071 -0.548 1.00 80.31 320 LEU A N 1
ATOM 2610 C CA . LEU A 1 320 ? -21.603 9.575 -1.263 1.00 80.31 320 LEU A CA 1
ATOM 2611 C C . LEU A 1 320 ? -20.769 8.719 -0.316 1.00 80.31 320 LEU A C 1
ATOM 2613 O O . LEU A 1 320 ? -20.488 9.118 0.814 1.00 80.31 320 LEU A O 1
ATOM 2617 N N . TYR A 1 321 ? -20.373 7.533 -0.765 1.00 80.38 321 TYR A N 1
ATOM 2618 C CA . TYR A 1 321 ? -19.442 6.697 -0.016 1.00 80.38 321 TYR A CA 1
ATOM 2619 C C . TYR A 1 321 ? -18.100 7.424 0.116 1.00 80.38 321 TYR A C 1
ATOM 2621 O O . TYR A 1 321 ? -17.490 7.777 -0.888 1.00 80.38 321 TYR A O 1
ATOM 2629 N N . ASN A 1 322 ? -17.658 7.657 1.350 1.00 82.31 322 ASN A N 1
ATOM 2630 C CA . ASN A 1 322 ? -16.439 8.412 1.646 1.00 82.31 322 ASN A CA 1
ATOM 2631 C C . ASN A 1 322 ? -15.304 7.498 2.139 1.00 82.31 322 ASN A C 1
ATOM 2633 O O . ASN A 1 322 ? -14.143 7.882 2.104 1.00 82.31 322 ASN A O 1
ATOM 2637 N N . GLY A 1 323 ? -15.624 6.283 2.591 1.00 84.44 323 GLY A N 1
ATOM 2638 C CA . GLY A 1 323 ? -14.637 5.284 2.986 1.00 84.44 323 GLY A CA 1
ATOM 2639 C C . GLY A 1 323 ? -15.181 4.281 3.997 1.00 84.44 323 GLY A C 1
ATOM 2640 O O . GLY A 1 323 ? -16.385 4.204 4.249 1.00 84.44 323 GLY A O 1
ATOM 2641 N N . CYS A 1 324 ? -14.277 3.500 4.584 1.00 87.50 324 CYS A N 1
ATOM 2642 C CA . CYS A 1 324 ? -14.600 2.510 5.606 1.00 87.50 324 CYS A CA 1
ATOM 2643 C C . CYS A 1 324 ? -13.514 2.412 6.684 1.00 87.50 324 CYS A C 1
ATOM 2645 O O . CYS A 1 324 ? -12.358 2.796 6.482 1.00 87.50 324 CYS A O 1
ATOM 2647 N N . GLN A 1 325 ? -13.919 1.909 7.843 1.00 89.81 325 GLN A N 1
ATOM 2648 C CA . GLN A 1 325 ? -13.061 1.541 8.961 1.00 89.81 325 GLN A CA 1
ATOM 2649 C C . GLN A 1 325 ? -13.308 0.080 9.317 1.00 89.81 325 GLN A C 1
ATOM 2651 O O . GLN A 1 325 ? -14.424 -0.417 9.164 1.00 89.81 325 GLN A O 1
ATOM 2656 N N . PHE A 1 326 ? -12.279 -0.577 9.831 1.00 91.00 326 PHE A N 1
ATOM 2657 C CA . PHE A 1 326 ? -12.347 -1.963 10.268 1.00 91.00 326 PHE A CA 1
ATOM 2658 C C . PHE A 1 326 ? -11.843 -2.087 11.691 1.00 91.00 326 PHE A C 1
ATOM 2660 O O . PHE A 1 326 ? -10.883 -1.417 12.074 1.00 91.00 326 PHE A O 1
ATOM 2667 N N . VAL A 1 327 ? -12.455 -2.991 12.442 1.00 91.25 327 VAL A N 1
ATOM 2668 C CA . VAL A 1 327 ? -11.898 -3.499 13.691 1.00 91.25 327 VAL A CA 1
ATOM 2669 C C . VAL A 1 327 ? -11.241 -4.835 13.380 1.00 91.25 327 VAL A C 1
ATOM 2671 O O . VAL A 1 327 ? -11.898 -5.745 12.872 1.00 91.25 327 VAL A O 1
ATOM 2674 N N . ILE A 1 328 ? -9.942 -4.940 13.643 1.00 92.44 328 ILE A N 1
ATOM 2675 C CA . ILE A 1 328 ? -9.138 -6.133 13.360 1.00 92.44 328 ILE A CA 1
ATOM 2676 C C . ILE A 1 328 ? -8.615 -6.765 14.648 1.00 92.44 328 ILE A C 1
ATOM 2678 O O . ILE A 1 328 ? -8.361 -6.065 15.626 1.00 92.44 328 ILE A O 1
ATOM 2682 N N . GLU A 1 329 ? -8.422 -8.080 14.628 1.00 91.56 329 GLU A N 1
ATOM 2683 C CA . GLU A 1 329 ? -7.834 -8.854 15.721 1.00 91.56 329 GLU A CA 1
ATOM 2684 C C . GLU A 1 329 ? -6.299 -8.845 15.630 1.00 91.56 329 GLU A C 1
ATOM 2686 O O . GLU A 1 329 ? -5.712 -9.373 14.677 1.00 91.56 329 GLU A O 1
ATOM 2691 N N . LYS A 1 330 ? -5.636 -8.298 16.650 1.00 89.50 330 LYS A N 1
ATOM 2692 C CA . LYS A 1 330 ? -4.179 -8.289 16.805 1.00 89.50 330 LYS A CA 1
ATOM 2693 C C . LYS A 1 330 ? -3.740 -9.345 17.815 1.00 89.50 330 LYS A C 1
ATOM 2695 O O . LYS A 1 330 ? -3.630 -9.104 19.013 1.00 89.50 330 LYS A O 1
ATOM 2700 N N . LYS A 1 331 ? -3.454 -10.546 17.314 1.00 83.69 331 LYS A N 1
ATOM 2701 C CA . LYS A 1 331 ? -3.021 -11.670 18.158 1.00 83.69 331 LYS A CA 1
ATOM 2702 C C . LYS A 1 331 ? -1.679 -11.382 18.834 1.00 83.69 331 LYS A C 1
ATOM 2704 O O . LYS A 1 331 ? -0.705 -11.053 18.159 1.00 83.69 331 LYS A O 1
ATOM 2709 N N . GLY A 1 332 ? -1.626 -11.587 20.149 1.00 80.56 332 GLY A N 1
ATOM 2710 C CA . GLY A 1 332 ? -0.408 -11.455 20.954 1.00 80.56 332 GLY A CA 1
ATOM 2711 C C . GLY A 1 332 ? -0.104 -10.038 21.446 1.00 80.56 332 GLY A C 1
ATOM 2712 O O . GLY A 1 332 ? 0.983 -9.826 21.976 1.00 80.56 332 GLY A O 1
ATOM 2713 N N . GLN A 1 333 ? -1.027 -9.088 21.270 1.00 84.81 333 GLN A N 1
ATOM 2714 C CA . GLN A 1 333 ? -0.969 -7.780 21.928 1.00 84.81 333 GLN A CA 1
ATOM 2715 C C . GLN A 1 333 ? -1.814 -7.798 23.211 1.00 84.81 333 GLN A C 1
ATOM 2717 O O . GLN A 1 333 ? -2.806 -8.532 23.236 1.00 84.81 333 GLN A O 1
ATOM 2722 N N . PRO A 1 334 ? -1.441 -7.025 24.252 1.00 87.06 334 PRO A N 1
ATOM 2723 C CA . PRO A 1 334 ? -2.255 -6.878 25.460 1.00 87.06 334 PRO A CA 1
ATOM 2724 C C . PRO A 1 334 ? -3.673 -6.405 25.134 1.00 87.06 334 PRO A C 1
ATOM 2726 O O . PRO A 1 334 ? -4.635 -6.999 25.605 1.00 87.06 334 PRO A O 1
ATOM 2729 N N . ASN A 1 335 ? -3.804 -5.430 24.230 1.00 89.81 335 ASN A N 1
ATOM 2730 C CA . ASN A 1 335 ? -5.074 -5.104 23.594 1.00 89.81 335 ASN A CA 1
ATOM 2731 C C . ASN A 1 335 ? -5.258 -5.909 22.288 1.00 89.81 335 ASN A C 1
ATOM 2733 O O . ASN A 1 335 ? -4.572 -5.641 21.295 1.00 89.81 335 ASN A O 1
ATOM 2737 N N . PRO A 1 336 ? -6.182 -6.887 22.242 1.00 89.12 336 PRO A N 1
ATOM 2738 C CA . PRO A 1 336 ? -6.296 -7.817 21.122 1.00 89.12 336 PRO A CA 1
ATOM 2739 C C . PRO A 1 336 ? -7.023 -7.233 19.907 1.00 89.12 336 PRO A C 1
ATOM 2741 O O . PRO A 1 336 ? -7.191 -7.944 18.913 1.00 89.12 336 PRO A O 1
ATOM 2744 N N . ILE A 1 337 ? -7.472 -5.973 19.947 1.00 93.06 337 ILE A N 1
ATOM 2745 C CA . ILE A 1 337 ? -8.196 -5.340 18.842 1.00 93.06 337 ILE A CA 1
ATOM 2746 C C . ILE A 1 337 ? -7.628 -3.973 18.467 1.00 93.06 337 ILE A C 1
ATOM 2748 O O . ILE A 1 337 ? -7.081 -3.246 19.289 1.00 93.06 337 ILE A O 1
ATOM 2752 N N . ALA A 1 338 ? -7.781 -3.594 17.199 1.00 90.81 338 ALA A N 1
ATOM 2753 C CA . ALA A 1 338 ? -7.396 -2.270 16.722 1.00 90.81 338 ALA A CA 1
ATOM 2754 C C . ALA A 1 338 ? -8.338 -1.747 15.640 1.00 90.81 338 ALA A C 1
ATOM 2756 O O . ALA A 1 338 ? -8.848 -2.511 14.820 1.00 90.81 338 ALA A O 1
ATOM 2757 N N . LEU A 1 339 ? -8.516 -0.425 15.616 1.00 90.56 339 LEU A N 1
ATOM 2758 C CA . LEU A 1 339 ? -9.269 0.275 14.583 1.00 90.56 339 LEU A CA 1
ATOM 2759 C C . LEU A 1 339 ? -8.311 0.718 13.471 1.00 90.56 339 LEU A C 1
ATOM 2761 O O . LEU A 1 339 ? -7.380 1.477 13.730 1.00 90.56 339 LEU A O 1
ATOM 2765 N N . VAL A 1 340 ? -8.556 0.269 12.244 1.00 90.25 340 VAL A N 1
ATOM 2766 C CA . VAL A 1 340 ? -7.717 0.552 11.066 1.00 90.25 340 VAL A CA 1
ATOM 2767 C C . VAL A 1 340 ? -8.550 1.141 9.926 1.00 90.25 340 VAL A C 1
ATOM 2769 O O . VAL A 1 340 ? -9.754 0.882 9.810 1.00 90.25 340 VAL A O 1
ATOM 2772 N N . SER A 1 341 ? -7.930 1.972 9.085 1.00 89.81 341 SER A N 1
ATOM 2773 C CA . SER A 1 341 ? -8.604 2.577 7.928 1.00 89.81 341 SER A CA 1
ATOM 2774 C C . SER A 1 341 ? -8.670 1.605 6.746 1.00 89.81 341 SER A C 1
ATOM 2776 O O . SER A 1 341 ? -7.829 0.717 6.600 1.00 89.81 341 SER A O 1
ATOM 2778 N N . GLY A 1 342 ? -9.645 1.787 5.849 1.00 85.00 342 GLY A N 1
ATOM 2779 C CA . GLY A 1 342 ? -9.701 1.010 4.605 1.00 85.00 342 GLY A CA 1
ATOM 2780 C C . GLY A 1 342 ? -8.459 1.163 3.716 1.00 85.00 342 GLY A C 1
ATOM 2781 O O . GLY A 1 342 ? -8.119 0.241 2.973 1.00 85.00 342 GLY A O 1
ATOM 2782 N N . GLU A 1 343 ? -7.742 2.283 3.824 1.00 85.44 343 GLU A N 1
ATOM 2783 C CA . GLU A 1 343 ? -6.454 2.495 3.154 1.00 85.44 343 GLU A CA 1
ATOM 2784 C C . GLU A 1 343 ? -5.365 1.581 3.720 1.00 85.44 343 GLU A C 1
ATOM 2786 O O . GLU A 1 343 ? -4.676 0.906 2.953 1.00 85.44 343 GLU A O 1
ATOM 2791 N N . GLU A 1 344 ? -5.262 1.492 5.049 1.00 84.75 344 GLU A N 1
ATOM 2792 C CA . GLU A 1 344 ? -4.273 0.660 5.743 1.00 84.75 344 GLU A CA 1
ATOM 2793 C C . GLU A 1 344 ? -4.502 -0.838 5.491 1.00 84.75 344 GLU A C 1
ATOM 2795 O O . GLU A 1 344 ? -3.557 -1.605 5.283 1.00 84.75 344 GLU A O 1
ATOM 2800 N N . VAL A 1 345 ? -5.768 -1.261 5.452 1.00 85.00 345 VAL A N 1
ATOM 2801 C CA . VAL A 1 345 ? -6.149 -2.647 5.134 1.00 85.00 345 VAL A CA 1
ATOM 2802 C C . VAL A 1 345 ? -5.918 -2.955 3.644 1.00 85.00 345 VAL A C 1
ATOM 2804 O O . VAL A 1 345 ? -5.480 -4.053 3.270 1.00 85.00 345 VAL A O 1
ATOM 2807 N N . GLY A 1 346 ? -6.159 -1.961 2.789 1.00 84.25 346 GLY A N 1
ATOM 2808 C CA . GLY A 1 346 ? -5.888 -1.973 1.360 1.00 84.25 346 GLY A CA 1
ATOM 2809 C C . GLY A 1 346 ? -7.108 -2.312 0.502 1.00 84.25 346 GLY A C 1
ATOM 2810 O O . GLY A 1 346 ? -7.859 -3.249 0.770 1.00 84.25 346 GLY A O 1
ATOM 2811 N N . ARG A 1 347 ? -7.234 -1.609 -0.631 1.00 82.75 347 ARG A N 1
ATOM 2812 C CA . ARG A 1 347 ? -8.404 -1.635 -1.535 1.00 82.75 347 ARG A CA 1
ATOM 2813 C C . ARG A 1 347 ? -8.925 -3.035 -1.900 1.00 82.75 347 ARG A C 1
ATOM 2815 O O . ARG A 1 347 ? -10.121 -3.266 -1.858 1.00 82.75 347 ARG A O 1
ATOM 2822 N N . ARG A 1 348 ? -8.038 -4.002 -2.182 1.00 80.81 348 ARG A N 1
ATOM 2823 C CA . ARG A 1 348 ? -8.452 -5.381 -2.541 1.00 80.81 348 ARG A CA 1
ATOM 2824 C C . ARG A 1 348 ? -9.201 -6.104 -1.417 1.00 80.81 348 ARG A C 1
ATOM 2826 O O . ARG A 1 348 ? -10.074 -6.905 -1.715 1.00 80.81 348 ARG A O 1
ATOM 2833 N N . VAL A 1 349 ? -8.828 -5.854 -0.161 1.00 84.00 349 VAL A N 1
ATOM 2834 C CA . VAL A 1 349 ? -9.498 -6.445 1.007 1.00 84.00 349 VAL A CA 1
ATOM 2835 C C . VAL A 1 349 ? -10.847 -5.775 1.215 1.00 84.00 349 VAL A C 1
ATOM 2837 O O . VAL A 1 349 ? -11.840 -6.456 1.430 1.00 84.00 349 VAL A O 1
ATOM 2840 N N . VAL A 1 350 ? -10.871 -4.447 1.082 1.00 85.50 350 VAL A N 1
ATOM 2841 C CA . VAL A 1 350 ? -12.084 -3.632 1.169 1.00 85.50 350 VAL A CA 1
ATOM 2842 C C . VAL A 1 350 ? -13.133 -4.096 0.163 1.00 85.50 350 VAL A C 1
ATOM 2844 O O . VAL A 1 350 ? -14.268 -4.358 0.546 1.00 85.50 350 VAL A O 1
ATOM 2847 N N . ASP A 1 351 ? -12.745 -4.234 -1.105 1.00 83.62 351 ASP A N 1
ATOM 2848 C CA . ASP A 1 351 ? -13.661 -4.642 -2.167 1.00 83.62 351 ASP A CA 1
ATOM 2849 C C . ASP A 1 351 ? -14.217 -6.046 -1.912 1.00 83.62 351 ASP A C 1
ATOM 2851 O O . ASP A 1 351 ? -15.429 -6.222 -1.900 1.00 83.62 351 ASP A O 1
ATOM 2855 N N . ALA A 1 352 ? -13.365 -7.029 -1.611 1.00 83.00 352 ALA A N 1
ATOM 2856 C CA . ALA A 1 352 ? -13.853 -8.391 -1.417 1.00 83.00 352 ALA A CA 1
ATOM 2857 C C . ALA A 1 352 ? -14.571 -8.625 -0.076 1.00 83.00 352 ALA A C 1
ATOM 2859 O O . ALA A 1 352 ? -15.370 -9.548 -0.002 1.00 83.00 352 ALA A O 1
ATOM 2860 N N . TYR A 1 353 ? -14.345 -7.806 0.960 1.00 84.25 353 TYR A N 1
ATOM 2861 C CA . TYR A 1 353 ? -15.189 -7.829 2.163 1.00 84.25 353 TYR A CA 1
ATOM 2862 C C . TYR A 1 353 ? -16.564 -7.203 1.890 1.00 84.25 353 TYR A C 1
ATOM 2864 O O . TYR A 1 353 ? -17.569 -7.703 2.375 1.00 84.25 353 TYR A O 1
ATOM 2872 N N . ARG A 1 354 ? -16.634 -6.145 1.072 1.00 82.88 354 ARG A N 1
ATOM 2873 C CA . ARG A 1 354 ? -17.910 -5.546 0.640 1.00 82.88 354 ARG A CA 1
ATOM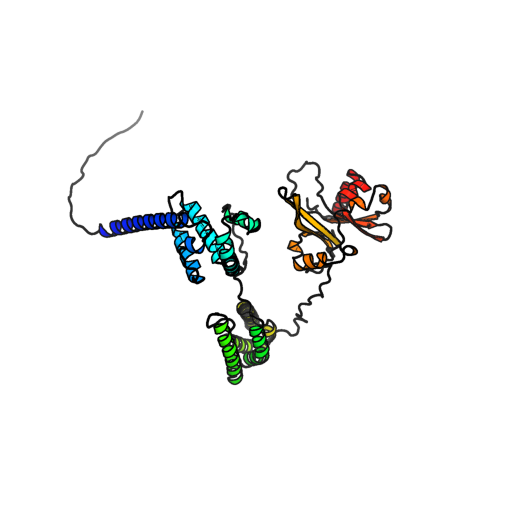 2874 C C . ARG A 1 354 ? -18.721 -6.478 -0.266 1.00 82.88 354 ARG A C 1
ATOM 2876 O O . ARG A 1 354 ? -19.942 -6.375 -0.297 1.00 82.88 354 ARG A O 1
ATOM 2883 N N . ASP A 1 355 ? -18.049 -7.359 -0.998 1.00 83.12 355 ASP A N 1
ATOM 2884 C CA . ASP A 1 355 ? -18.698 -8.350 -1.859 1.00 83.12 355 ASP A CA 1
ATOM 2885 C C . ASP A 1 355 ? -19.216 -9.579 -1.075 1.00 83.12 355 ASP A C 1
ATOM 2887 O O . ASP A 1 355 ? -19.877 -10.437 -1.664 1.00 83.12 355 ASP A O 1
ATOM 2891 N N . LEU A 1 356 ? -18.938 -9.685 0.236 1.00 82.38 356 LEU A N 1
ATOM 2892 C CA . LEU A 1 356 ? -19.507 -10.732 1.093 1.00 82.38 356 LEU A CA 1
ATOM 2893 C C . LEU A 1 356 ? -21.027 -10.560 1.267 1.00 82.38 356 LEU A C 1
ATOM 2895 O O . LEU A 1 356 ? -21.524 -9.436 1.183 1.00 82.38 356 LEU A O 1
ATOM 2899 N N . PRO A 1 357 ? -21.783 -11.633 1.556 1.00 83.31 357 PRO A N 1
ATOM 2900 C CA . PRO A 1 357 ? -23.176 -11.516 1.986 1.00 83.31 357 PRO A CA 1
ATOM 2901 C C . PRO A 1 357 ? -23.310 -10.617 3.223 1.00 83.31 357 PRO A C 1
ATOM 2903 O O . PRO A 1 357 ? -22.441 -10.632 4.091 1.00 83.31 357 PRO A O 1
ATOM 2906 N N . GLU A 1 358 ? -24.410 -9.869 3.342 1.00 77.44 358 GLU A N 1
ATOM 2907 C CA . GLU A 1 358 ? -24.640 -8.946 4.471 1.00 77.44 358 GLU A CA 1
ATOM 2908 C C . GLU A 1 358 ? -24.611 -9.661 5.836 1.00 77.44 358 GLU A C 1
ATOM 2910 O O . GLU A 1 358 ? -24.141 -9.094 6.812 1.00 77.44 358 GLU A O 1
ATOM 2915 N N . GLU A 1 359 ? -25.006 -10.937 5.888 1.00 75.75 359 GLU A N 1
ATOM 2916 C CA . GLU A 1 359 ? -24.929 -11.788 7.089 1.00 75.75 359 GLU A CA 1
ATOM 2917 C C . GLU A 1 359 ? -23.486 -12.051 7.562 1.00 75.75 359 GLU A C 1
ATOM 2919 O O . GLU A 1 359 ? -23.248 -12.279 8.746 1.00 75.75 359 GLU A O 1
ATOM 2924 N N . GLU A 1 360 ? -22.514 -12.011 6.646 1.00 75.69 360 GLU A N 1
ATOM 2925 C CA . GLU A 1 360 ? -21.085 -12.177 6.941 1.00 75.69 360 GLU A CA 1
ATOM 2926 C C . GLU A 1 360 ? -20.377 -10.827 7.153 1.00 75.69 360 GLU A C 1
ATOM 2928 O O . GLU A 1 360 ? -19.276 -10.766 7.713 1.00 75.69 360 GLU A O 1
ATOM 2933 N N . GLN A 1 361 ? -21.010 -9.729 6.728 1.00 75.19 361 GLN A N 1
ATOM 2934 C CA . GLN A 1 361 ? -20.550 -8.375 7.000 1.00 75.19 361 GLN A CA 1
ATOM 2935 C C . GLN A 1 361 ? -20.985 -7.978 8.411 1.00 75.19 361 GLN A C 1
ATOM 2937 O O . GLN A 1 361 ? -22.122 -7.577 8.642 1.00 75.19 361 GLN A O 1
ATOM 2942 N N . ASN A 1 362 ? -20.068 -8.043 9.376 1.00 80.94 362 ASN A N 1
ATOM 2943 C CA . ASN A 1 362 ? -20.358 -7.566 10.727 1.00 80.94 362 ASN A CA 1
ATOM 2944 C C . ASN A 1 362 ? -20.384 -6.022 10.756 1.00 80.94 362 ASN A C 1
ATOM 2946 O O . ASN A 1 362 ? -19.382 -5.380 11.095 1.00 80.94 362 ASN A O 1
ATOM 2950 N N . ASP A 1 363 ? -21.507 -5.422 10.342 1.00 82.38 363 ASP A N 1
ATOM 2951 C CA . ASP A 1 363 ? -21.720 -3.971 10.369 1.00 82.38 363 ASP A CA 1
ATOM 2952 C C . ASP A 1 363 ? -21.940 -3.485 11.808 1.00 82.38 363 ASP A C 1
ATOM 2954 O O . ASP A 1 363 ? -22.992 -3.656 12.433 1.00 82.38 363 ASP A O 1
ATOM 2958 N N . ILE A 1 364 ? -20.919 -2.820 12.338 1.00 81.69 364 ILE A N 1
ATOM 2959 C CA . ILE A 1 364 ? -20.883 -2.355 13.729 1.00 81.69 364 ILE A CA 1
ATOM 2960 C C . ILE A 1 364 ? -21.620 -1.024 13.946 1.00 81.69 364 ILE A C 1
ATOM 2962 O O . ILE A 1 364 ? -21.702 -0.554 15.086 1.00 81.69 364 ILE A O 1
ATOM 2966 N N . ARG A 1 365 ? -22.153 -0.388 12.888 1.00 72.19 365 ARG A N 1
ATOM 2967 C CA . ARG A 1 365 ? -22.801 0.939 12.967 1.00 72.19 365 ARG A CA 1
ATOM 2968 C C . ARG A 1 365 ? -24.083 0.983 13.780 1.00 72.19 365 ARG A C 1
ATOM 2970 O O . ARG A 1 365 ? -24.463 2.080 14.158 1.00 72.19 365 ARG A O 1
ATOM 2977 N N . TYR A 1 366 ? -24.738 -0.156 13.971 1.00 70.38 366 TYR A N 1
ATOM 2978 C CA . TYR A 1 366 ? -26.040 -0.250 14.633 1.00 70.38 366 TYR A CA 1
ATOM 2979 C C . TYR A 1 366 ? -25.998 -1.158 15.863 1.00 70.38 366 TYR A C 1
ATOM 2981 O O . TYR A 1 366 ? -27.020 -1.716 16.259 1.00 70.38 366 TYR A O 1
ATOM 2989 N N . SER A 1 367 ? -24.813 -1.330 16.456 1.00 70.12 367 SER A N 1
ATOM 2990 C CA . SER A 1 367 ? -24.641 -2.133 17.673 1.00 70.12 367 SER A CA 1
ATOM 2991 C C . SER A 1 367 ? -25.500 -1.618 18.830 1.00 70.12 367 SER A C 1
ATOM 2993 O O . SER A 1 367 ? -26.047 -2.422 19.574 1.00 70.12 367 SER A O 1
ATOM 2995 N N . GLU A 1 368 ? -25.736 -0.307 18.910 1.00 68.31 368 GLU A N 1
ATOM 2996 C CA . GLU A 1 368 ? -26.622 0.330 19.894 1.00 68.31 368 GLU A CA 1
ATOM 2997 C C . GLU A 1 368 ? -28.104 -0.052 19.771 1.00 68.31 368 GLU A C 1
ATOM 2999 O O . GLU A 1 368 ? -28.900 0.275 20.639 1.00 68.31 368 GLU A O 1
ATOM 3004 N N . LYS A 1 369 ? -28.507 -0.726 18.689 1.00 76.00 369 LYS A N 1
ATOM 3005 C CA . LYS A 1 369 ? -29.873 -1.251 18.543 1.00 76.00 369 LYS A CA 1
ATOM 3006 C C . LYS A 1 369 ? -29.990 -2.720 18.938 1.00 76.00 369 LYS A C 1
ATOM 3008 O O . LYS A 1 369 ? -31.104 -3.233 18.950 1.00 76.00 369 LYS A O 1
ATOM 3013 N N . ARG A 1 370 ? -28.863 -3.401 19.175 1.00 80.50 370 ARG A N 1
ATOM 3014 C CA . ARG A 1 370 ? -28.830 -4.842 19.461 1.00 80.50 370 ARG A CA 1
ATOM 3015 C C . ARG A 1 370 ? -29.012 -5.155 20.939 1.00 80.50 370 ARG A C 1
ATOM 3017 O O . ARG A 1 370 ? -29.575 -6.197 21.240 1.00 80.50 370 ARG A O 1
ATOM 3024 N N . TYR A 1 371 ? -28.563 -4.259 21.816 1.00 85.31 371 TYR A N 1
ATOM 3025 C CA . TYR A 1 371 ? -28.564 -4.466 23.260 1.00 85.31 371 TYR A CA 1
ATOM 3026 C C . TYR A 1 371 ? -29.203 -3.287 23.983 1.00 85.31 371 TYR A C 1
ATOM 3028 O O . TYR A 1 371 ? -29.131 -2.140 23.536 1.00 85.31 371 TYR A O 1
ATOM 3036 N N . THR A 1 372 ? -29.814 -3.581 25.119 1.00 84.19 372 THR A N 1
ATOM 3037 C CA . THR A 1 372 ? -30.494 -2.631 25.994 1.00 84.19 372 THR A CA 1
ATOM 3038 C C . THR A 1 372 ? -30.004 -2.789 27.434 1.00 84.19 372 THR A C 1
ATOM 3040 O O . THR A 1 372 ? -29.221 -3.682 27.747 1.00 84.19 372 THR A O 1
ATOM 3043 N N . TYR A 1 373 ? -30.467 -1.925 28.338 1.00 85.06 373 TYR A N 1
ATOM 3044 C CA . TYR A 1 373 ? -30.144 -2.015 29.768 1.00 85.06 373 TYR A CA 1
ATOM 3045 C C . TYR A 1 373 ? -30.609 -3.333 30.423 1.00 85.06 373 TYR A C 1
ATOM 3047 O O . TYR A 1 373 ? -30.154 -3.666 31.512 1.00 85.06 373 TYR A O 1
ATOM 3055 N N . GLU A 1 374 ? -31.519 -4.076 29.788 1.00 86.00 374 GLU A N 1
ATOM 3056 C CA . GLU A 1 374 ? -32.000 -5.373 30.281 1.00 86.00 374 GLU A CA 1
ATOM 3057 C C . GLU A 1 374 ? -30.981 -6.492 30.025 1.00 86.00 374 GLU A C 1
ATOM 3059 O O . GLU A 1 374 ? -30.973 -7.496 30.730 1.00 86.00 374 GLU A O 1
ATOM 3064 N N . ASP A 1 375 ? -30.072 -6.289 29.070 1.00 87.94 375 ASP A N 1
ATOM 3065 C CA . ASP A 1 375 ? -29.101 -7.293 28.636 1.00 87.94 375 ASP A CA 1
ATOM 3066 C C . ASP A 1 375 ? -27.792 -7.241 29.438 1.00 87.94 375 ASP A C 1
ATOM 3068 O O . ASP A 1 375 ? -26.859 -7.973 29.123 1.00 87.94 375 ASP A O 1
ATOM 3072 N N . VAL A 1 376 ? -27.701 -6.400 30.478 1.00 88.06 376 VAL A N 1
ATOM 3073 C CA . VAL A 1 376 ? -26.487 -6.211 31.303 1.00 88.06 376 VAL A CA 1
ATOM 3074 C C . VAL A 1 376 ? -25.938 -7.540 31.823 1.00 88.06 376 VAL A C 1
ATOM 3076 O O . VAL A 1 376 ? -24.730 -7.745 31.801 1.00 88.06 376 VAL A O 1
ATOM 3079 N N . GLU A 1 377 ? -26.812 -8.460 32.238 1.00 88.88 377 GLU A N 1
ATOM 3080 C CA . GLU A 1 377 ? -26.426 -9.776 32.770 1.00 88.88 377 GLU A CA 1
ATOM 3081 C C . GLU A 1 377 ? -25.800 -10.705 31.716 1.00 88.88 377 GLU A C 1
ATOM 3083 O O . GLU A 1 377 ? -25.191 -11.717 32.063 1.00 88.88 377 GLU A O 1
ATOM 3088 N N . MET A 1 378 ? -25.944 -10.390 30.425 1.00 90.12 378 MET A N 1
ATOM 3089 C CA . MET A 1 378 ? -25.318 -11.161 29.352 1.00 90.12 378 MET A CA 1
ATOM 3090 C C . MET A 1 378 ? -23.839 -10.814 29.181 1.00 90.12 378 MET A C 1
ATOM 3092 O O . MET A 1 378 ? -23.096 -11.640 28.657 1.00 90.12 378 MET A O 1
ATOM 3096 N N . PHE A 1 379 ? -23.408 -9.619 29.592 1.00 91.31 379 PHE A N 1
ATOM 3097 C CA . PHE A 1 379 ? -22.031 -9.159 29.436 1.00 91.31 379 PHE A CA 1
ATOM 3098 C C . PHE A 1 379 ? -21.159 -9.698 30.573 1.00 91.31 379 PHE A C 1
ATOM 3100 O O . PHE A 1 379 ? -21.465 -9.481 31.743 1.00 91.31 379 PHE A O 1
ATOM 3107 N N . ASP A 1 380 ? -20.069 -10.378 30.219 1.00 90.88 380 ASP A N 1
ATOM 3108 C CA . ASP A 1 380 ? -19.165 -11.025 31.174 1.00 90.88 380 ASP A CA 1
ATOM 3109 C C . ASP A 1 380 ? -17.875 -10.211 31.360 1.00 90.88 380 ASP A C 1
ATOM 3111 O O . ASP A 1 380 ? -17.675 -9.590 32.401 1.00 90.88 380 ASP A O 1
ATOM 3115 N N . GLU A 1 381 ? -17.027 -10.129 30.328 1.00 91.31 381 GLU A N 1
ATOM 3116 C CA . GLU A 1 381 ? -15.715 -9.472 30.419 1.00 91.31 381 GLU A CA 1
ATOM 3117 C C . GLU A 1 381 ? -15.417 -8.595 29.193 1.00 91.31 381 GLU A C 1
ATOM 3119 O O . GLU A 1 381 ? -15.697 -8.957 28.044 1.00 91.31 381 GLU A O 1
ATOM 3124 N N . LEU A 1 382 ? -14.805 -7.431 29.436 1.00 92.81 382 LEU A N 1
ATOM 3125 C CA . LEU A 1 382 ? -14.265 -6.567 28.390 1.00 92.81 382 LEU A CA 1
ATOM 3126 C C . LEU A 1 382 ? -12.895 -7.091 27.935 1.00 92.81 382 LEU A C 1
ATOM 3128 O O . LEU A 1 382 ? -11.892 -6.932 28.621 1.00 92.81 382 LEU A O 1
ATOM 3132 N N . LEU A 1 383 ? -12.840 -7.676 26.739 1.00 92.44 383 LEU A N 1
ATOM 3133 C CA . LEU A 1 383 ? -11.628 -8.289 26.187 1.00 92.44 383 LEU A CA 1
ATOM 3134 C C . LEU A 1 383 ? -10.708 -7.297 25.467 1.00 92.44 383 LEU A C 1
ATOM 3136 O O . LEU A 1 383 ? -9.533 -7.591 25.255 1.00 92.44 383 LEU A O 1
ATOM 3140 N N . GLY A 1 384 ? -11.236 -6.171 24.990 1.00 92.44 384 GLY A N 1
ATOM 3141 C CA . GLY A 1 384 ? -10.460 -5.226 24.192 1.00 92.44 384 GLY A CA 1
ATOM 3142 C C . GLY A 1 384 ? -11.214 -3.951 23.855 1.00 92.44 384 GLY A C 1
ATOM 3143 O O . GLY A 1 384 ? -12.434 -3.971 23.705 1.00 92.44 384 GLY A O 1
ATOM 3144 N N . PHE A 1 385 ? -10.486 -2.850 23.657 1.00 92.56 385 PHE A N 1
ATOM 3145 C CA . PHE A 1 385 ? -11.063 -1.572 23.234 1.00 92.56 385 PHE A CA 1
ATOM 3146 C C . PHE A 1 385 ? -10.270 -0.940 22.085 1.00 92.56 385 PHE A C 1
ATOM 3148 O O . PHE A 1 385 ? -9.062 -0.741 22.170 1.00 92.56 385 PHE A O 1
ATOM 3155 N N . ALA A 1 386 ? -10.953 -0.593 20.997 1.00 90.88 386 ALA A N 1
ATOM 3156 C CA . ALA A 1 386 ? -10.363 -0.003 19.803 1.00 90.88 386 ALA A CA 1
ATOM 3157 C C . ALA A 1 386 ? -10.954 1.382 19.525 1.00 90.88 386 ALA A C 1
ATOM 3159 O O . ALA A 1 386 ? -12.157 1.536 19.304 1.00 90.88 386 ALA A O 1
ATOM 3160 N N . CYS A 1 387 ? -10.097 2.395 19.432 1.00 88.69 387 CYS A N 1
ATOM 3161 C CA . CYS A 1 387 ? -10.489 3.743 19.034 1.00 88.69 387 CYS A CA 1
ATOM 3162 C C . CYS A 1 387 ? -9.431 4.392 18.138 1.00 88.69 387 CYS A C 1
ATOM 3164 O O . CYS A 1 387 ? -8.312 3.898 17.994 1.00 88.69 387 CYS A O 1
ATOM 3166 N N . LYS A 1 388 ? -9.793 5.516 17.511 1.00 83.50 388 LYS A N 1
ATOM 3167 C CA . LYS A 1 388 ? -8.830 6.315 16.749 1.00 83.50 388 LYS A CA 1
ATOM 3168 C C . LYS A 1 388 ? -7.907 7.048 17.734 1.00 83.50 388 LYS A C 1
ATOM 3170 O O . LYS A 1 388 ? -8.443 7.724 18.614 1.00 83.50 388 LYS A O 1
ATOM 3175 N N . PRO A 1 389 ? -6.575 6.958 17.583 1.00 79.31 389 PRO A N 1
ATOM 3176 C CA . PRO A 1 389 ? -5.662 7.688 18.448 1.00 79.31 389 PRO A CA 1
ATOM 3177 C C . PRO A 1 389 ? -5.812 9.195 18.230 1.00 79.31 389 PRO A C 1
ATOM 3179 O O . PRO A 1 389 ? -5.996 9.653 17.094 1.00 79.31 389 PRO A O 1
ATOM 3182 N N . PHE A 1 390 ? -5.740 9.967 19.308 1.00 76.38 390 PHE A N 1
ATOM 3183 C CA . PHE A 1 390 ? -5.708 11.425 19.243 1.00 76.38 390 PHE A CA 1
ATOM 3184 C C . PHE A 1 390 ? -4.917 11.993 20.420 1.00 76.38 390 PHE A C 1
ATOM 3186 O O . PHE A 1 390 ? -4.760 11.335 21.432 1.00 76.38 390 PHE A O 1
ATOM 3193 N N . ASN A 1 391 ? -4.419 13.221 20.283 1.00 68.25 391 ASN A N 1
ATOM 3194 C CA . ASN A 1 391 ? -3.711 13.886 21.372 1.00 68.25 391 ASN A CA 1
ATOM 3195 C C . ASN A 1 391 ? -4.694 14.784 22.127 1.00 68.25 391 ASN A C 1
ATOM 3197 O O . ASN A 1 391 ? -5.130 15.808 21.580 1.00 68.25 391 ASN A O 1
ATOM 3201 N N . THR A 1 392 ? -5.028 14.448 23.372 1.00 61.69 392 THR A N 1
ATOM 3202 C CA . THR A 1 392 ? -5.656 15.417 24.272 1.00 61.69 392 THR A CA 1
ATOM 3203 C C . THR A 1 392 ? -4.664 16.544 24.583 1.00 61.69 392 THR A C 1
ATOM 3205 O O . THR A 1 392 ? -3.552 16.342 25.066 1.00 61.69 392 THR A O 1
ATOM 3208 N N . LYS A 1 393 ? -5.045 17.784 24.259 1.00 54.12 393 LYS A N 1
ATOM 3209 C CA . LYS A 1 393 ? -4.362 18.966 24.790 1.00 54.12 393 LYS A CA 1
ATOM 3210 C C . LYS A 1 393 ? -4.973 19.228 26.167 1.00 54.12 393 LYS A C 1
ATOM 3212 O O . LYS A 1 393 ? -6.192 19.342 26.251 1.00 54.12 393 LYS A O 1
ATOM 3217 N N . THR A 1 394 ? -4.120 19.353 27.186 1.00 54.28 394 THR A N 1
ATOM 3218 C CA . THR A 1 394 ? -4.388 19.914 28.528 1.00 54.28 394 THR A CA 1
ATOM 3219 C C . THR A 1 394 ? -4.554 18.898 29.671 1.00 54.28 394 THR A C 1
ATOM 3221 O O . THR A 1 394 ? -5.627 18.326 29.877 1.00 54.28 394 THR A O 1
ATOM 3224 N N . GLU A 1 395 ? -3.499 18.782 30.492 1.00 50.94 395 GLU A N 1
ATOM 3225 C CA . GLU A 1 395 ? -3.545 18.216 31.849 1.00 50.94 395 GLU A CA 1
ATOM 3226 C C . GLU A 1 395 ? -4.637 18.917 32.683 1.00 50.94 395 GLU A C 1
ATOM 3228 O O . GLU A 1 395 ? -4.702 20.146 32.731 1.00 50.94 395 GLU A O 1
ATOM 3233 N N . GLY A 1 396 ? -5.516 18.143 33.328 1.00 55.69 396 GLY A N 1
ATOM 3234 C CA . GLY A 1 396 ? -6.576 18.660 34.209 1.00 55.69 396 GLY A CA 1
ATOM 3235 C C . GLY A 1 396 ? -7.943 18.907 33.553 1.00 55.69 396 GLY A C 1
ATOM 3236 O O . GLY A 1 396 ? -8.876 19.335 34.233 1.00 55.69 396 GLY A O 1
ATOM 3237 N N . SER A 1 397 ? -8.104 18.620 32.258 1.00 56.25 397 SER A N 1
ATOM 3238 C CA . SER A 1 397 ? -9.424 18.575 31.616 1.00 56.25 397 SER A CA 1
ATOM 3239 C C . SER A 1 397 ? -10.128 17.232 31.885 1.00 56.25 397 SER A C 1
ATOM 3241 O O . SER A 1 397 ? -9.481 16.205 32.081 1.00 56.25 397 SER A O 1
ATOM 3243 N N . ARG A 1 398 ? -11.470 17.229 31.963 1.00 57.56 398 ARG A N 1
ATOM 3244 C CA . ARG A 1 398 ? -12.265 16.006 32.200 1.00 57.56 398 ARG A CA 1
ATOM 3245 C C . ARG A 1 398 ? -11.934 14.985 31.106 1.00 57.56 398 ARG A C 1
ATOM 3247 O O . ARG A 1 398 ? -12.087 15.325 29.936 1.00 57.56 398 ARG A O 1
ATOM 3254 N N . ALA A 1 399 ? -11.518 13.773 31.491 1.00 60.09 399 ALA A N 1
ATOM 3255 C CA . ALA A 1 399 ? -11.126 12.712 30.562 1.00 60.09 399 ALA A CA 1
ATOM 3256 C C . ALA A 1 399 ? -12.168 12.558 29.443 1.00 60.09 399 ALA A C 1
ATOM 3258 O O . ALA A 1 399 ? -13.336 12.236 29.692 1.00 60.09 399 ALA A O 1
ATOM 3259 N N . TYR A 1 400 ? -11.763 12.869 28.213 1.00 68.50 400 TYR A N 1
ATOM 3260 C CA . TYR A 1 400 ? -12.613 12.724 27.042 1.00 68.50 400 TYR A CA 1
ATOM 3261 C C . TYR A 1 400 ? -12.356 11.352 26.432 1.00 68.50 400 TYR A C 1
ATOM 3263 O O . TYR A 1 400 ? -11.415 11.174 25.666 1.00 68.50 400 TYR A O 1
ATOM 3271 N N . TYR A 1 401 ? -13.199 10.379 26.773 1.00 76.88 401 TYR A N 1
ATOM 3272 C CA . TYR A 1 401 ? -13.117 9.051 26.174 1.00 76.88 401 TYR A CA 1
ATOM 3273 C C . TYR A 1 401 ? -13.539 9.113 24.697 1.00 76.88 401 TYR A C 1
ATOM 3275 O O . TYR A 1 401 ? -14.639 9.611 24.395 1.00 76.88 401 TYR A O 1
ATOM 3283 N N . PRO A 1 402 ? -12.704 8.620 23.766 1.00 78.88 402 PRO A N 1
ATOM 3284 C CA . PRO A 1 402 ? -13.009 8.656 22.346 1.00 78.88 402 PRO A CA 1
ATOM 3285 C C . PRO A 1 402 ? -14.230 7.815 22.000 1.00 78.88 402 PRO A C 1
ATOM 3287 O O . PRO A 1 402 ? -14.654 6.914 22.723 1.00 78.88 402 PRO A O 1
ATOM 3290 N N . VAL A 1 403 ? -14.777 8.083 20.818 1.00 83.25 403 VAL A N 1
ATOM 3291 C CA . VAL A 1 403 ? -15.667 7.123 20.170 1.00 83.25 403 VAL A CA 1
ATOM 3292 C C . VAL A 1 403 ? -14.829 5.906 19.775 1.00 83.25 403 VAL A C 1
ATOM 3294 O O . VAL A 1 403 ? -13.794 6.045 19.120 1.00 83.25 403 VAL A O 1
ATOM 3297 N N . GLY A 1 404 ? -15.283 4.724 20.176 1.00 87.81 404 GLY A N 1
ATOM 3298 C CA . GLY A 1 404 ? -14.579 3.470 19.953 1.00 87.81 404 GLY A CA 1
ATOM 3299 C C . GLY A 1 404 ? -15.507 2.266 20.026 1.00 87.81 404 GLY A C 1
ATOM 3300 O O . GLY A 1 404 ? -16.726 2.408 20.186 1.00 87.81 404 GLY A O 1
ATOM 3301 N N . TYR A 1 405 ? -14.899 1.096 19.887 1.00 91.69 405 TYR A N 1
ATOM 3302 C CA . TYR A 1 405 ? -15.554 -0.203 19.868 1.00 91.69 405 TYR A CA 1
ATOM 3303 C C . TYR A 1 405 ? -14.896 -1.117 20.886 1.00 91.69 405 TYR A C 1
ATOM 3305 O O . TYR A 1 405 ? -13.673 -1.218 20.934 1.00 91.69 405 TYR A O 1
ATOM 3313 N N . ALA A 1 406 ? -15.725 -1.780 21.669 1.00 91.69 406 ALA A N 1
ATOM 3314 C CA . ALA A 1 406 ? -15.338 -2.705 22.706 1.00 91.69 406 ALA A CA 1
ATOM 3315 C C . ALA A 1 406 ? -15.644 -4.131 22.247 1.00 91.69 406 ALA A C 1
ATOM 3317 O O . ALA A 1 406 ? -16.689 -4.372 21.643 1.00 91.69 406 ALA A O 1
ATOM 3318 N N . LEU A 1 407 ? -14.736 -5.063 22.502 1.00 93.44 407 LEU A N 1
ATOM 3319 C CA . LEU A 1 407 ? -14.961 -6.489 22.298 1.00 93.44 407 LEU A CA 1
ATOM 3320 C C . LEU A 1 407 ? -15.309 -7.109 23.647 1.00 93.44 407 LEU A C 1
ATOM 3322 O O . LEU A 1 407 ? -14.462 -7.112 24.534 1.00 93.44 407 LEU A O 1
ATOM 3326 N N . TYR A 1 408 ? -16.515 -7.652 23.779 1.00 92.94 408 TYR A N 1
ATOM 3327 C CA . TYR A 1 408 ? -16.951 -8.343 24.993 1.00 92.94 408 TYR A CA 1
ATOM 3328 C C . TYR A 1 408 ? -16.975 -9.855 24.802 1.00 92.94 408 TYR A C 1
ATOM 3330 O O . TYR A 1 408 ? -17.246 -10.337 23.696 1.00 92.94 408 TYR A O 1
ATOM 3338 N N . SER A 1 409 ? -16.719 -10.597 25.878 1.00 93.38 409 SER A N 1
ATOM 3339 C CA . SER A 1 409 ? -17.279 -11.935 26.058 1.00 93.38 409 SER A CA 1
ATOM 3340 C C . SER A 1 409 ? -18.657 -11.833 26.703 1.00 93.38 409 SER A C 1
ATOM 3342 O O . SER A 1 409 ? -18.906 -10.985 27.561 1.00 93.38 409 SER A O 1
ATOM 3344 N N . PHE A 1 410 ? -19.546 -12.721 26.280 1.00 91.56 410 PHE A N 1
ATOM 3345 C CA . PHE A 1 410 ? -20.863 -12.891 26.871 1.00 91.56 410 PHE A CA 1
ATOM 3346 C C . PHE A 1 410 ? -20.904 -14.167 27.709 1.00 91.56 410 PHE A C 1
ATOM 3348 O O . PHE A 1 410 ? -20.091 -15.078 27.524 1.00 91.56 410 PHE A O 1
ATOM 3355 N N . THR A 1 411 ? -21.877 -14.257 28.610 1.00 90.56 411 THR A N 1
ATOM 3356 C CA . THR A 1 411 ? -22.051 -15.397 29.524 1.00 90.56 411 THR A CA 1
ATOM 3357 C C . THR A 1 411 ? -22.339 -16.722 28.810 1.00 90.56 411 THR A C 1
ATOM 3359 O O . THR A 1 411 ? -22.079 -17.793 29.357 1.00 90.56 411 THR A O 1
ATOM 3362 N N . ASP A 1 412 ? -22.814 -16.676 27.564 1.00 87.88 412 ASP A N 1
ATOM 3363 C CA . ASP A 1 412 ? -22.983 -17.842 26.688 1.00 87.88 412 ASP A CA 1
ATOM 3364 C C . ASP A 1 412 ? -21.674 -18.295 26.001 1.00 87.88 412 ASP A C 1
ATOM 3366 O O . ASP A 1 412 ? -21.653 -19.293 25.275 1.00 87.88 412 ASP A O 1
ATOM 3370 N N . GLY A 1 413 ? -20.569 -17.581 26.238 1.00 85.44 413 GLY A N 1
ATOM 3371 C CA . GLY A 1 413 ? -19.256 -17.808 25.641 1.00 85.44 413 GLY A CA 1
ATOM 3372 C C . GLY A 1 413 ? -19.069 -17.173 24.259 1.00 85.44 413 GLY A C 1
ATOM 3373 O O . GLY A 1 413 ? -17.996 -17.328 23.661 1.00 85.44 413 GLY A O 1
ATOM 3374 N N . SER A 1 414 ? -20.074 -16.469 23.732 1.00 87.88 414 SER A N 1
ATOM 3375 C CA . SER A 1 414 ? -19.965 -15.726 22.478 1.00 87.88 414 SER A CA 1
ATOM 3376 C C . SER A 1 414 ? -19.141 -14.443 22.651 1.00 87.88 414 SER A C 1
ATOM 3378 O O . SER A 1 414 ? -18.835 -14.007 23.763 1.00 87.88 414 SER A O 1
ATOM 3380 N N . ARG A 1 415 ? -18.703 -13.858 21.529 1.00 90.44 415 ARG A N 1
ATOM 3381 C CA . ARG A 1 415 ? -17.962 -12.590 21.502 1.00 90.44 415 ARG A CA 1
ATOM 3382 C C . ARG A 1 415 ? -18.559 -11.667 20.455 1.00 90.44 415 ARG A C 1
ATOM 3384 O O . ARG A 1 415 ? -18.702 -12.088 19.308 1.00 90.44 415 ARG A O 1
ATOM 3391 N N . ASP A 1 416 ? -18.823 -10.418 20.820 1.00 89.25 416 ASP A N 1
ATOM 3392 C CA . ASP A 1 416 ? -19.351 -9.406 19.898 1.00 89.25 416 ASP A CA 1
ATOM 3393 C C . ASP A 1 416 ? -18.675 -8.044 20.103 1.00 89.25 416 ASP A C 1
ATOM 3395 O O . ASP A 1 416 ? -18.147 -7.727 21.174 1.00 89.25 416 ASP A O 1
ATOM 3399 N N . LEU A 1 417 ? -18.680 -7.246 19.035 1.00 90.62 417 LEU A N 1
ATOM 3400 C CA . LEU A 1 417 ? -18.223 -5.866 19.034 1.00 90.62 417 LEU A CA 1
ATOM 3401 C C . LEU A 1 417 ? -19.376 -4.918 19.331 1.00 90.62 417 LEU A C 1
ATOM 3403 O O . LEU A 1 417 ? -20.364 -4.848 18.597 1.00 90.62 417 LEU A O 1
ATOM 3407 N N . VAL A 1 418 ? -19.181 -4.096 20.350 1.00 90.19 418 VAL A N 1
ATOM 3408 C CA . VAL A 1 418 ? -20.176 -3.160 20.856 1.00 90.19 418 VAL A CA 1
ATOM 3409 C C . VAL A 1 418 ? -19.605 -1.748 20.801 1.00 90.19 418 VAL A C 1
ATOM 3411 O O . VAL A 1 418 ? -18.455 -1.507 21.163 1.00 90.19 418 VAL A O 1
ATOM 3414 N N . SER A 1 419 ? -20.369 -0.781 20.291 1.00 90.06 419 SER A N 1
ATOM 3415 C CA . SER A 1 419 ? -19.925 0.616 20.303 1.00 90.06 419 SER A CA 1
ATOM 3416 C C . SER A 1 419 ? -19.905 1.174 21.728 1.00 90.06 419 SER A C 1
ATOM 3418 O O . SER A 1 419 ? -20.716 0.790 22.571 1.00 90.06 419 SER A O 1
ATOM 3420 N N . ARG A 1 420 ? -19.037 2.157 21.997 1.00 88.94 420 ARG A N 1
ATOM 3421 C CA . ARG A 1 420 ? -19.033 2.852 23.296 1.00 88.94 420 ARG A CA 1
ATOM 3422 C C . ARG A 1 420 ? -20.403 3.450 23.650 1.00 88.94 420 ARG A C 1
ATOM 3424 O O . ARG A 1 420 ? -20.771 3.488 24.818 1.00 88.94 420 ARG A O 1
ATOM 3431 N N . GLU A 1 421 ? -21.168 3.928 22.668 1.00 87.38 421 GLU A N 1
ATOM 3432 C CA . GLU A 1 421 ? -22.509 4.464 22.939 1.00 87.38 421 GLU A CA 1
ATOM 3433 C C . GLU A 1 421 ? -23.466 3.364 23.412 1.00 87.38 421 GLU A C 1
ATOM 3435 O O . GLU A 1 421 ? -24.199 3.578 24.372 1.00 87.38 421 GLU A O 1
ATOM 3440 N N . CYS A 1 422 ? -23.390 2.171 22.820 1.00 87.50 422 CYS A N 1
ATOM 3441 C CA . CYS A 1 422 ? -24.133 1.009 23.294 1.00 87.50 422 CYS A CA 1
ATOM 3442 C C . CYS A 1 422 ? -23.714 0.611 24.719 1.00 87.50 422 CYS A C 1
ATOM 3444 O O . CYS A 1 422 ? -24.579 0.405 25.562 1.00 87.50 422 CYS A O 1
ATOM 3446 N N . MET A 1 423 ? -22.414 0.598 25.044 1.00 88.88 423 MET A N 1
ATOM 3447 C CA . MET A 1 423 ? -21.964 0.351 26.427 1.00 88.88 423 MET A CA 1
ATOM 3448 C C . MET A 1 423 ? -22.593 1.340 27.412 1.00 88.88 423 MET A C 1
ATOM 3450 O O . MET A 1 423 ? -23.059 0.958 28.479 1.00 88.88 423 MET A O 1
ATOM 3454 N N . ARG A 1 424 ? -22.650 2.624 27.042 1.00 89.94 424 ARG A N 1
ATOM 3455 C CA . ARG A 1 424 ? -23.238 3.676 27.882 1.00 89.94 424 ARG A CA 1
ATOM 3456 C C . ARG A 1 424 ? -24.756 3.552 28.022 1.00 89.94 424 ARG A C 1
ATOM 3458 O O . ARG A 1 424 ? -25.291 4.067 29.000 1.00 89.94 424 ARG A O 1
ATOM 3465 N N . GLN A 1 425 ? -25.436 2.913 27.071 1.00 88.06 425 GLN A N 1
ATOM 3466 C CA . GLN A 1 425 ? -26.861 2.582 27.168 1.00 88.06 425 GLN A CA 1
ATOM 3467 C C . GLN A 1 425 ? -27.109 1.373 28.072 1.00 88.06 425 GLN A C 1
ATOM 3469 O O . GLN A 1 425 ? -28.071 1.391 28.834 1.00 88.06 425 GLN A O 1
ATOM 3474 N N . VAL A 1 426 ? -26.240 0.361 27.998 1.00 90.19 426 VAL A N 1
ATOM 3475 C CA . VAL A 1 426 ? -26.343 -0.883 28.772 1.00 90.19 426 VAL A CA 1
ATOM 3476 C C . VAL A 1 426 ? -25.947 -0.646 30.235 1.00 90.19 426 VAL A C 1
ATOM 3478 O O . VAL A 1 426 ? -26.765 -0.820 31.129 1.00 90.19 426 VAL A O 1
ATOM 3481 N N . PHE A 1 427 ? -24.724 -0.171 30.486 1.00 90.00 427 PHE A N 1
ATOM 3482 C CA . PHE A 1 427 ? -24.162 -0.020 31.838 1.00 90.00 427 PHE A CA 1
ATOM 3483 C C . PHE A 1 427 ? -24.358 1.373 32.441 1.00 90.00 427 PHE A C 1
ATOM 3485 O O . PHE A 1 427 ? -24.109 1.589 33.620 1.00 90.00 427 PHE A O 1
ATOM 3492 N N . GLY A 1 428 ? -24.771 2.353 31.639 1.00 87.94 428 GLY A N 1
ATOM 3493 C CA . GLY A 1 428 ? -24.772 3.754 32.043 1.00 87.94 428 GLY A CA 1
ATOM 3494 C C . GLY A 1 428 ? -23.456 4.467 31.723 1.00 87.94 428 GLY A C 1
ATOM 3495 O O . GLY A 1 428 ? -22.410 3.875 31.463 1.00 87.94 428 GLY A O 1
ATOM 3496 N N . LYS A 1 429 ? -23.512 5.805 31.698 1.00 86.75 429 LYS A N 1
ATOM 3497 C CA . LYS A 1 429 ? -22.408 6.646 31.205 1.00 86.75 429 LYS A CA 1
ATOM 3498 C C . LYS A 1 429 ? -21.109 6.463 31.992 1.00 86.75 429 LYS A C 1
ATOM 3500 O O . LYS A 1 429 ? -20.055 6.397 31.376 1.00 86.75 429 LYS A O 1
ATOM 3505 N N . THR A 1 430 ? -21.197 6.498 33.318 1.00 87.06 430 THR A N 1
ATOM 3506 C CA . THR A 1 430 ? -20.022 6.487 34.196 1.00 87.06 430 THR A CA 1
ATOM 3507 C C . THR A 1 430 ? -19.395 5.103 34.229 1.00 87.06 430 THR A C 1
ATOM 3509 O O . THR A 1 430 ? -18.192 4.986 34.044 1.00 87.06 430 THR A O 1
ATOM 3512 N N . ASP A 1 431 ? -20.217 4.066 34.374 1.00 89.44 431 ASP A N 1
ATOM 3513 C CA . ASP A 1 431 ? -19.733 2.698 34.546 1.00 89.44 431 ASP A CA 1
ATOM 3514 C C . ASP A 1 431 ? -19.110 2.160 33.255 1.00 89.44 431 ASP A C 1
ATOM 3516 O O . ASP A 1 431 ? -18.051 1.546 33.300 1.00 89.44 431 ASP A O 1
ATOM 3520 N N . ALA A 1 432 ? -19.676 2.489 32.088 1.00 89.62 432 ALA A N 1
ATOM 3521 C CA . ALA A 1 432 ? -19.065 2.151 30.802 1.00 89.62 432 ALA A CA 1
ATOM 3522 C C . ALA A 1 432 ? -17.686 2.806 30.603 1.00 89.62 432 ALA A C 1
ATOM 3524 O O . ALA A 1 432 ? -16.770 2.175 30.082 1.00 89.62 432 ALA A O 1
ATOM 3525 N N . ASP A 1 433 ? -17.533 4.073 30.999 1.00 89.06 433 ASP A N 1
ATOM 3526 C CA . ASP A 1 433 ? -16.256 4.785 30.886 1.00 89.06 433 ASP A CA 1
ATOM 3527 C C . ASP A 1 433 ? -15.226 4.250 31.897 1.00 89.06 433 ASP A C 1
ATOM 3529 O O . ASP A 1 433 ? -14.048 4.133 31.561 1.00 89.06 433 ASP A O 1
ATOM 3533 N N . ASN A 1 434 ? -15.671 3.870 33.100 1.00 89.56 434 ASN A N 1
ATOM 3534 C CA . ASN A 1 434 ? -14.826 3.236 34.111 1.00 89.56 434 ASN A CA 1
ATOM 3535 C C . ASN A 1 434 ? -14.340 1.854 33.661 1.00 89.56 434 ASN A C 1
ATOM 3537 O O . ASN A 1 434 ? -13.150 1.597 33.769 1.00 89.56 434 ASN A O 1
ATOM 3541 N N . GLN A 1 435 ? -15.200 1.016 33.071 1.00 92.19 435 GLN A N 1
ATOM 3542 C CA . GLN A 1 435 ? -14.785 -0.292 32.540 1.00 92.19 435 GLN A CA 1
ATOM 3543 C C . GLN A 1 435 ? -13.678 -0.163 31.484 1.00 92.19 435 GLN A C 1
ATOM 3545 O O . GLN A 1 435 ? -12.753 -0.967 31.443 1.00 92.19 435 GLN A O 1
ATOM 3550 N N . ILE A 1 436 ? -13.741 0.868 30.634 1.00 90.19 436 ILE A N 1
ATOM 3551 C CA . ILE A 1 436 ? -12.681 1.136 29.653 1.00 90.19 436 ILE A CA 1
ATOM 3552 C C . ILE A 1 436 ? -11.382 1.548 30.359 1.00 90.19 436 ILE A C 1
ATOM 3554 O O . ILE A 1 436 ? -10.308 1.119 29.945 1.00 90.19 436 ILE A O 1
ATOM 3558 N N . ALA A 1 437 ? -11.462 2.390 31.391 1.00 88.69 437 ALA A N 1
ATOM 3559 C CA . ALA A 1 437 ? -10.291 2.814 32.155 1.00 88.69 437 ALA A CA 1
ATOM 3560 C C . ALA A 1 437 ? -9.631 1.637 32.884 1.00 88.69 437 ALA A C 1
ATOM 3562 O O . ALA A 1 437 ? -8.432 1.427 32.718 1.00 88.69 437 ALA A O 1
ATOM 3563 N N . GLU A 1 438 ? -10.429 0.845 33.602 1.00 90.38 438 GLU A N 1
ATOM 3564 C CA . GLU A 1 438 ? -10.002 -0.365 34.311 1.00 90.38 438 GLU A CA 1
ATOM 3565 C C . GLU A 1 438 ? -9.331 -1.351 33.350 1.00 90.38 438 GLU A C 1
ATOM 3567 O O . GLU A 1 438 ? -8.231 -1.814 33.627 1.00 90.38 438 GLU A O 1
ATOM 3572 N N . PHE A 1 439 ? -9.896 -1.562 32.156 1.00 92.94 439 PHE A N 1
ATOM 3573 C CA . PHE A 1 439 ? -9.269 -2.400 31.130 1.00 92.94 439 PHE A CA 1
ATOM 3574 C C . PHE A 1 439 ? -7.845 -1.945 30.770 1.00 92.94 439 PHE A C 1
ATOM 3576 O O . PHE A 1 439 ? -6.942 -2.776 30.687 1.00 92.94 439 PHE A O 1
ATOM 3583 N N . TYR A 1 440 ? -7.617 -0.642 30.555 1.00 90.19 440 TYR A N 1
ATOM 3584 C CA . TYR A 1 440 ? -6.278 -0.128 30.233 1.00 90.19 440 TYR A CA 1
ATOM 3585 C C . TYR A 1 440 ? -5.311 -0.199 31.422 1.00 90.19 440 TYR A C 1
ATOM 3587 O O . TYR A 1 440 ? -4.117 -0.450 31.223 1.00 90.19 440 TYR A O 1
ATOM 3595 N N . GLU A 1 441 ? -5.815 -0.013 32.644 1.00 89.75 441 GLU A N 1
ATOM 3596 C CA . GLU A 1 441 ? -5.045 -0.207 33.875 1.00 89.75 441 GLU A CA 1
ATOM 3597 C C . GLU A 1 441 ? -4.617 -1.675 34.040 1.00 89.75 441 GLU A C 1
ATOM 3599 O O . GLU A 1 441 ? -3.440 -1.936 34.303 1.00 89.75 441 GLU A O 1
ATOM 3604 N N . ASP A 1 442 ? -5.522 -2.623 33.789 1.00 90.56 442 ASP A N 1
ATOM 3605 C CA . ASP A 1 442 ? -5.288 -4.065 33.923 1.00 90.56 442 ASP A CA 1
ATOM 3606 C C . ASP A 1 442 ? -4.265 -4.596 32.913 1.00 90.56 442 ASP A C 1
ATOM 3608 O O . ASP A 1 442 ? -3.380 -5.384 33.265 1.00 90.56 442 ASP A O 1
ATOM 3612 N N . ILE A 1 443 ? -4.332 -4.147 31.654 1.00 91.94 443 ILE A N 1
ATOM 3613 C CA . ILE A 1 443 ? -3.341 -4.532 30.634 1.00 91.94 443 ILE A CA 1
ATOM 3614 C C . ILE A 1 443 ? -2.018 -3.760 30.765 1.00 91.94 443 ILE A C 1
ATOM 3616 O O . ILE A 1 443 ? -1.040 -4.106 30.096 1.00 91.94 443 ILE A O 1
ATOM 3620 N N . GLY A 1 444 ? -1.972 -2.720 31.604 1.00 88.25 444 GLY A N 1
ATOM 3621 C CA . GLY A 1 444 ? -0.793 -1.882 31.814 1.00 88.25 444 GLY A CA 1
ATOM 3622 C C . GLY A 1 444 ? -0.377 -1.067 30.585 1.00 88.25 444 GLY A C 1
ATOM 3623 O O . GLY A 1 444 ? 0.809 -0.763 30.426 1.00 88.25 444 GLY A O 1
ATOM 3624 N N . GLU A 1 445 ? -1.318 -0.723 29.703 1.00 86.38 445 GLU A N 1
ATOM 3625 C CA . GLU A 1 445 ? -1.062 0.093 28.512 1.00 86.38 445 GLU A CA 1
ATOM 3626 C C . GLU A 1 445 ? -1.573 1.522 28.699 1.00 86.38 445 GLU A C 1
ATOM 3628 O O . GLU A 1 445 ? -2.627 1.769 29.278 1.00 86.38 445 GLU A O 1
ATOM 3633 N N . THR A 1 446 ? -0.842 2.494 28.151 1.00 84.50 446 THR A N 1
ATOM 3634 C CA . THR A 1 446 ? -1.333 3.871 28.084 1.00 84.50 446 THR A CA 1
ATOM 3635 C C . THR A 1 446 ? -2.480 3.958 27.072 1.00 84.50 446 THR A C 1
ATOM 3637 O O . THR A 1 446 ? -2.282 3.565 25.915 1.00 84.50 446 THR A O 1
ATOM 3640 N N . PRO A 1 447 ? -3.653 4.497 27.454 1.00 83.94 447 PRO A N 1
ATOM 3641 C CA . PRO A 1 447 ? -4.740 4.715 26.516 1.00 83.94 447 PRO A CA 1
ATOM 3642 C C . PRO A 1 447 ? -4.293 5.584 25.329 1.00 83.94 447 PRO A C 1
ATOM 3644 O O . PRO A 1 447 ? -3.491 6.502 25.496 1.00 83.94 447 PRO A O 1
ATOM 3647 N N . PRO A 1 448 ? -4.807 5.340 24.115 1.00 78.56 448 PRO A N 1
ATOM 3648 C CA . PRO A 1 448 ? -4.398 6.062 22.908 1.00 78.56 448 PRO A CA 1
ATOM 3649 C C . PRO A 1 448 ? -4.988 7.490 22.782 1.00 78.56 448 PRO A C 1
ATOM 3651 O O . PRO A 1 448 ? -5.094 7.991 21.657 1.00 78.56 448 PRO A O 1
ATOM 3654 N N . TRP A 1 449 ? -5.407 8.128 23.885 1.00 79.00 449 TRP A N 1
ATOM 3655 C CA . TRP A 1 449 ? -6.044 9.455 23.921 1.00 79.00 449 TRP A CA 1
ATOM 3656 C C . TRP A 1 449 ? -5.458 10.424 24.949 1.00 79.00 449 TRP A C 1
ATOM 3658 O O . TRP A 1 449 ? -5.092 9.957 26.046 1.00 79.00 449 TRP A O 1
#

pLDDT: mean 74.09, std 18.59, range [26.83, 93.44]

Nearest PDB structures (foldseek):
  2cug-assembly1_A  TM=9.192E-01  e=9.222E-04  Mus musculus
  2ctp-assembly1_A  TM=9.408E-01  e=2.001E-03  Homo sapiens
  8j07-assembly1_u  TM=9.593E-01  e=4.812E-03  Homo sapiens
  5vso-assembly1_A  TM=8.982E-01  e=2.459E-03  Saccharomyces cerevisiae S288C
  4j80-assembly2_D  TM=8.685E-01  e=3.023E-03  Thermus thermophilus HB8

Foldseek 3Di:
DDDDDDDDDDDDDDDDDDDDDDDDPPVVVVVVVVVVLLVVLVVLLVQLVVDDLLPLCSLLPHDPPDDLVSLVVSLVVSLCSLPPVNHPDPSSVVSNLSSVVSCVQCNDPVSVVVSVVCVVVVVPPPDDDPPVPDPPVVVVVSPPPDDDDDDDDDPPDPCPVQPADDPVLLVLLVVLLVLLLVCLQPVPDPVSVVVLVVSQVVVQVVCVVVVHDNPALRDPSVLSSVLSVLLVVLVVVCVVPVPPPVSVVSVVVSLVVVVVVCVNRVHPPCSSCSRPPNPPPVPPVPPPPVVDDQQAFPVGWGFQAKEWDWDQPPVVRDTHGPFMKTWTACPPALARIEIDGCVRSHDVSVVSNVVDDVVSHRYQPVLLVVDALVCLQFFDAFRHKYDDFDDDPDDPDDDDDGWTWTWTQTPVRDIHIHTLVSLCRHVNDPVSVVSVVVSCVVSVHDPRD

Secondary structure (DSSP, 8-state):
-----------------------SHHHHHHHHHHHHHHHHHHHHHHHHHHS-TT-HHHHHT--TT--HHHHHHHHHHHHHHH-TTT---TTHHHHHHHHHHHHHHHHSHHHHHHHHHHHHHHHTT----GGGTS-THHHHHTS--------------------PPPHHHHHHHHHHHHHHHHHHH-TT-HHHHHHHHHHHHHHHHHHHHHT--TTTT---HHHHHHHHHHHHHHHHHHHH-TT-HHHHHHHHHHHHHHHHHHHHTT--GGGGGGSTT--TTSTT-S-------TTB-TT-PBEEEEEEEEEEETTTTEEEEEEEEEEEE-TTSSS-EEEEEHHHH-HHHHHHHHTS-TTTS-BGGGGGGT--GGGGGGEEEEEEEEE-------TTS---PPSEEEEEEETTS-EEEEEHHHHHHHT-HHHHHHHHHHHHHHHT-----